Protein AF-0000000067839736 (afdb_homodimer)

Secondary structure (DSSP, 8-state):
----TTS----EEEEES-S--S---TTT-SS-PPP---TTPPPHHHHHHHHHHHHHHH---EEEEESS-GGG-TTHHHHHHHGGGG--SEEEEEE-STTHHHHHHHHHHTT--EEEEE---S-HHHHHHHHSS--HHHHHHHHHHHHHTT-EEEEEE---TTTTGGGHHHHHHHHHHHTPEEEEE----BTHHHH-HHHHHHH---HHHHHHHHHTT---EEE---TT-SSEEEE-TTS-EEEEE-TTTS--GGG--EEEE-TTSEEES-TT----EE-GGGGGS-HHHHHHHHHHHHHHHHHTS-SS----BS--HHHH--/----TTS----EEEEES-S--S---TTT-SS-PPP---TTPPPHHHHHHHHHHHHHHH---EEEEESS-GGG-TTHHHHHHHGGGG--SEEEEEE-STTHHHHHHHHHHTT--EEEEE---S-HHHHHHHHSS--HHHHHHHHHHHHHTT-EEEEEE---TTTTGGGHHHHHHHHHHHTPEEEEE----BTHHHH-HHHHHHH---HHHHHHHHHTT---EEE---TT-SSEEEE-TTS-EEEEE-TTTS--GGG--EEEE-TTSEEES-TT----EE-GGGGGS-HHHHHHHHHHHHHHHHHTS-SS----BS--HHHH--

Radius of gyration: 27.25 Å; Cα contacts (8 Å, |Δi|>4): 1430; chains: 2; bounding box: 62×75×59 Å

pLDDT: mean 93.59, std 5.46, range [65.62, 98.75]

Sequence (644 aa):
MIVDRHGRRFRKLRLSLTAACNYACTYCVADGRRLVAARDELTAASMLRAVELLRDVAGVEELRITGGEPLLSDRLEPFLQGIGKLALQDISLTTNGQLLAGKLPLLLSAGIQRLNVSLDTLDPSAFRTIAKGGDLQTVLNGIEQARRAGMSIKINMVPMRGSNLDQVLPMLAFCLQQGYELRFIELMRMGHLAQHAQAFRTQFVGQRELLELIGERYAFTQAEAPVDSTALRYSVGERGAFGIIANESAPFCRSCSRLRLSSTGRLYGCLSSNRGHFMGTLLDLPTEQAQPQLTALLGRALADKQDATFTGSALIMKSVGGMIVDRHGRRFRKLRLSLTAACNYACTYCVADGRRLVAARDELTAASMLRAVELLRDVAGVEELRITGGEPLLSDRLEPFLQGIGKLALQDISLTTNGQLLAGKLPLLLSAGIQRLNVSLDTLDPSAFRTIAKGGDLQTVLNGIEQARRAGMSIKINMVPMRGSNLDQVLPMLAFCLQQGYELRFIELMRMGHLAQHAQAFRTQFVGQRELLELIGERYAFTQAEAPVDSTALRYSVGERGAFGIIANESAPFCRSCSRLRLSSTGRLYGCLSSNRGHFMGTLLDLPTEQAQPQLTALLGRALADKQDATFTGSALIMKSVGG

Solvent-accessible surface area (backbone atoms only — not comparable to full-atom values): 32588 Å² total; per-residue (Å²): 128,65,57,49,81,75,19,36,43,48,34,34,38,30,36,8,65,22,34,21,26,85,42,15,30,58,84,56,27,81,79,53,58,57,45,62,64,61,90,66,46,56,50,35,68,53,49,54,50,49,52,46,50,39,32,72,63,48,50,39,36,31,40,33,42,14,10,34,24,26,88,75,35,87,42,43,65,64,32,43,73,53,49,74,76,61,73,56,81,39,58,33,39,35,34,63,29,69,60,37,58,82,43,41,66,60,40,51,73,52,64,50,46,38,38,37,31,50,53,61,53,93,44,65,70,56,33,38,65,42,28,54,37,80,51,61,67,52,23,54,50,16,51,51,51,42,45,75,72,68,35,48,49,31,38,36,25,58,48,24,47,96,72,34,51,86,34,52,63,58,51,50,52,52,25,41,74,73,68,31,39,38,32,40,34,43,65,64,41,30,22,58,35,46,75,32,56,66,66,37,62,64,24,54,48,49,55,68,61,51,38,53,60,47,53,74,80,41,72,52,33,62,40,73,55,62,60,52,45,68,46,51,35,32,31,37,73,93,56,42,47,39,30,38,29,26,53,80,73,56,43,48,40,65,42,48,22,55,32,25,31,24,21,61,33,29,34,29,32,27,76,50,39,77,63,63,46,77,48,57,78,42,70,80,44,56,66,83,68,25,48,66,57,48,53,53,51,50,53,54,25,58,65,50,42,49,71,59,54,71,75,34,23,70,48,42,45,37,45,36,30,110,127,64,59,49,82,76,20,36,41,47,35,35,36,30,38,8,67,23,34,20,26,84,43,15,31,58,84,57,27,81,77,54,59,57,45,62,65,59,91,64,46,56,50,36,67,53,49,53,50,48,53,47,50,38,30,72,62,49,50,39,37,32,41,34,44,15,10,34,23,26,87,73,36,85,40,42,64,64,32,43,74,54,49,75,75,60,74,56,82,40,57,34,40,36,35,63,29,68,60,37,57,82,43,40,67,60,40,52,74,51,63,51,44,38,38,38,30,50,53,60,53,92,43,61,69,54,33,38,64,42,29,54,35,83,53,61,67,51,22,55,50,16,51,52,53,41,45,76,72,67,33,48,49,31,37,36,25,58,48,24,46,95,70,34,51,86,35,53,63,58,50,50,52,50,25,39,73,71,68,32,39,37,31,40,33,41,65,63,41,29,23,59,34,46,74,32,56,67,66,36,61,66,24,53,47,49,56,68,61,51,37,52,59,46,53,76,79,43,71,52,32,62,40,76,55,64,59,52,47,68,46,50,35,31,32,37,73,92,56,43,47,38,30,38,30,24,52,80,74,56,44,50,39,65,42,48,23,56,33,26,30,25,21,63,33,29,34,30,32,28,76,51,38,77,66,62,45,75,49,57,78,42,70,78,45,57,66,82,67,26,47,64,56,49,51,53,50,50,52,54,25,58,65,49,43,48,71,57,56,72,75,35,22,70,48,42,45,37,46,36,31,110

Nearest PDB structures (foldseek):
  2fb2-assembly1_B  TM=8.598E-01  e=1.098E-26  Staphylococcus aureus
  7n7i-assembly3_C  TM=7.644E-01  e=2.038E-08  Trichoderma virens Gv29-8
  5ff0-assembly1_A  TM=7.636E-01  e=5.369E-08  Thermotoga maritima
  8qmn-assembly1_A  TM=7.630E-01  e=5.703E-08  Thermotoga maritima MSB8
  3iix-assembly1_A  TM=7.630E-01  e=1.110E-07  Thermotoga maritima MSB8

Organism: Pseudomonas putida (strain ATCC 47054 / DSM 6125 / CFBP 8728 / NCIMB 11950 / KT2440) (NCBI:txid160488)

Foldseek 3Di:
DDADPLRFAAAEEEEAQFQFAQWQFCLQHPPRDTDDGDPQFDALLLVLLVLLLCCVQRVHAEYEYFFNALVPHPRNQVNLVCVVVSNHNYYEYEHCQQCLQVCVVSCVVSPHAEYEHEDAAPDQVLRCVRGVDGGNVSSVVSVVVSVVVRHAYEYEHEAWPPRRVVRLQVVVVVCLVSVYEYEYEWRACEAVNVVPVVVNVRTTDAPVNSCVVNVVPFDWDWDDDDLQDQWTKIARPPSGIYTYRGQAHANSLSHHNYWWAFSNQWIALDQLDPDTDHLSVLSPDPSVVSNVVVSVSSNVRVVRGDNGHRDYYNDRCNGTHD/DDADPLRFAAAEEEEAQFQFAQWQFCLQHPPRDTDDGDPQFDALLLVLLVLLLCCVQRVHAEYEYFFNALLPHPRNQVNLVCVVVSNHNYYEYEHCQQCLQVCVVSCVVSPHAEYEHEDAAPDQVLRCVRGVDGGNVSSVVSVVVSVVVRHAYEYEHEQWPPRCVVRLQVVVVVCLVSVYEYEYEWRACEAVNVVPVVVNVRTTDAPVNSCVVNVVPFDWDWDDDDLQDQWTKIARPPSGIYTYRGQAHANSLSHHNYWWAFSNQWIALDQLDPDTQHLSVLSPDPSVVSNVVVSVSSNVRVVRGDNGHRDYYNDRCNGTHD

Structure (mmCIF, N/CA/C/O backbone):
data_AF-0000000067839736-model_v1
#
loop_
_entity.id
_entity.type
_entity.pdbx_description
1 polymer 'Molybdenum cofactor biosynthesis protein A'
#
loop_
_atom_site.group_PDB
_atom_site.id
_atom_site.type_symbol
_atom_site.label_atom_id
_atom_site.label_alt_id
_atom_site.label_comp_id
_atom_site.label_asym_id
_atom_site.label_entity_id
_atom_site.label_seq_id
_atom_site.pdbx_PDB_ins_code
_atom_site.Cartn_x
_atom_site.Cartn_y
_atom_site.Cartn_z
_atom_site.occupancy
_atom_site.B_iso_or_equiv
_atom_site.auth_seq_id
_atom_site.auth_comp_id
_atom_site.auth_asym_id
_atom_site.auth_atom_id
_atom_site.pdbx_PDB_model_num
ATOM 1 N N . MET A 1 1 ? 22.297 -8.258 1.379 1 69.25 1 MET A N 1
ATOM 2 C CA . MET A 1 1 ? 20.922 -8.234 0.849 1 69.25 1 MET A CA 1
ATOM 3 C C . MET A 1 1 ? 20.859 -7.449 -0.456 1 69.25 1 MET A C 1
ATOM 5 O O . MET A 1 1 ? 21.531 -6.426 -0.601 1 69.25 1 MET A O 1
ATOM 9 N N . ILE A 1 2 ? 20.281 -8.109 -1.511 1 86.62 2 ILE A N 1
ATOM 10 C CA . ILE A 1 2 ? 20.172 -7.516 -2.838 1 86.62 2 ILE A CA 1
ATOM 11 C C . ILE A 1 2 ? 18.906 -6.664 -2.924 1 86.62 2 ILE A C 1
ATOM 13 O O . ILE A 1 2 ? 17.797 -7.164 -2.725 1 86.62 2 ILE A O 1
ATOM 17 N N . VAL A 1 3 ? 19.141 -5.332 -3.082 1 88.88 3 VAL A N 1
ATOM 18 C CA . VAL A 1 3 ? 18.047 -4.383 -3.107 1 88.88 3 VAL A CA 1
ATOM 19 C C . VAL A 1 3 ? 18.141 -3.506 -4.355 1 88.88 3 VAL A C 1
ATOM 21 O O . VAL A 1 3 ? 19.234 -3.201 -4.82 1 88.88 3 VAL A O 1
ATOM 24 N N . ASP A 1 4 ? 16.938 -3.152 -4.922 1 90.19 4 ASP A N 1
ATOM 25 C CA . ASP A 1 4 ? 17.016 -2.287 -6.094 1 90.19 4 ASP A CA 1
ATOM 26 C C . ASP A 1 4 ? 16.875 -0.818 -5.703 1 90.19 4 ASP A C 1
ATOM 28 O O . ASP A 1 4 ? 16.906 -0.481 -4.516 1 90.19 4 ASP A O 1
ATOM 32 N N . ARG A 1 5 ? 16.75 -0.024 -6.699 1 85.31 5 ARG A N 1
ATOM 33 C CA . ARG A 1 5 ? 16.781 1.421 -6.5 1 85.31 5 ARG A CA 1
ATOM 34 C C . ARG A 1 5 ? 15.523 1.894 -5.773 1 85.31 5 ARG A C 1
ATOM 36 O O . ARG A 1 5 ? 15.484 3.008 -5.246 1 85.31 5 ARG A O 1
ATOM 43 N N . HIS A 1 6 ? 14.492 1.077 -5.734 1 87 6 HIS A N 1
ATOM 44 C CA . HIS A 1 6 ? 13.25 1.424 -5.047 1 87 6 HIS A CA 1
ATOM 45 C C . HIS A 1 6 ? 13.211 0.813 -3.65 1 87 6 HIS A C 1
ATOM 47 O O . HIS A 1 6 ? 12.219 0.969 -2.93 1 87 6 HIS A O 1
ATOM 53 N N . GLY A 1 7 ? 14.32 0.13 -3.281 1 89.12 7 GLY A N 1
ATOM 54 C CA . GLY A 1 7 ? 14.367 -0.525 -1.984 1 89.12 7 GLY A CA 1
ATOM 55 C C . GLY A 1 7 ? 13.68 -1.879 -1.975 1 89.12 7 GLY A C 1
ATOM 56 O O . GLY A 1 7 ? 13.398 -2.432 -0.909 1 89.12 7 GLY A O 1
ATOM 57 N N . ARG A 1 8 ? 13.352 -2.408 -3.129 1 92.25 8 ARG A N 1
ATOM 58 C CA . ARG A 1 8 ? 12.711 -3.713 -3.229 1 92.25 8 ARG A CA 1
ATOM 59 C C . ARG A 1 8 ? 13.734 -4.84 -3.145 1 92.25 8 ARG A C 1
ATOM 61 O O . ARG A 1 8 ? 14.875 -4.676 -3.57 1 92.25 8 ARG A O 1
ATOM 68 N N . ARG A 1 9 ? 13.211 -5.938 -2.607 1 93.56 9 ARG A N 1
ATOM 69 C CA . ARG A 1 9 ? 13.977 -7.176 -2.557 1 93.56 9 ARG A CA 1
ATOM 70 C C . ARG A 1 9 ? 13.102 -8.375 -2.887 1 93.56 9 ARG A C 1
ATOM 72 O O . ARG A 1 9 ? 11.867 -8.273 -2.873 1 93.56 9 ARG A O 1
ATOM 79 N N . PHE A 1 10 ? 13.727 -9.453 -3.209 1 95.75 10 PHE A N 1
ATOM 80 C CA . PHE A 1 10 ? 12.969 -10.688 -3.357 1 95.75 10 PHE A CA 1
ATOM 81 C C . PHE A 1 10 ? 12.672 -11.305 -1.996 1 95.75 10 PHE A C 1
ATOM 83 O O . PHE A 1 10 ? 13.586 -11.508 -1.19 1 95.75 10 PHE A O 1
ATOM 90 N N . ARG A 1 11 ? 11.461 -11.539 -1.794 1 95.25 11 ARG A N 1
ATOM 91 C CA . ARG A 1 11 ? 11.031 -12.141 -0.533 1 95.25 11 ARG A CA 1
ATOM 92 C C . ARG A 1 11 ? 10.172 -13.375 -0.776 1 95.25 11 ARG A C 1
ATOM 94 O O . ARG A 1 11 ? 10.18 -14.312 0.022 1 95.25 11 ARG A O 1
ATOM 101 N N . LYS A 1 12 ? 9.445 -13.375 -1.853 1 96.5 12 LYS A N 1
ATOM 102 C CA . LYS A 1 12 ? 8.5 -14.43 -2.176 1 96.5 12 LYS A CA 1
ATOM 103 C C . LYS A 1 12 ? 8.867 -15.125 -3.484 1 96.5 12 LYS A C 1
ATOM 105 O O . LYS A 1 12 ? 9.023 -14.469 -4.516 1 96.5 12 LYS A O 1
ATOM 110 N N . LEU A 1 13 ? 8.961 -16.422 -3.385 1 97.31 13 LEU A N 1
ATOM 111 C CA . LEU A 1 13 ? 9.328 -17.219 -4.543 1 97.31 13 LEU A CA 1
ATOM 112 C C . LEU A 1 13 ? 8.141 -18.047 -5.031 1 97.31 13 LEU A C 1
ATOM 114 O O . LEU A 1 13 ? 7.441 -18.672 -4.227 1 97.31 13 LEU A O 1
ATOM 118 N N . ARG A 1 14 ? 7.898 -17.969 -6.301 1 97.56 14 ARG A N 1
ATOM 119 C CA . ARG A 1 14 ? 7.004 -18.906 -6.977 1 97.56 14 ARG A CA 1
ATOM 120 C C . ARG A 1 14 ? 7.797 -19.953 -7.766 1 97.56 14 ARG A C 1
ATOM 122 O O . ARG A 1 14 ? 8.562 -19.609 -8.664 1 97.56 14 ARG A O 1
ATOM 129 N N . LEU A 1 15 ? 7.59 -21.125 -7.418 1 97.44 15 LEU A N 1
ATOM 130 C CA . LEU A 1 15 ? 8.305 -22.219 -8.07 1 97.44 15 LEU A CA 1
ATOM 131 C C . LEU A 1 15 ? 7.363 -23.062 -8.93 1 97.44 15 LEU A C 1
ATOM 133 O O . LEU A 1 15 ? 6.426 -23.672 -8.414 1 97.44 15 LEU A O 1
ATOM 137 N N . SER A 1 16 ? 7.652 -23.078 -10.219 1 96.88 16 SER A N 1
ATOM 138 C CA . SER A 1 16 ? 6.922 -23.969 -11.117 1 96.88 16 SER A CA 1
ATOM 139 C C . SER A 1 16 ? 7.52 -25.359 -11.117 1 96.88 16 SER A C 1
ATOM 141 O O . SER A 1 16 ? 8.641 -25.562 -11.578 1 96.88 16 SER A O 1
ATOM 143 N N . LEU A 1 17 ? 6.766 -26.328 -10.68 1 96.44 17 LEU A N 1
ATOM 144 C CA . LEU A 1 17 ? 7.262 -27.703 -10.664 1 96.44 17 LEU A CA 1
ATOM 145 C C . LEU A 1 1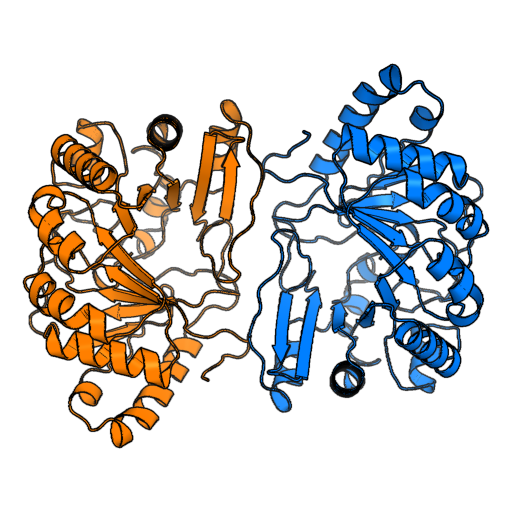7 ? 7.262 -28.297 -12.07 1 96.44 17 LEU A C 1
ATOM 147 O O . LEU A 1 17 ? 8.07 -29.172 -12.375 1 96.44 17 LEU A O 1
ATOM 151 N N . THR A 1 18 ? 6.281 -27.828 -12.828 1 95.81 18 THR A N 1
ATOM 152 C CA . THR A 1 18 ? 6.133 -28.297 -14.203 1 95.81 18 THR A CA 1
ATOM 153 C C . THR A 1 18 ? 5.348 -27.281 -15.031 1 95.81 18 THR A C 1
ATOM 155 O O . THR A 1 18 ? 4.539 -26.531 -14.492 1 95.81 18 THR A O 1
ATOM 158 N N . ALA A 1 19 ? 5.625 -27.312 -16.297 1 92.31 19 ALA A N 1
ATOM 159 C CA . ALA A 1 19 ? 4.809 -26.5 -17.203 1 92.31 19 ALA A CA 1
ATOM 160 C C . ALA A 1 19 ? 3.545 -27.25 -17.625 1 92.31 19 ALA A C 1
ATOM 162 O O . ALA A 1 19 ? 2.619 -26.656 -18.172 1 92.31 19 ALA A O 1
ATOM 163 N N . ALA A 1 20 ? 3.494 -28.5 -17.344 1 94 20 ALA A N 1
ATOM 164 C CA . ALA A 1 20 ? 2.355 -29.312 -17.75 1 94 20 ALA A CA 1
ATOM 165 C C . ALA A 1 20 ? 1.112 -28.969 -16.938 1 94 20 ALA A C 1
ATOM 167 O O . ALA A 1 20 ? 1.206 -28.703 -15.734 1 94 20 ALA A O 1
ATOM 168 N N . CYS A 1 21 ? 0.022 -29 -17.625 1 93.62 21 CYS A N 1
ATOM 169 C CA . CYS A 1 21 ? -1.263 -28.766 -16.969 1 93.62 21 CYS A CA 1
ATOM 170 C C . CYS A 1 21 ? -2.359 -29.609 -17.609 1 93.62 21 CYS A C 1
ATOM 172 O O . CYS A 1 21 ? -2.375 -29.797 -18.828 1 93.62 21 CYS A O 1
ATOM 174 N N . ASN A 1 22 ? -3.211 -30.094 -16.797 1 93.69 22 ASN A N 1
ATOM 175 C CA . ASN A 1 22 ? -4.32 -30.891 -17.328 1 93.69 22 ASN A CA 1
ATOM 176 C C . ASN A 1 22 ? -5.477 -30 -17.781 1 93.69 22 ASN A C 1
ATOM 178 O O . ASN A 1 22 ? -6.508 -30.484 -18.234 1 93.69 22 ASN A O 1
ATOM 182 N N . TYR A 1 23 ? -5.371 -28.688 -17.594 1 93.62 23 TYR A N 1
ATOM 183 C CA . TYR A 1 23 ? -6.324 -27.703 -18.094 1 93.62 23 TYR A CA 1
ATOM 184 C C . TYR A 1 23 ? -5.742 -26.938 -19.266 1 93.62 23 TYR A C 1
ATOM 186 O O . TYR A 1 23 ? -4.543 -27.016 -19.547 1 93.62 23 TYR A O 1
ATOM 194 N N . ALA A 1 24 ? -6.559 -26.344 -20.047 1 92.12 24 ALA A N 1
ATOM 195 C CA . ALA A 1 24 ? -6.203 -25.375 -21.078 1 92.12 24 ALA A CA 1
ATOM 196 C C . ALA A 1 24 ? -7.059 -24.109 -20.984 1 92.12 24 ALA A C 1
ATOM 198 O O . ALA A 1 24 ? -7.68 -23.703 -21.969 1 92.12 24 ALA A O 1
ATOM 199 N N . CYS A 1 25 ? -6.984 -23.547 -19.812 1 93 25 CYS A N 1
ATOM 200 C CA . CYS A 1 25 ? -7.855 -22.406 -19.547 1 93 25 CYS A CA 1
ATOM 201 C C . CYS A 1 25 ? -7.75 -21.359 -20.656 1 93 25 CYS A C 1
ATOM 203 O O . CYS A 1 25 ? -6.652 -21.078 -21.141 1 93 25 CYS A O 1
ATOM 205 N N . THR A 1 26 ? -8.82 -20.703 -21 1 91.12 26 THR A N 1
ATOM 206 C CA . THR A 1 26 ? -8.938 -19.828 -22.156 1 91.12 26 THR A CA 1
ATOM 207 C C . THR A 1 26 ? -8.07 -18.594 -21.984 1 91.12 26 THR A C 1
ATOM 209 O O . THR A 1 26 ? -7.609 -18 -22.969 1 91.12 26 THR A O 1
ATOM 212 N N . TYR A 1 27 ? -7.852 -18.141 -20.781 1 91 27 TYR A N 1
ATOM 213 C CA . TYR A 1 27 ? -7.07 -16.938 -20.547 1 91 27 TYR A CA 1
ATOM 214 C C . TYR A 1 27 ? -5.59 -17.266 -20.406 1 91 27 TYR A C 1
ATOM 216 O O . TYR A 1 27 ? -4.746 -16.375 -20.375 1 91 27 TYR A O 1
ATOM 224 N N . CYS A 1 28 ? -5.262 -18.484 -20.359 1 89.81 28 CYS A N 1
ATOM 225 C CA . CYS A 1 28 ? -3.871 -18.906 -20.219 1 89.81 28 CYS A CA 1
ATOM 226 C C . CYS A 1 28 ? -3.289 -19.344 -21.562 1 89.81 28 CYS A C 1
ATOM 228 O O . CYS A 1 28 ? -2.166 -18.969 -21.906 1 89.81 28 CYS A O 1
ATOM 230 N N . VAL A 1 29 ? -4.113 -20.109 -22.297 1 85.94 29 VAL A N 1
ATOM 231 C CA . VAL A 1 29 ? -3.621 -20.609 -23.578 1 85.94 29 VAL A CA 1
ATOM 232 C C . VAL A 1 29 ? -4.66 -20.359 -24.672 1 85.94 29 VAL A C 1
ATOM 234 O O . VAL A 1 29 ? -5.863 -20.484 -24.422 1 85.94 29 VAL A O 1
ATOM 237 N N . ALA A 1 30 ? -4.289 -19.922 -25.859 1 77.69 30 ALA A N 1
ATOM 238 C CA . ALA A 1 30 ? -5.172 -19.531 -26.953 1 77.69 30 ALA A CA 1
ATOM 239 C C . ALA A 1 30 ? -5.887 -20.75 -27.547 1 77.69 30 ALA A C 1
ATOM 241 O O . ALA A 1 30 ? -7.082 -20.688 -27.844 1 77.69 30 ALA A O 1
ATOM 242 N N . ASP A 1 31 ? -5.277 -21.703 -27.828 1 72.94 31 ASP A N 1
ATOM 243 C CA . ASP A 1 31 ? -5.809 -22.734 -28.703 1 72.94 31 ASP A CA 1
ATOM 244 C C . ASP A 1 31 ? -6.219 -23.969 -27.922 1 72.94 31 ASP A 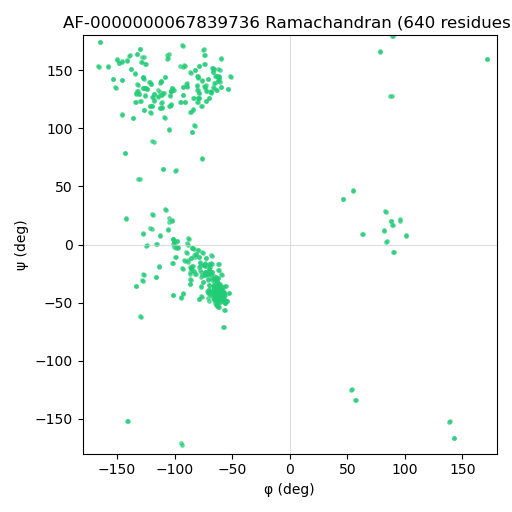C 1
ATOM 246 O O . ASP A 1 31 ? -6.461 -25.031 -28.516 1 72.94 31 ASP A O 1
ATOM 250 N N . GLY A 1 32 ? -6.461 -23.781 -26.734 1 70.56 32 GLY A N 1
ATOM 251 C CA . GLY A 1 32 ? -6.922 -24.906 -25.953 1 70.56 32 GLY A CA 1
ATOM 252 C C . GLY A 1 32 ? -5.902 -26.031 -25.859 1 70.56 32 GLY A C 1
ATOM 253 O O . GLY A 1 32 ? -6.246 -27.156 -25.5 1 70.56 32 GLY A O 1
ATOM 254 N N . ARG A 1 33 ? -4.777 -25.781 -26.297 1 73.69 33 ARG A N 1
ATOM 255 C CA . ARG A 1 33 ? -3.771 -26.828 -26.25 1 73.69 33 ARG A CA 1
ATOM 256 C C . ARG A 1 33 ? -3.102 -26.875 -24.875 1 73.69 33 ARG A C 1
ATOM 258 O O . ARG A 1 33 ? -2.553 -25.875 -24.406 1 73.69 33 ARG A O 1
ATOM 265 N N . ARG A 1 34 ? -3.182 -28.125 -24.375 1 77.94 34 ARG A N 1
ATOM 266 C CA . ARG A 1 34 ? -2.529 -28.344 -23.094 1 77.94 34 ARG A CA 1
ATOM 267 C C . ARG A 1 34 ? -1.013 -28.391 -23.25 1 77.94 34 ARG A C 1
ATOM 269 O O . ARG A 1 34 ? -0.5 -28.906 -24.234 1 77.94 34 ARG A O 1
ATOM 276 N N . LEU A 1 35 ? -0.366 -27.703 -22.312 1 74.25 35 LEU A N 1
ATOM 277 C CA . LEU A 1 35 ? 1.092 -27.781 -22.312 1 74.25 35 LEU A CA 1
ATOM 278 C C . LEU A 1 35 ? 1.575 -29.062 -21.656 1 74.25 35 LEU A C 1
ATOM 280 O O . LEU A 1 35 ? 0.926 -29.594 -20.75 1 74.25 35 LEU A O 1
ATOM 284 N N . VAL A 1 36 ? 2.615 -29.531 -22.25 1 80.75 36 VAL A N 1
ATOM 285 C CA . VAL A 1 36 ? 3.246 -30.719 -21.703 1 80.75 36 VAL A CA 1
ATOM 286 C C . VAL A 1 36 ? 4.543 -30.359 -20.984 1 80.75 36 VAL A C 1
ATOM 288 O O . VAL A 1 36 ? 5.066 -29.25 -21.172 1 80.75 36 VAL A O 1
ATOM 291 N N . ALA A 1 37 ? 4.953 -31.297 -20.219 1 82.88 37 ALA A N 1
ATOM 292 C CA . ALA A 1 37 ? 6.207 -31.094 -19.5 1 82.88 37 ALA A CA 1
ATOM 293 C C . ALA A 1 37 ? 7.367 -30.891 -20.469 1 82.88 37 ALA A C 1
ATOM 295 O O . ALA A 1 37 ? 7.457 -31.562 -21.484 1 82.88 37 ALA A O 1
ATOM 296 N N . ALA A 1 38 ? 8.211 -29.953 -20.078 1 84.06 38 ALA A N 1
ATOM 297 C CA . ALA A 1 38 ? 9.422 -29.766 -20.875 1 84.06 38 ALA A CA 1
ATOM 298 C C . ALA A 1 38 ? 10.414 -30.906 -20.625 1 84.06 38 ALA A C 1
ATOM 300 O O . ALA A 1 38 ? 10.438 -31.5 -19.547 1 84.06 38 ALA A O 1
ATOM 301 N N . ARG A 1 39 ? 11.258 -31.125 -21.578 1 86.06 39 ARG A N 1
ATOM 302 C CA . ARG A 1 39 ? 12.211 -32.219 -21.5 1 86.06 39 ARG A CA 1
ATOM 303 C C . ARG A 1 39 ? 13.336 -31.906 -20.531 1 86.06 39 ARG A C 1
ATOM 305 O O . ARG A 1 39 ? 13.914 -32.812 -19.922 1 86.06 39 ARG A O 1
ATOM 312 N N . ASP A 1 40 ? 13.539 -30.688 -20.391 1 91.88 40 ASP A N 1
ATOM 313 C CA . ASP A 1 40 ? 14.688 -30.297 -19.594 1 91.88 40 ASP A CA 1
ATOM 314 C C . ASP A 1 40 ? 14.25 -29.719 -18.234 1 91.88 40 ASP A C 1
ATOM 316 O O . ASP A 1 40 ? 14.914 -28.844 -17.688 1 91.88 40 ASP A O 1
ATOM 320 N N . GLU A 1 41 ? 13.156 -30.172 -17.734 1 94.38 41 GLU A N 1
ATOM 321 C CA . GLU A 1 41 ? 12.742 -29.734 -16.406 1 94.38 41 GLU A CA 1
ATOM 322 C C . GLU A 1 41 ? 13.734 -30.219 -15.344 1 94.38 41 GLU A C 1
ATOM 324 O O . GLU A 1 41 ? 14.266 -31.328 -15.43 1 94.38 41 GLU A O 1
ATOM 329 N N . LEU A 1 42 ? 13.945 -29.453 -14.344 1 95.81 42 LEU A N 1
ATOM 330 C CA . LEU A 1 42 ? 14.844 -29.766 -13.242 1 95.81 42 LEU A CA 1
ATOM 331 C C . LEU A 1 42 ? 14.312 -30.953 -12.438 1 95.81 42 LEU A C 1
ATOM 333 O O . LEU A 1 42 ? 13.102 -31.188 -12.391 1 95.81 42 LEU A O 1
ATOM 337 N N . THR A 1 43 ? 15.242 -31.641 -11.852 1 96.38 43 THR A N 1
ATOM 338 C CA . THR A 1 43 ? 14.836 -32.688 -10.898 1 96.38 43 THR A CA 1
ATOM 339 C C . THR A 1 43 ? 14.359 -32.062 -9.594 1 96.38 43 THR A C 1
ATOM 341 O O . THR A 1 43 ? 14.641 -30.875 -9.32 1 96.38 43 THR A O 1
ATOM 344 N N . ALA A 1 44 ? 13.617 -32.938 -8.812 1 97.06 44 ALA A N 1
ATOM 345 C CA . ALA A 1 44 ? 13.18 -32.469 -7.504 1 97.06 44 ALA A CA 1
ATOM 346 C C . ALA A 1 44 ? 14.367 -32.031 -6.652 1 97.06 44 ALA A C 1
ATOM 348 O O . ALA A 1 44 ? 14.305 -31 -5.961 1 97.06 44 ALA A O 1
ATOM 349 N N . ALA A 1 45 ? 15.422 -32.781 -6.723 1 96.56 45 ALA A N 1
ATOM 350 C CA . ALA A 1 45 ? 16.625 -32.469 -5.945 1 96.56 45 ALA A CA 1
ATOM 351 C C . ALA A 1 45 ? 17.203 -31.125 -6.371 1 96.56 45 ALA A C 1
ATOM 353 O O . ALA A 1 45 ? 17.625 -30.312 -5.523 1 96.56 45 ALA A O 1
ATOM 354 N N . SER A 1 46 ? 17.234 -30.938 -7.645 1 97.31 46 SER A N 1
ATOM 355 C CA . SER A 1 46 ? 17.75 -29.672 -8.172 1 97.31 46 SER A CA 1
ATOM 356 C C . SER A 1 46 ? 16.859 -28.5 -7.754 1 97.31 46 SER A C 1
ATOM 358 O O . SER A 1 46 ? 17.359 -27.406 -7.461 1 97.31 46 SER A O 1
ATOM 360 N N . MET A 1 47 ? 15.602 -28.703 -7.754 1 97.44 47 MET A N 1
ATOM 361 C CA . MET A 1 47 ? 14.672 -27.672 -7.336 1 97.44 47 MET A CA 1
ATOM 362 C C . MET A 1 47 ? 14.867 -27.312 -5.867 1 97.44 47 MET A C 1
ATOM 364 O O . MET A 1 47 ? 14.875 -26.141 -5.5 1 97.44 47 MET A O 1
ATOM 368 N N . LEU A 1 48 ? 15.047 -28.344 -5.055 1 97.62 48 LEU A N 1
ATOM 369 C CA . LEU A 1 48 ? 15.305 -28.109 -3.639 1 97.62 48 LEU A CA 1
ATOM 370 C C . LEU A 1 48 ? 16.594 -27.312 -3.447 1 97.62 48 LEU A C 1
ATOM 372 O O . LEU A 1 48 ? 16.625 -26.359 -2.668 1 97.62 48 LEU A O 1
ATOM 376 N N . ARG A 1 49 ? 17.578 -27.656 -4.184 1 97.56 49 ARG A N 1
ATOM 377 C CA . ARG A 1 49 ? 18.859 -26.953 -4.137 1 97.56 49 ARG A CA 1
ATOM 378 C C . ARG A 1 49 ? 18.688 -25.5 -4.547 1 97.56 49 ARG A C 1
ATOM 380 O O . ARG A 1 49 ? 19.281 -24.594 -3.93 1 97.56 49 ARG A O 1
ATOM 387 N N . ALA A 1 50 ? 17.922 -25.297 -5.551 1 97.81 50 ALA A N 1
ATOM 388 C CA . ALA A 1 50 ? 17.672 -23.938 -6.023 1 97.81 50 ALA A CA 1
ATOM 389 C C . ALA A 1 50 ? 17.016 -23.094 -4.941 1 97.81 50 ALA A C 1
ATOM 391 O O . ALA A 1 50 ? 17.438 -21.969 -4.68 1 97.81 50 ALA A O 1
ATOM 392 N N . VAL A 1 51 ? 16 -23.625 -4.281 1 97.75 51 VAL A N 1
ATOM 393 C CA . VAL A 1 51 ? 15.281 -22.906 -3.244 1 97.75 51 VAL A CA 1
ATOM 394 C C . VAL A 1 51 ? 16.219 -22.594 -2.078 1 97.75 51 VAL A C 1
ATOM 396 O O . VAL A 1 51 ? 16.188 -21.484 -1.528 1 97.75 51 VAL A O 1
ATOM 399 N N . GLU A 1 52 ? 17.031 -23.484 -1.744 1 96.56 52 GLU A N 1
ATOM 400 C CA . GLU A 1 52 ? 18 -23.281 -0.677 1 96.56 52 GLU A CA 1
ATOM 401 C C . GLU A 1 52 ? 18.938 -22.125 -1.001 1 96.56 52 GLU A C 1
ATOM 403 O O . GLU A 1 52 ? 19.188 -21.266 -0.152 1 96.56 52 GLU A O 1
ATOM 408 N N . LEU A 1 53 ? 19.453 -22.188 -2.182 1 96.38 53 LEU A N 1
ATOM 409 C CA . LEU A 1 53 ? 20.375 -21.125 -2.602 1 96.38 53 LEU A CA 1
ATOM 410 C C . LEU A 1 53 ? 19.672 -19.766 -2.584 1 96.38 53 LEU A C 1
ATOM 412 O O . LEU A 1 53 ? 20.266 -18.781 -2.152 1 96.38 53 LEU A O 1
ATOM 416 N N . LEU A 1 54 ? 18.453 -19.75 -3.016 1 97 54 LEU A N 1
ATOM 417 C CA . LEU A 1 54 ? 17.703 -18.484 -3.076 1 97 54 LEU A CA 1
ATOM 418 C C . LEU A 1 54 ? 17.375 -17.984 -1.676 1 97 54 LEU A C 1
ATOM 420 O O . LEU A 1 54 ? 17.359 -16.781 -1.432 1 97 54 LEU A O 1
ATOM 424 N N . ARG A 1 55 ? 17.047 -18.891 -0.783 1 95.69 55 ARG A N 1
ATOM 425 C CA . ARG A 1 55 ? 16.859 -18.516 0.619 1 95.69 55 ARG A CA 1
ATOM 426 C C . ARG A 1 55 ? 18.141 -17.891 1.186 1 95.69 55 ARG A C 1
ATOM 428 O O . ARG A 1 55 ? 18.094 -16.812 1.767 1 95.69 55 ARG A O 1
ATOM 435 N N . ASP A 1 56 ? 19.234 -18.5 0.91 1 93.88 56 ASP A N 1
ATOM 436 C CA . ASP A 1 56 ? 20.484 -18.094 1.551 1 93.88 56 ASP A CA 1
ATOM 437 C C . ASP A 1 56 ? 21.047 -16.828 0.921 1 93.88 56 ASP A C 1
ATOM 439 O O . ASP A 1 56 ? 21.625 -15.992 1.615 1 93.88 56 ASP A O 1
ATOM 443 N N . VAL A 1 57 ? 20.875 -16.719 -0.364 1 93.31 57 VAL A N 1
ATOM 444 C CA . VAL A 1 57 ? 21.531 -15.625 -1.069 1 93.31 57 VAL A CA 1
ATOM 445 C C . VAL A 1 57 ? 20.594 -14.438 -1.2 1 93.31 57 VAL A C 1
ATOM 447 O O . VAL A 1 57 ? 20.984 -13.297 -0.959 1 93.31 57 VAL A O 1
ATOM 450 N N . ALA A 1 58 ? 19.344 -14.633 -1.568 1 91.56 58 ALA A N 1
ATOM 451 C CA . ALA A 1 58 ? 18.391 -13.562 -1.826 1 91.56 58 ALA A CA 1
ATOM 452 C C . ALA A 1 58 ? 17.578 -13.234 -0.575 1 91.56 58 ALA A C 1
ATOM 454 O O . ALA A 1 58 ? 16.953 -12.172 -0.487 1 91.56 58 ALA A O 1
ATOM 455 N N . GLY A 1 59 ? 17.531 -14.164 0.325 1 92.69 59 GLY A N 1
ATOM 456 C CA . GLY A 1 59 ? 16.719 -13.961 1.522 1 92.69 59 GLY A CA 1
ATOM 457 C C . GLY A 1 59 ? 15.258 -14.281 1.322 1 92.69 59 GLY A C 1
ATOM 458 O O . GLY A 1 59 ? 14.391 -13.688 1.965 1 92.69 59 GLY A O 1
ATOM 459 N N . VAL A 1 60 ? 14.969 -15.156 0.448 1 95.62 60 VAL A N 1
ATOM 460 C CA . VAL A 1 60 ? 13.602 -15.586 0.222 1 95.62 60 VAL A CA 1
ATOM 461 C C . VAL A 1 60 ? 13.023 -16.172 1.51 1 95.62 60 VAL A C 1
ATOM 463 O O . VAL A 1 60 ? 13.688 -16.953 2.195 1 95.62 60 VAL A O 1
ATOM 466 N N . GLU A 1 61 ? 11.789 -15.766 1.781 1 95.5 61 GLU A N 1
ATOM 467 C CA . GLU A 1 61 ? 11.172 -16.172 3.041 1 95.5 61 GLU A CA 1
ATOM 468 C C . GLU A 1 61 ? 9.953 -17.062 2.799 1 95.5 61 GLU A C 1
ATOM 470 O O . GLU A 1 61 ? 9.594 -17.875 3.646 1 95.5 61 GLU A O 1
ATOM 475 N N . GLU A 1 62 ? 9.328 -16.875 1.69 1 96.25 62 GLU A N 1
ATOM 476 C CA . GLU A 1 62 ? 8.094 -17.578 1.391 1 96.25 62 GLU A CA 1
ATOM 477 C C . GLU A 1 62 ? 8.172 -18.297 0.042 1 96.25 62 GLU A C 1
ATOM 479 O O . GLU A 1 62 ? 8.766 -17.766 -0.904 1 96.25 62 GLU A O 1
ATOM 484 N N . LEU A 1 63 ? 7.574 -19.453 0.005 1 97.12 63 LEU A N 1
ATOM 485 C CA . LEU A 1 63 ? 7.555 -20.266 -1.202 1 97.12 63 LEU A CA 1
ATOM 486 C C . LEU A 1 63 ? 6.125 -20.641 -1.579 1 97.12 63 LEU A C 1
ATOM 488 O O . LEU A 1 63 ? 5.359 -21.109 -0.735 1 97.12 63 LEU A O 1
ATOM 492 N N . ARG A 1 64 ? 5.816 -20.391 -2.775 1 97.12 64 ARG A N 1
ATOM 493 C CA . ARG A 1 64 ? 4.59 -20.922 -3.357 1 97.12 64 ARG A CA 1
ATOM 494 C C . ARG A 1 64 ? 4.902 -21.938 -4.449 1 97.12 64 ARG A C 1
ATOM 496 O O . ARG A 1 64 ? 5.535 -21.609 -5.453 1 97.12 64 ARG A O 1
ATOM 503 N N . ILE A 1 65 ? 4.465 -23.094 -4.168 1 97.5 65 ILE A N 1
ATOM 504 C CA . ILE A 1 65 ? 4.586 -24.156 -5.156 1 97.5 65 ILE A CA 1
ATOM 505 C C . ILE A 1 65 ? 3.473 -24.031 -6.191 1 97.5 65 ILE A C 1
ATOM 507 O O . ILE A 1 65 ? 2.293 -23.969 -5.84 1 97.5 65 ILE A O 1
ATOM 511 N N . THR A 1 66 ? 3.906 -23.922 -7.406 1 96.81 66 THR A N 1
ATOM 512 C CA . THR A 1 66 ? 2.943 -23.734 -8.484 1 96.81 66 THR A CA 1
ATOM 513 C C . THR A 1 66 ? 3.357 -24.531 -9.727 1 96.81 66 THR A C 1
ATOM 515 O O . THR A 1 66 ? 3.953 -25.594 -9.609 1 96.81 66 THR A O 1
ATOM 518 N N . GLY A 1 67 ? 3.008 -24.125 -10.953 1 93.62 67 GLY A N 1
ATOM 519 C CA . GLY A 1 67 ? 3.225 -24.75 -12.25 1 93.62 67 GLY A CA 1
ATOM 520 C C . GLY A 1 67 ? 2.057 -24.562 -13.203 1 93.62 67 GLY A C 1
ATOM 521 O O . GLY A 1 67 ? 1.262 -23.625 -13.047 1 93.62 67 GLY A O 1
ATOM 522 N N . GLY A 1 68 ? 2.234 -25.453 -14.289 1 93.62 68 GLY A N 1
ATOM 523 C CA . GLY A 1 68 ? 0.912 -25.641 -14.859 1 93.62 68 GLY A CA 1
ATOM 524 C C . GLY A 1 68 ? -0.102 -26.172 -13.859 1 93.62 68 GLY A C 1
ATOM 525 O O . GLY A 1 68 ? -0.863 -25.391 -13.281 1 93.62 68 GLY A O 1
ATOM 526 N N . GLU A 1 69 ? 0.168 -27.375 -13.594 1 96.12 69 GLU A N 1
ATOM 527 C CA . GLU A 1 69 ? -0.497 -28 -12.445 1 96.12 69 GLU A CA 1
ATOM 528 C C . GLU A 1 69 ? 0.484 -28.812 -11.617 1 96.12 69 GLU A C 1
ATOM 530 O O . GLU A 1 69 ? 0.91 -29.891 -12.031 1 96.12 69 GLU A O 1
ATOM 535 N N . PRO A 1 70 ? 0.791 -28.266 -10.414 1 97.25 70 PRO A N 1
ATOM 536 C CA . PRO A 1 70 ? 1.825 -28.938 -9.617 1 97.25 70 PRO A CA 1
ATOM 537 C C . PRO A 1 70 ? 1.416 -30.328 -9.164 1 97.25 70 PRO A C 1
ATOM 539 O O . PRO A 1 70 ? 2.271 -31.203 -8.984 1 97.25 70 PRO A O 1
ATOM 542 N N . LEU A 1 71 ? 0.17 -30.609 -8.969 1 97.5 71 LEU A N 1
ATOM 543 C CA . LEU A 1 71 ? -0.288 -31.891 -8.453 1 97.5 71 LEU A CA 1
ATOM 544 C C . LEU A 1 71 ? -0.155 -33 -9.508 1 97.5 71 LEU A C 1
ATOM 546 O O . LEU A 1 71 ? -0.263 -34.188 -9.195 1 97.5 71 LEU A O 1
ATOM 550 N N . LEU A 1 72 ? 0.1 -32.562 -10.719 1 95.19 72 LEU A N 1
ATOM 551 C CA . LEU A 1 72 ? 0.294 -33.5 -11.828 1 95.19 72 LEU A CA 1
ATOM 552 C C . LEU A 1 72 ? 1.747 -33.969 -11.906 1 95.19 72 LEU A C 1
ATOM 554 O O . LEU A 1 72 ? 2.051 -34.969 -12.555 1 95.19 72 LEU A O 1
ATOM 558 N N . SER A 1 73 ? 2.6 -33.25 -11.336 1 95.62 73 SER A N 1
ATOM 559 C CA . SER A 1 73 ? 4.031 -33.438 -11.555 1 95.62 73 SER A CA 1
ATOM 560 C C . SER A 1 73 ? 4.559 -34.656 -10.805 1 95.62 73 SER A C 1
ATOM 562 O O . SER A 1 73 ? 4.227 -34.875 -9.633 1 95.62 73 SER A O 1
ATOM 564 N N . ASP A 1 74 ? 5.457 -35.344 -11.477 1 94.69 74 ASP A N 1
ATOM 565 C CA . ASP A 1 74 ? 6.137 -36.469 -10.828 1 94.69 74 ASP A CA 1
ATOM 566 C C . ASP A 1 74 ? 7.191 -35.969 -9.844 1 94.69 74 ASP A C 1
ATOM 568 O O . ASP A 1 74 ? 7.711 -36.75 -9.031 1 94.69 74 ASP A O 1
ATOM 572 N N . ARG A 1 75 ? 7.449 -34.75 -9.812 1 95.88 75 ARG A N 1
ATOM 573 C CA . ARG A 1 75 ? 8.43 -34.156 -8.906 1 95.88 75 ARG A CA 1
ATOM 574 C C . ARG A 1 75 ? 7.789 -33.781 -7.57 1 95.88 75 ARG A C 1
ATOM 576 O O . ARG A 1 75 ? 8.492 -33.531 -6.598 1 95.88 75 ARG A O 1
ATOM 583 N N . LEU A 1 76 ? 6.488 -33.781 -7.531 1 97.62 76 LEU A N 1
ATOM 584 C CA . LEU A 1 76 ? 5.785 -33.281 -6.355 1 97.62 76 LEU A CA 1
ATOM 585 C C . LEU A 1 76 ? 6.207 -34.031 -5.102 1 97.62 76 LEU A C 1
ATOM 587 O O . LEU A 1 76 ? 6.688 -33.438 -4.137 1 97.62 76 LEU A O 1
ATOM 591 N N . GLU A 1 77 ? 6.055 -35.312 -5.141 1 97.38 77 GLU A N 1
ATOM 592 C CA . GLU A 1 77 ? 6.293 -36.125 -3.943 1 97.38 77 GLU A CA 1
ATOM 593 C C . GLU A 1 77 ? 7.746 -36 -3.49 1 97.38 77 GLU A C 1
ATOM 595 O O . GLU A 1 77 ? 8.023 -35.688 -2.336 1 97.38 77 GLU A O 1
ATOM 600 N N . PRO A 1 78 ? 8.719 -36.25 -4.426 1 97.69 78 PRO A N 1
ATOM 601 C CA . PRO A 1 78 ? 10.102 -36.094 -3.963 1 97.69 78 PRO A CA 1
ATOM 602 C C . PRO A 1 78 ? 10.422 -34.688 -3.486 1 97.69 78 PRO A C 1
ATOM 604 O O . PRO A 1 78 ? 11.227 -34.5 -2.568 1 97.69 78 PRO A O 1
ATOM 607 N N . PHE A 1 79 ? 9.891 -33.719 -4.023 1 97.75 79 PHE A N 1
ATOM 608 C CA . PHE A 1 79 ? 10.125 -32.344 -3.592 1 97.75 79 PHE A CA 1
ATOM 609 C C . PHE A 1 79 ? 9.562 -32.125 -2.191 1 97.75 79 PHE A C 1
ATOM 611 O O . PHE A 1 79 ? 10.25 -31.578 -1.323 1 97.75 79 PHE A O 1
ATOM 618 N N . LEU A 1 80 ? 8.352 -32.562 -1.977 1 97.44 80 LEU A N 1
ATOM 619 C CA . LEU A 1 80 ? 7.688 -32.375 -0.691 1 97.44 80 LEU A CA 1
ATOM 620 C C . LEU A 1 80 ? 8.414 -33.125 0.415 1 97.44 80 LEU A C 1
ATOM 622 O O . LEU A 1 80 ? 8.398 -32.719 1.574 1 9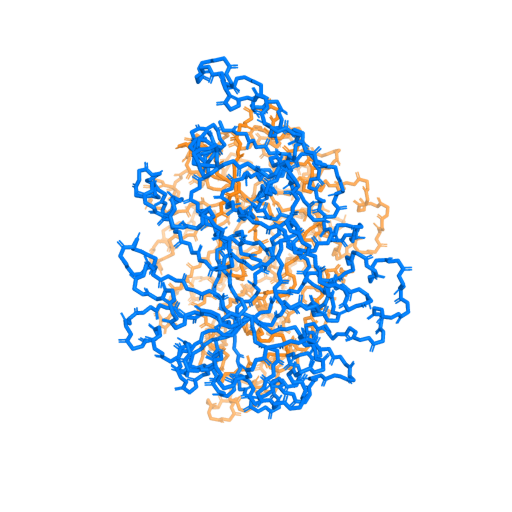7.44 80 LEU A O 1
ATOM 626 N N . GLN A 1 81 ? 9.055 -34.156 0.081 1 95.44 81 GLN A N 1
ATOM 627 C CA . GLN A 1 81 ? 9.82 -34.906 1.062 1 95.44 81 GLN A CA 1
ATOM 628 C C . GLN A 1 81 ? 11 -34.094 1.594 1 95.44 81 GLN A C 1
ATOM 630 O O . GLN A 1 81 ? 11.414 -34.281 2.74 1 95.44 81 GLN A O 1
ATOM 635 N N . GLY A 1 82 ? 11.492 -33.219 0.766 1 94.62 82 GLY A N 1
ATOM 636 C CA . GLY A 1 82 ? 12.641 -32.438 1.155 1 94.62 82 GLY A CA 1
ATOM 637 C C . GLY A 1 82 ? 12.273 -31.031 1.617 1 94.62 82 GLY A C 1
ATOM 638 O O . GLY A 1 82 ? 13.141 -30.234 1.996 1 94.62 82 GLY A O 1
ATOM 639 N N . ILE A 1 83 ? 11.008 -30.734 1.652 1 90.38 83 ILE A N 1
ATOM 640 C CA . ILE A 1 83 ? 10.531 -29.375 1.809 1 90.38 83 ILE A CA 1
ATOM 641 C C . ILE A 1 83 ? 10.82 -28.875 3.227 1 90.38 83 ILE A C 1
ATOM 643 O O . ILE A 1 83 ? 11.07 -27.688 3.441 1 90.38 83 ILE A O 1
ATOM 647 N N . GLY A 1 84 ? 10.758 -29.688 4.262 1 85.75 84 GLY A N 1
ATOM 648 C CA . GLY A 1 84 ? 10.977 -29.344 5.656 1 85.75 84 GLY A CA 1
ATOM 649 C C . GLY A 1 84 ? 12.359 -28.781 5.926 1 85.75 84 GLY A C 1
ATOM 650 O O . GLY A 1 84 ? 12.547 -28 6.859 1 85.75 84 GLY A O 1
ATOM 651 N N . LYS A 1 85 ? 13.273 -29.125 5.125 1 87.81 85 LYS A N 1
ATOM 652 C CA . LYS A 1 85 ? 14.656 -28.688 5.32 1 87.81 85 LYS A CA 1
ATOM 653 C C . LYS A 1 85 ? 14.852 -27.25 4.859 1 87.81 85 LYS A C 1
ATOM 655 O O . LYS A 1 85 ? 15.859 -26.625 5.188 1 87.81 85 LYS A O 1
ATOM 660 N N . LEU A 1 86 ? 13.969 -26.781 4.16 1 90.94 86 LEU A N 1
ATOM 661 C CA . LEU A 1 86 ? 14.141 -25.469 3.559 1 90.94 86 LEU A CA 1
ATOM 662 C C . LEU A 1 86 ? 14.008 -24.359 4.609 1 90.94 86 LEU A C 1
ATOM 664 O O . LEU A 1 86 ? 14.531 -23.266 4.43 1 90.94 86 LEU A O 1
ATOM 668 N N . ALA A 1 87 ? 13.312 -24.594 5.746 1 91.19 87 ALA A N 1
ATOM 669 C CA . ALA A 1 87 ? 13.203 -23.641 6.855 1 91.19 87 ALA A CA 1
ATOM 670 C C . ALA A 1 87 ? 12.68 -22.297 6.379 1 91.19 87 ALA A C 1
ATOM 672 O O . ALA A 1 87 ? 13.258 -21.25 6.699 1 91.19 87 ALA A O 1
ATOM 673 N N . LEU A 1 88 ? 11.648 -22.297 5.578 1 93.12 88 LEU A N 1
ATOM 674 C CA . LEU A 1 88 ? 10.992 -21.078 5.113 1 93.12 88 LEU A CA 1
ATOM 675 C C . LEU A 1 88 ? 9.859 -20.672 6.051 1 93.12 88 LEU A C 1
ATOM 677 O O . LEU A 1 88 ? 9.359 -21.5 6.812 1 93.12 88 LEU A O 1
ATOM 681 N N . GLN A 1 89 ? 9.562 -19.391 6.062 1 91.12 89 GLN A N 1
ATOM 682 C CA . GLN A 1 89 ? 8.523 -18.875 6.938 1 91.12 89 GLN A CA 1
ATOM 683 C C . GLN A 1 89 ? 7.148 -19.406 6.535 1 91.12 89 GLN A C 1
ATOM 685 O O . GLN A 1 89 ? 6.293 -19.641 7.391 1 91.12 89 GLN A O 1
ATOM 690 N N . ASP A 1 90 ? 7 -19.547 5.246 1 93.06 90 ASP A N 1
ATOM 691 C CA . ASP A 1 90 ? 5.707 -19.984 4.727 1 93.06 90 ASP A CA 1
ATOM 692 C C . ASP A 1 90 ? 5.867 -20.734 3.414 1 93.06 90 ASP A C 1
ATOM 694 O O . ASP A 1 90 ? 6.672 -20.359 2.562 1 93.06 90 ASP A O 1
ATOM 698 N N . ILE A 1 91 ? 5.141 -21.844 3.33 1 95 91 ILE A N 1
ATOM 699 C CA . ILE A 1 91 ? 5.07 -22.625 2.1 1 95 91 ILE A CA 1
ATOM 700 C C . ILE A 1 91 ? 3.611 -22.906 1.749 1 95 91 ILE A C 1
ATOM 702 O O . ILE A 1 91 ? 2.857 -23.438 2.574 1 95 91 ILE A O 1
ATOM 706 N N . SER A 1 92 ? 3.227 -22.5 0.561 1 96.62 92 SER A N 1
ATOM 707 C CA . SER A 1 92 ? 1.866 -22.719 0.08 1 96.62 92 SER A CA 1
ATOM 708 C C . SER A 1 92 ? 1.866 -23.344 -1.317 1 96.62 92 SER A C 1
ATOM 710 O O . SER A 1 92 ? 2.924 -23.5 -1.929 1 96.62 92 SER A O 1
ATOM 712 N N . LEU A 1 93 ? 0.696 -23.781 -1.7 1 97.56 93 LEU A N 1
ATOM 713 C CA . LEU A 1 93 ? 0.557 -24.438 -2.996 1 97.56 93 LEU A CA 1
ATOM 714 C C . LEU A 1 93 ? -0.635 -23.875 -3.764 1 97.56 93 LEU A C 1
ATOM 716 O O . LEU A 1 93 ? -1.705 -23.672 -3.189 1 97.56 93 LEU A O 1
ATOM 720 N N . THR A 1 94 ? -0.411 -23.547 -5.023 1 97.81 94 THR A N 1
ATOM 721 C CA . THR A 1 94 ? -1.485 -23.156 -5.93 1 97.81 94 THR A CA 1
ATOM 722 C C . THR A 1 94 ? -1.828 -24.297 -6.883 1 97.81 94 THR A C 1
ATOM 724 O O . THR A 1 94 ? -0.937 -24.891 -7.488 1 97.81 94 THR A O 1
ATOM 727 N N . THR A 1 95 ? -3.115 -24.594 -7.031 1 97.69 95 THR A N 1
ATOM 728 C CA . THR A 1 95 ? -3.572 -25.719 -7.82 1 97.69 95 THR A CA 1
ATOM 729 C C . THR A 1 95 ? -4.922 -25.422 -8.469 1 97.69 95 THR A C 1
ATOM 731 O O . THR A 1 95 ? -5.645 -24.531 -8.023 1 97.69 95 THR A O 1
ATOM 734 N N . ASN A 1 96 ? -5.18 -26.156 -9.578 1 96.75 96 ASN A N 1
ATOM 735 C CA . ASN A 1 96 ? -6.527 -26.078 -10.133 1 96.75 96 ASN A CA 1
ATOM 736 C C . ASN A 1 96 ? -7.496 -26.984 -9.383 1 96.75 96 ASN A C 1
ATOM 738 O O . ASN A 1 96 ? -8.703 -26.938 -9.617 1 96.75 96 ASN A O 1
ATOM 742 N N . GLY A 1 97 ? -7.008 -27.812 -8.484 1 97.88 97 GLY A N 1
ATOM 743 C CA . GLY A 1 97 ? -7.828 -28.5 -7.508 1 97.88 97 GLY A CA 1
ATOM 744 C C . GLY A 1 97 ? -8.328 -29.859 -7.992 1 97.88 97 GLY A C 1
ATOM 745 O O . GLY A 1 97 ? -8.867 -30.641 -7.211 1 97.88 97 GLY A O 1
ATOM 746 N N . GLN A 1 98 ? -8.07 -30.219 -9.297 1 97.75 98 GLN A N 1
ATOM 747 C CA . GLN A 1 98 ? -8.641 -31.422 -9.891 1 97.75 98 GLN A CA 1
ATOM 748 C C . GLN A 1 98 ? -8.125 -32.688 -9.195 1 97.75 98 GLN A C 1
ATOM 750 O O . GLN A 1 98 ? -8.852 -33.656 -9.039 1 97.75 98 GLN A O 1
ATOM 755 N N . LEU A 1 99 ? -6.895 -32.656 -8.844 1 98 99 LEU A N 1
ATOM 756 C CA . LEU A 1 99 ? -6.266 -33.844 -8.258 1 98 99 LEU A CA 1
ATOM 757 C C . LEU A 1 99 ? -6.082 -33.656 -6.754 1 98 99 LEU A C 1
ATOM 759 O O . LEU A 1 99 ? -5.363 -34.438 -6.121 1 98 99 LEU A O 1
ATOM 763 N N . LEU A 1 100 ? -6.703 -32.656 -6.18 1 98.5 100 LEU A N 1
ATOM 764 C CA . LEU A 1 100 ? -6.449 -32.25 -4.805 1 98.5 100 LEU A CA 1
ATOM 765 C C . LEU A 1 100 ? -6.82 -33.344 -3.824 1 98.5 100 LEU A C 1
ATOM 767 O O . LEU A 1 100 ? -6.02 -33.688 -2.953 1 98.5 100 LEU A O 1
ATOM 771 N N . ALA A 1 101 ? -7.992 -33.938 -3.957 1 97.75 101 ALA A N 1
ATOM 772 C CA . ALA A 1 101 ? -8.461 -34.969 -3.021 1 97.75 101 ALA A CA 1
ATOM 773 C C . ALA A 1 101 ? -7.477 -36.125 -2.932 1 97.75 101 ALA A C 1
ATOM 775 O O . ALA A 1 101 ? -7.137 -36.562 -1.835 1 97.75 101 ALA A O 1
ATOM 776 N N . GLY A 1 102 ? -6.965 -36.562 -4.059 1 97.88 102 GLY A N 1
ATOM 777 C CA . GLY A 1 102 ? -6.055 -37.688 -4.109 1 97.88 102 GLY A CA 1
ATOM 778 C C . GLY A 1 102 ? -4.68 -37.375 -3.545 1 97.88 102 GLY A C 1
ATOM 779 O O . GLY A 1 102 ? -3.99 -38.281 -3.047 1 97.88 102 GLY A O 1
ATOM 780 N N . LYS A 1 103 ? -4.316 -36.125 -3.59 1 98.25 103 LYS A N 1
ATOM 781 C CA . LYS A 1 103 ? -2.975 -35.75 -3.168 1 98.25 103 LYS A CA 1
ATOM 782 C C . LYS A 1 103 ? -2.986 -35.156 -1.755 1 98.25 103 LYS A C 1
ATOM 784 O O . LYS A 1 103 ? -1.933 -34.875 -1.196 1 98.25 103 LYS A O 1
ATOM 789 N N . LEU A 1 104 ? -4.113 -35.062 -1.128 1 97.75 104 LEU A N 1
ATOM 790 C CA . LEU A 1 104 ? -4.285 -34.375 0.149 1 97.75 104 LEU A CA 1
ATOM 791 C C . LEU A 1 104 ? -3.432 -35.031 1.232 1 97.75 104 LEU A C 1
ATOM 793 O O . LEU A 1 104 ? -2.736 -34.344 1.979 1 97.75 104 LEU A O 1
ATOM 797 N N . PRO A 1 105 ? -3.402 -36.406 1.343 1 97.25 105 PRO A N 1
ATOM 798 C CA . PRO A 1 105 ? -2.555 -37 2.375 1 97.25 105 PRO A CA 1
ATOM 799 C C . PRO A 1 105 ? -1.084 -36.625 2.227 1 97.25 105 PRO A C 1
ATOM 801 O O . PRO A 1 105 ? -0.406 -36.375 3.225 1 97.25 105 PRO A O 1
ATOM 804 N N . LEU A 1 106 ? -0.656 -36.562 1.001 1 97 106 LEU A N 1
ATOM 805 C CA . LEU A 1 106 ? 0.726 -36.188 0.723 1 97 106 LEU A CA 1
ATOM 806 C C . LEU A 1 106 ? 0.999 -34.75 1.154 1 97 106 LEU A C 1
ATOM 808 O O . LEU A 1 106 ? 2.02 -34.469 1.787 1 97 106 LEU A O 1
ATOM 812 N N . LEU A 1 107 ? 0.117 -33.844 0.854 1 97.81 107 LEU A N 1
ATOM 813 C CA . LEU A 1 107 ? 0.26 -32.438 1.206 1 97.81 107 LEU A CA 1
ATOM 814 C C . LEU A 1 107 ? 0.252 -32.25 2.719 1 97.81 107 LEU A C 1
ATOM 816 O O . LEU A 1 107 ? 1.071 -31.5 3.262 1 97.81 107 LEU A O 1
ATOM 820 N N . LEU A 1 108 ? -0.641 -32.906 3.373 1 96.19 108 LEU A N 1
ATOM 821 C CA . LEU A 1 108 ? -0.757 -32.812 4.824 1 96.19 108 LEU A CA 1
ATOM 822 C C . LEU A 1 108 ? 0.496 -33.375 5.504 1 96.19 108 LEU A C 1
ATOM 824 O O . LEU A 1 108 ? 1.021 -32.75 6.43 1 96.19 108 LEU A O 1
ATOM 828 N N . SER A 1 109 ? 0.983 -34.469 5.004 1 95.44 109 SER A N 1
ATOM 829 C CA . SER A 1 109 ? 2.176 -35.062 5.582 1 95.44 109 SER A CA 1
ATOM 830 C C . SER A 1 109 ? 3.393 -34.156 5.426 1 95.44 109 SER A C 1
ATOM 832 O O . SER A 1 109 ? 4.301 -34.188 6.258 1 95.44 109 SER A O 1
ATOM 834 N N . ALA A 1 110 ? 3.369 -33.375 4.367 1 95.5 110 ALA A N 1
ATOM 835 C CA . ALA A 1 110 ? 4.48 -32.469 4.094 1 95.5 110 ALA A CA 1
ATOM 836 C C . ALA A 1 110 ? 4.352 -31.188 4.895 1 95.5 110 ALA A C 1
ATOM 838 O O . ALA A 1 110 ? 5.25 -30.344 4.879 1 95.5 110 ALA A O 1
ATOM 839 N N . GLY A 1 111 ? 3.207 -30.984 5.52 1 93.69 111 GLY A N 1
ATOM 840 C CA . GLY A 1 111 ? 3.014 -29.828 6.383 1 93.69 111 GLY A CA 1
ATOM 841 C C . GLY A 1 111 ? 2.492 -28.625 5.645 1 93.69 111 GLY A C 1
ATOM 842 O O . GLY A 1 111 ? 2.611 -27.484 6.129 1 93.69 111 GLY A O 1
ATOM 843 N N . ILE A 1 112 ? 1.958 -28.797 4.453 1 94.88 112 ILE A N 1
ATOM 844 C CA . ILE A 1 112 ? 1.335 -27.688 3.734 1 94.88 112 ILE A CA 1
ATOM 845 C C . ILE A 1 112 ? 0.03 -27.297 4.422 1 94.88 112 ILE A C 1
ATOM 847 O O . ILE A 1 112 ? -0.855 -28.141 4.613 1 94.88 112 ILE A O 1
ATOM 851 N N . GLN A 1 113 ? -0.048 -25.969 4.75 1 94.06 113 GLN A N 1
ATOM 852 C CA . GLN A 1 113 ? -1.214 -25.547 5.516 1 94.06 113 GLN A CA 1
ATOM 853 C C . GLN A 1 113 ? -2.104 -24.625 4.695 1 94.06 113 GLN A C 1
ATOM 855 O O . GLN A 1 113 ? -3.27 -24.406 5.035 1 94.06 113 GLN A O 1
ATOM 860 N N . ARG A 1 114 ? -1.579 -24.062 3.672 1 96.81 114 ARG A N 1
ATOM 861 C CA . ARG A 1 114 ? -2.326 -23.094 2.891 1 96.81 114 ARG A CA 1
ATOM 862 C C . ARG A 1 114 ? -2.393 -23.5 1.422 1 96.81 114 ARG A C 1
ATOM 864 O O . ARG A 1 114 ? -1.375 -23.859 0.825 1 96.81 114 ARG A O 1
ATOM 871 N N . LEU A 1 115 ? -3.605 -23.391 0.9 1 97.81 115 LEU A N 1
ATOM 872 C CA . LEU A 1 115 ? -3.855 -23.719 -0.498 1 97.81 115 LEU A CA 1
ATOM 873 C C . LEU A 1 115 ? -4.52 -22.562 -1.224 1 97.81 115 LEU A C 1
ATOM 875 O O . LEU A 1 115 ? -5.402 -21.906 -0.671 1 97.81 115 LEU A O 1
ATOM 879 N N . ASN A 1 116 ? -4.051 -22.281 -2.365 1 97.81 116 ASN A N 1
ATOM 880 C CA . ASN A 1 116 ? -4.754 -21.453 -3.342 1 97.81 116 ASN A CA 1
ATOM 881 C C . ASN A 1 116 ? -5.344 -22.297 -4.465 1 97.81 116 ASN A C 1
ATOM 883 O O . ASN A 1 116 ? -4.617 -22.984 -5.18 1 97.81 116 ASN A O 1
ATOM 887 N N . VAL A 1 117 ? -6.621 -22.234 -4.59 1 98.5 117 VAL A N 1
ATOM 888 C CA . VAL A 1 117 ? -7.273 -23.031 -5.625 1 98.5 117 VAL A CA 1
ATOM 889 C C . VAL A 1 117 ? -7.898 -22.109 -6.668 1 98.5 117 VAL A C 1
ATOM 891 O O . VAL A 1 117 ? -8.641 -21.188 -6.328 1 98.5 117 VAL A O 1
ATOM 894 N N . SER A 1 118 ? -7.543 -22.391 -7.914 1 97.62 118 SER A N 1
ATOM 895 C CA . SER A 1 118 ? -8.164 -21.656 -9.016 1 97.62 118 SER A CA 1
ATOM 896 C C . SER A 1 118 ? -9.57 -22.172 -9.289 1 97.62 118 SER A C 1
ATOM 898 O O . SER A 1 118 ? -9.766 -23.359 -9.555 1 97.62 118 SER A O 1
ATOM 900 N N . LEU A 1 119 ? -10.508 -21.344 -9.164 1 98.19 119 LEU A N 1
ATOM 901 C CA . LEU A 1 119 ? -11.914 -21.656 -9.414 1 98.19 119 LEU A CA 1
ATOM 902 C C . LEU A 1 119 ? -12.641 -20.438 -9.992 1 98.19 119 LEU A C 1
ATOM 904 O O . LEU A 1 119 ? -13 -19.531 -9.25 1 98.19 119 LEU A O 1
ATOM 908 N N . ASP A 1 120 ? -13.039 -20.547 -11.258 1 98.19 120 ASP A N 1
ATOM 909 C CA . ASP A 1 120 ? -13.508 -19.359 -11.969 1 98.19 120 ASP A CA 1
ATOM 910 C C . ASP A 1 120 ? -15.031 -19.297 -12 1 98.19 120 ASP A C 1
ATOM 912 O O . ASP A 1 120 ? -15.609 -18.281 -12.398 1 98.19 120 ASP A O 1
ATOM 916 N N . THR A 1 121 ? -15.695 -20.344 -11.609 1 98.44 121 THR A N 1
ATOM 917 C CA . THR A 1 121 ? -17.156 -20.375 -11.688 1 98.44 121 THR A CA 1
ATOM 918 C C . THR A 1 121 ? -17.719 -21.547 -10.867 1 98.44 121 THR A C 1
ATOM 920 O O . THR A 1 121 ? -17.016 -22.531 -10.633 1 98.44 121 THR A O 1
ATOM 923 N N . LEU A 1 122 ? -18.922 -21.375 -10.438 1 98.56 122 LEU A N 1
ATOM 924 C CA . LEU A 1 122 ? -19.656 -22.438 -9.766 1 98.56 122 LEU A CA 1
ATOM 925 C C . LEU A 1 122 ? -20.656 -23.094 -10.711 1 98.56 122 LEU A C 1
ATOM 927 O O . LEU A 1 122 ? -21.391 -23.984 -10.305 1 98.56 122 LEU A O 1
ATOM 931 N N . ASP A 1 123 ? -20.609 -22.656 -11.961 1 97.81 123 ASP A N 1
ATOM 932 C CA . ASP A 1 123 ? -21.453 -23.234 -13.008 1 97.81 123 ASP A CA 1
ATOM 933 C C . ASP A 1 123 ? -20.688 -24.328 -13.773 1 97.81 123 ASP A C 1
ATOM 935 O O . ASP A 1 123 ? -19.688 -24.047 -14.414 1 97.81 123 ASP A O 1
ATOM 939 N N . PRO A 1 124 ? -21.281 -25.531 -13.773 1 97 124 PRO A N 1
ATOM 940 C CA . PRO A 1 124 ? -20.547 -26.641 -14.406 1 97 124 PRO A CA 1
ATOM 941 C C . PRO A 1 124 ? -20.328 -26.422 -15.898 1 97 124 PRO A C 1
ATOM 943 O O . PRO A 1 124 ? -19.266 -26.797 -16.422 1 97 124 PRO A O 1
ATOM 946 N N . SER A 1 125 ? -21.297 -25.891 -16.578 1 95.75 125 SER A N 1
ATOM 947 C CA . SER A 1 125 ? -21.141 -25.656 -18.016 1 95.75 125 SER A CA 1
ATOM 948 C C . SER A 1 125 ? -20.062 -24.609 -18.297 1 95.75 125 SER A C 1
ATOM 950 O O . SER A 1 125 ? -19.188 -24.828 -19.125 1 95.75 125 SER A O 1
ATOM 952 N N . ALA A 1 126 ? -20.094 -23.547 -17.578 1 96.38 126 ALA A N 1
ATOM 953 C CA . ALA A 1 126 ? -19.078 -22.516 -17.734 1 96.38 126 ALA A CA 1
ATOM 954 C C . ALA A 1 126 ? -17.703 -23.031 -17.344 1 96.38 126 ALA A C 1
ATOM 956 O O . ALA A 1 126 ? -16.688 -22.656 -17.938 1 96.38 126 ALA A O 1
ATOM 957 N N . PHE A 1 127 ? -17.703 -23.859 -16.344 1 97.44 127 PHE A N 1
ATOM 958 C CA . PHE A 1 127 ? -16.453 -24.438 -15.891 1 97.44 127 PHE A CA 1
ATOM 959 C C . PHE A 1 127 ? -15.742 -25.172 -17.031 1 97.44 127 PHE A C 1
ATOM 961 O O . PHE A 1 127 ? -14.562 -24.922 -17.281 1 97.44 127 PHE A O 1
ATOM 968 N N . ARG A 1 128 ? -16.375 -25.969 -17.766 1 94.69 128 ARG A N 1
ATOM 969 C CA . ARG A 1 128 ? -15.805 -26.734 -18.859 1 94.69 128 ARG A CA 1
ATOM 970 C C . ARG A 1 128 ? -15.328 -25.828 -19.984 1 94.69 128 ARG A C 1
ATOM 972 O O . ARG A 1 128 ? -14.297 -26.078 -20.609 1 94.69 128 ARG A O 1
ATOM 979 N N . THR A 1 129 ? -16.062 -24.812 -20.172 1 93.81 129 THR A N 1
ATOM 980 C CA . THR A 1 129 ? -15.75 -23.891 -21.25 1 93.81 129 THR A CA 1
ATOM 981 C C . THR A 1 129 ? -14.5 -23.078 -20.922 1 93.81 129 THR A C 1
ATOM 983 O O . THR A 1 129 ? -13.633 -22.891 -21.781 1 93.81 129 THR A O 1
ATOM 986 N N . ILE A 1 130 ? -14.375 -22.656 -19.672 1 95.25 130 ILE A N 1
ATOM 987 C CA . ILE A 1 130 ? -13.273 -21.781 -19.266 1 95.25 130 ILE A CA 1
ATOM 988 C C . ILE A 1 130 ? -12.008 -22.609 -19.078 1 95.25 130 ILE A C 1
ATOM 990 O O . ILE A 1 130 ? -10.938 -22.25 -19.578 1 95.25 130 ILE A O 1
ATOM 994 N N . ALA A 1 131 ? -12.102 -23.703 -18.391 1 94.19 131 ALA A N 1
ATOM 995 C CA . ALA A 1 131 ? -10.945 -24.516 -18.016 1 94.19 131 ALA A CA 1
ATOM 996 C C . ALA A 1 131 ? -10.562 -25.469 -19.141 1 94.19 131 ALA A C 1
ATOM 998 O O . ALA A 1 131 ? -9.461 -26.031 -19.141 1 94.19 131 ALA A O 1
ATOM 999 N N . LYS A 1 132 ? -11.492 -25.719 -20.078 1 91.69 132 LYS A N 1
ATOM 1000 C CA . LYS A 1 132 ? -11.328 -26.703 -21.141 1 91.69 132 LYS A CA 1
ATOM 1001 C C . LYS A 1 132 ? -10.781 -28.016 -20.594 1 91.69 132 LYS A C 1
ATOM 1003 O O . LYS A 1 132 ? -9.82 -28.562 -21.141 1 91.69 132 LYS A O 1
ATOM 1008 N N . GLY A 1 133 ? -11.328 -28.297 -19.406 1 85.19 133 GLY A N 1
ATOM 1009 C CA . GLY A 1 133 ? -10.945 -29.531 -18.719 1 85.19 133 GLY A CA 1
ATOM 1010 C C . GLY A 1 133 ? -11.484 -29.609 -17.312 1 85.19 133 GLY A C 1
ATOM 1011 O O . GLY A 1 133 ? -12.047 -28.641 -16.797 1 85.19 133 GLY A O 1
ATOM 1012 N N . GLY A 1 134 ? -11.508 -30.828 -16.875 1 89.44 134 GLY A N 1
ATOM 1013 C CA . GLY A 1 134 ? -11.773 -31.031 -15.469 1 89.44 134 GLY A CA 1
ATOM 1014 C C . GLY A 1 134 ? -13.258 -31.156 -15.156 1 89.44 134 GLY A C 1
ATOM 1015 O O . GLY A 1 134 ? -14.086 -31.203 -16.062 1 89.44 134 GLY A O 1
ATOM 1016 N N . ASP A 1 135 ? -13.508 -31.344 -13.906 1 96.62 135 ASP A N 1
ATOM 1017 C CA . ASP A 1 135 ? -14.844 -31.516 -13.344 1 96.62 135 ASP A CA 1
ATOM 1018 C C . ASP A 1 135 ? -15.023 -30.672 -12.086 1 96.62 135 ASP A C 1
ATOM 1020 O O . ASP A 1 135 ? -14.281 -30.812 -11.117 1 96.62 135 ASP A O 1
ATOM 1024 N N . LEU A 1 136 ? -16.062 -29.828 -12.18 1 98.38 136 LEU A N 1
ATOM 1025 C CA . LEU A 1 136 ? -16.297 -28.875 -11.102 1 98.38 136 LEU A CA 1
ATOM 1026 C C . LEU A 1 136 ? -16.547 -29.609 -9.781 1 98.38 136 LEU A C 1
ATOM 1028 O O . LEU A 1 136 ? -15.977 -29.234 -8.75 1 98.38 136 LEU A O 1
ATOM 1032 N N . GLN A 1 137 ? -17.328 -30.578 -9.773 1 98.25 137 GLN A N 1
ATOM 1033 C CA . GLN A 1 137 ? -17.672 -31.281 -8.547 1 98.25 137 GLN A CA 1
ATOM 1034 C C . GLN A 1 137 ? -16.438 -31.906 -7.898 1 98.25 137 GLN A C 1
ATOM 1036 O O . GLN A 1 137 ? -16.312 -31.922 -6.676 1 98.25 137 GLN A O 1
ATOM 1041 N N . THR A 1 138 ? -15.562 -32.406 -8.719 1 98.31 138 THR A N 1
ATOM 1042 C CA . THR A 1 138 ? -14.312 -33 -8.219 1 98.31 138 THR A CA 1
ATOM 1043 C C . THR A 1 138 ? -13.492 -31.922 -7.492 1 98.31 138 THR A C 1
ATOM 1045 O O . THR A 1 138 ? -12.961 -32.188 -6.406 1 98.31 138 THR A O 1
ATOM 1048 N N . VAL A 1 139 ? -13.43 -30.781 -8.062 1 98.69 139 VAL A N 1
ATOM 1049 C CA . VAL A 1 139 ? -12.68 -29.672 -7.469 1 98.69 139 VAL A CA 1
ATOM 1050 C C . VAL A 1 139 ? -13.32 -29.266 -6.145 1 98.69 139 VAL A C 1
ATOM 1052 O O . VAL A 1 139 ? -12.633 -29.141 -5.129 1 98.69 139 VAL A O 1
ATOM 1055 N N . LEU A 1 140 ? -14.633 -29.094 -6.113 1 98.69 140 LEU A N 1
ATOM 1056 C CA . LEU A 1 140 ? -15.344 -28.672 -4.906 1 98.69 140 LEU A CA 1
ATOM 1057 C C . LEU A 1 140 ? -15.172 -29.703 -3.795 1 98.69 140 LEU A C 1
ATOM 1059 O O . LEU A 1 140 ? -15 -29.344 -2.631 1 98.69 140 LEU A O 1
ATOM 1063 N N . ASN A 1 141 ? -15.203 -30.938 -4.191 1 98.38 141 ASN A N 1
ATOM 1064 C CA . ASN A 1 141 ? -14.992 -32 -3.215 1 98.38 141 ASN A CA 1
ATOM 1065 C C . ASN A 1 141 ? -13.586 -31.938 -2.615 1 98.38 141 ASN A C 1
ATOM 1067 O O . ASN A 1 141 ? -13.414 -32.094 -1.406 1 98.38 141 ASN A O 1
ATOM 1071 N N . GLY A 1 142 ? -12.617 -31.75 -3.479 1 98.56 142 GLY A N 1
ATOM 1072 C CA . GLY A 1 142 ? -11.25 -31.609 -2.996 1 98.56 142 GLY A CA 1
ATOM 1073 C C . GLY A 1 142 ? -11.078 -30.438 -2.033 1 98.56 142 GLY A C 1
ATOM 1074 O O . GLY A 1 142 ? -10.422 -30.578 -0.999 1 98.56 142 GLY A O 1
ATOM 1075 N N . ILE A 1 143 ? -11.688 -29.328 -2.316 1 98.69 143 ILE A N 1
ATOM 1076 C CA . ILE A 1 143 ? -11.617 -28.141 -1.48 1 98.69 143 ILE A CA 1
ATOM 1077 C C . ILE A 1 143 ? -12.25 -28.422 -0.12 1 98.69 143 ILE A C 1
ATOM 1079 O O . ILE A 1 143 ? -11.688 -28.078 0.92 1 98.69 143 ILE A O 1
ATOM 1083 N N . GLU A 1 144 ? -13.367 -29.031 -0.146 1 98.31 144 GLU A N 1
ATOM 1084 C CA . GLU A 1 144 ? -14.07 -29.359 1.09 1 98.31 144 GLU A CA 1
ATOM 1085 C C . GLU A 1 144 ? -13.242 -30.281 1.977 1 98.31 144 GLU A C 1
ATOM 1087 O O . GLU A 1 144 ? -13.148 -30.062 3.188 1 98.31 144 GLU A O 1
ATOM 1092 N N . GLN A 1 145 ? -12.656 -31.266 1.385 1 98.44 145 GLN A N 1
ATOM 1093 C CA . GLN A 1 145 ? -11.82 -32.188 2.137 1 98.44 145 GLN A CA 1
ATOM 1094 C C . GLN A 1 145 ? -10.617 -31.484 2.744 1 98.44 145 GLN A C 1
ATOM 1096 O O . GLN A 1 145 ? -10.242 -31.75 3.891 1 98.44 145 GLN A O 1
ATOM 1101 N N . ALA A 1 146 ? -10.023 -30.641 1.984 1 98.5 146 ALA A N 1
ATOM 1102 C CA . ALA A 1 146 ? -8.883 -29.891 2.49 1 98.5 146 ALA A CA 1
ATOM 1103 C C . ALA A 1 146 ? -9.289 -29.016 3.676 1 98.5 146 ALA A C 1
ATOM 1105 O O . ALA A 1 146 ? -8.578 -28.953 4.684 1 98.5 146 ALA A O 1
ATOM 1106 N N . ARG A 1 147 ? -10.406 -28.328 3.533 1 97.94 147 ARG A N 1
ATOM 1107 C CA . ARG A 1 147 ? -10.922 -27.5 4.617 1 97.94 147 ARG A CA 1
ATOM 1108 C C . ARG A 1 147 ? -11.164 -28.328 5.875 1 97.94 147 ARG A C 1
ATOM 1110 O O . ARG A 1 147 ? -10.773 -27.938 6.973 1 97.94 147 ARG A O 1
ATOM 1117 N N . ARG A 1 148 ? -11.766 -29.484 5.75 1 97.38 148 ARG A N 1
ATOM 1118 C CA . ARG A 1 148 ? -12.07 -30.359 6.879 1 97.38 148 ARG A CA 1
ATOM 1119 C C . ARG A 1 148 ? -10.797 -30.859 7.547 1 97.38 148 ARG A C 1
ATOM 1121 O O . ARG A 1 148 ? -10.789 -31.141 8.75 1 97.38 148 ARG A O 1
ATOM 1128 N N . ALA A 1 149 ? -9.805 -30.953 6.754 1 97.5 149 ALA A N 1
ATOM 1129 C CA . ALA A 1 149 ? -8.523 -31.422 7.281 1 97.5 149 ALA A CA 1
ATOM 1130 C C . ALA A 1 149 ? -7.789 -30.297 8 1 97.5 149 ALA A C 1
ATOM 1132 O O . ALA A 1 149 ? -6.684 -30.484 8.508 1 97.5 149 ALA A O 1
ATOM 1133 N N . GLY A 1 150 ? -8.352 -29.062 7.961 1 96.62 150 GLY A N 1
ATOM 1134 C CA . GLY A 1 150 ? -7.801 -27.969 8.742 1 96.62 150 GLY A CA 1
ATOM 1135 C C . GLY A 1 150 ? -6.953 -27.016 7.914 1 96.62 150 GLY A C 1
ATOM 1136 O O . GLY A 1 150 ? -6.305 -26.125 8.461 1 96.62 150 GLY A O 1
ATOM 1137 N N . MET A 1 151 ? -6.918 -27.156 6.613 1 97.06 151 MET A N 1
ATOM 1138 C CA . MET A 1 151 ? -6.117 -26.281 5.766 1 97.06 151 MET A CA 1
ATOM 1139 C C . MET A 1 151 ? -6.828 -24.938 5.539 1 97.06 151 MET A C 1
ATOM 1141 O O . MET A 1 151 ? -8.062 -24.891 5.477 1 97.06 151 MET A O 1
ATOM 1145 N N . SER A 1 152 ? -6.039 -23.875 5.469 1 97.38 152 SER A N 1
ATOM 1146 C CA . SER A 1 152 ? -6.562 -22.594 5.02 1 97.38 152 SER A CA 1
ATOM 1147 C C . SER A 1 152 ? -6.688 -22.547 3.498 1 97.38 152 SER A C 1
ATOM 1149 O O . SER A 1 152 ? -5.727 -22.844 2.783 1 97.38 152 SER A O 1
ATOM 1151 N N . ILE A 1 153 ? -7.848 -22.141 3.035 1 97.69 153 ILE A N 1
ATOM 1152 C CA . ILE A 1 153 ? -8.117 -22.188 1.603 1 97.69 153 ILE A CA 1
ATOM 1153 C C . ILE A 1 153 ? -8.359 -20.781 1.069 1 97.69 153 ILE A C 1
ATOM 1155 O O . ILE A 1 153 ? -9.164 -20.031 1.63 1 97.69 153 ILE A O 1
ATOM 1159 N N . LYS A 1 154 ? -7.691 -20.438 0.043 1 98.06 154 LYS A N 1
ATOM 1160 C CA . LYS A 1 154 ? -7.98 -19.266 -0.784 1 98.06 154 LYS A CA 1
ATOM 1161 C C . LYS A 1 154 ? -8.469 -19.672 -2.17 1 98.06 154 LYS A C 1
ATOM 1163 O O . LYS A 1 154 ? -7.977 -20.656 -2.742 1 98.06 154 LYS A O 1
ATOM 1168 N N . ILE A 1 155 ? -9.438 -18.938 -2.666 1 98.62 155 ILE A N 1
ATOM 1169 C CA . ILE A 1 155 ? -9.961 -19.188 -4.004 1 98.62 155 ILE A CA 1
ATOM 1170 C C . ILE A 1 155 ? -9.578 -18.031 -4.93 1 98.62 155 ILE A C 1
ATOM 1172 O O . ILE A 1 155 ? -9.773 -16.859 -4.59 1 98.62 155 ILE A O 1
ATOM 1176 N N . ASN A 1 156 ? -8.992 -18.375 -6.078 1 98.06 156 ASN A N 1
ATOM 1177 C CA . ASN A 1 156 ? -8.664 -17.391 -7.105 1 98.06 156 ASN A CA 1
ATOM 1178 C C . ASN A 1 156 ? -9.641 -17.453 -8.273 1 98.06 156 ASN A C 1
ATOM 1180 O O . ASN A 1 156 ? -9.875 -18.516 -8.836 1 98.06 156 ASN A O 1
ATOM 1184 N N . MET A 1 157 ? -10.164 -16.344 -8.594 1 98.56 157 MET A N 1
ATOM 1185 C CA . MET A 1 157 ? -11.086 -16.219 -9.719 1 98.56 157 MET A CA 1
ATOM 1186 C C . MET A 1 157 ? -10.633 -15.117 -10.672 1 98.56 157 MET A C 1
ATOM 1188 O O . MET A 1 157 ? -10.258 -14.031 -10.234 1 98.56 157 MET A O 1
ATOM 1192 N N . VAL A 1 158 ? -10.664 -15.406 -11.93 1 98.19 158 VAL A N 1
ATOM 1193 C CA . VAL A 1 158 ? -10.414 -14.406 -12.953 1 98.19 158 VAL A CA 1
ATOM 1194 C C . VAL A 1 158 ? -11.727 -14 -13.617 1 98.19 158 VAL A C 1
ATOM 1196 O O . VAL A 1 158 ? -12.211 -14.68 -14.523 1 98.19 158 VAL A O 1
ATOM 1199 N N . PRO A 1 159 ? -12.273 -12.852 -13.164 1 98.44 159 PRO A N 1
ATOM 1200 C CA . PRO A 1 159 ? -13.508 -12.391 -13.805 1 98.44 159 PRO A CA 1
ATOM 1201 C C . PRO A 1 159 ? -13.297 -11.938 -15.242 1 98.44 159 PRO A C 1
ATOM 1203 O O . PRO A 1 159 ? -12.383 -11.148 -15.516 1 98.44 159 PRO A O 1
ATOM 1206 N N . MET A 1 160 ? -14.125 -12.414 -16.109 1 97.75 160 MET A N 1
ATOM 1207 C CA . MET A 1 160 ? -14.055 -12.078 -17.531 1 97.75 160 MET A CA 1
ATOM 1208 C C . MET A 1 160 ? -15.438 -11.719 -18.078 1 97.75 160 MET A C 1
ATOM 1210 O O . MET A 1 160 ? -16.406 -12.461 -17.859 1 97.75 160 MET A O 1
ATOM 1214 N N . ARG A 1 161 ? -15.453 -10.57 -18.75 1 97.56 161 ARG A N 1
ATOM 1215 C CA . ARG A 1 161 ? -16.688 -10.164 -19.422 1 97.56 161 ARG A CA 1
ATOM 1216 C C . ARG A 1 161 ? -17.062 -11.156 -20.516 1 97.56 161 ARG A C 1
ATOM 1218 O O . ARG A 1 161 ? -16.219 -11.555 -21.312 1 97.56 161 ARG A O 1
ATOM 1225 N N . GLY A 1 162 ? -18.359 -11.562 -20.547 1 95.81 162 GLY A N 1
ATOM 1226 C CA . GLY A 1 162 ? -18.828 -12.492 -21.547 1 95.81 162 GLY A CA 1
ATOM 1227 C C . GLY A 1 162 ? -18.578 -13.945 -21.188 1 95.81 162 GLY A C 1
ATOM 1228 O O . GLY A 1 162 ? -18.938 -14.852 -21.938 1 95.81 162 GLY A O 1
ATOM 1229 N N . SER A 1 163 ? -18.031 -14.227 -20.062 1 96.25 163 SER A N 1
ATOM 1230 C CA . SER A 1 163 ? -17.703 -15.594 -19.672 1 96.25 163 SER A CA 1
ATOM 1231 C C . SER A 1 163 ? -18.25 -15.914 -18.281 1 96.25 163 SER A C 1
ATOM 1233 O O . SER A 1 163 ? -19.156 -16.734 -18.141 1 96.25 163 SER A O 1
ATOM 1235 N N . ASN A 1 164 ? -17.781 -15.188 -17.281 1 97.94 164 ASN A N 1
ATOM 1236 C CA . ASN A 1 164 ? -18.188 -15.586 -15.945 1 97.94 164 ASN A CA 1
ATOM 1237 C C . ASN A 1 164 ? -18.438 -14.375 -15.047 1 97.94 164 ASN A C 1
ATOM 1239 O O . ASN A 1 164 ? -18.359 -14.477 -13.828 1 97.94 164 ASN A O 1
ATOM 1243 N N . LEU A 1 165 ? -18.703 -13.25 -15.617 1 97.81 165 LEU A N 1
ATOM 1244 C CA . LEU A 1 165 ? -18.922 -12.047 -14.836 1 97.81 165 LEU A CA 1
ATOM 1245 C C . LEU A 1 165 ? -20.141 -12.203 -13.922 1 97.81 165 LEU A C 1
ATOM 1247 O O . LEU A 1 165 ? -20.156 -11.688 -12.805 1 97.81 165 LEU A O 1
ATOM 1251 N N . ASP A 1 166 ? -21.094 -12.891 -14.328 1 97.44 166 ASP A N 1
ATOM 1252 C CA . ASP A 1 166 ? -22.312 -13.125 -13.562 1 97.44 166 ASP A CA 1
ATOM 1253 C C . ASP A 1 166 ? -22.047 -14 -12.344 1 97.44 166 ASP A C 1
ATOM 1255 O O . ASP A 1 166 ? -22.891 -14.117 -11.453 1 97.44 166 ASP A O 1
ATOM 1259 N N . GLN A 1 167 ? -20.859 -14.57 -12.242 1 98.38 167 GLN A N 1
ATOM 1260 C CA . GLN A 1 167 ? -20.5 -15.508 -11.172 1 98.38 167 GLN A CA 1
ATOM 1261 C C . GLN A 1 167 ? -19.75 -14.797 -10.055 1 98.38 167 GLN A C 1
ATOM 1263 O O . GLN A 1 167 ? -19.484 -15.391 -9.008 1 98.38 167 GLN A O 1
ATOM 1268 N N . VAL A 1 168 ? -19.469 -13.555 -10.156 1 98.56 168 VAL A N 1
ATOM 1269 C CA . VAL A 1 168 ? -18.703 -12.805 -9.164 1 98.56 168 VAL A CA 1
ATOM 1270 C C . VAL A 1 168 ? -19.438 -12.82 -7.824 1 98.56 168 VAL A C 1
ATOM 1272 O O . VAL A 1 168 ? -18.875 -13.219 -6.801 1 98.56 168 VAL A O 1
ATOM 1275 N N . LEU A 1 169 ? -20.688 -12.43 -7.793 1 98.44 169 LEU A N 1
ATOM 1276 C CA . LEU A 1 169 ? -21.438 -12.359 -6.543 1 98.44 169 LEU A CA 1
ATOM 1277 C C . LEU A 1 169 ? -21.703 -13.75 -5.984 1 98.44 169 LEU A C 1
ATOM 1279 O O . LEU A 1 169 ? -21.5 -14 -4.797 1 98.44 169 LEU A O 1
ATOM 1283 N N . PRO A 1 170 ? -22.094 -14.727 -6.816 1 98.56 170 PRO A N 1
ATOM 1284 C CA . PRO A 1 170 ? -22.266 -16.078 -6.301 1 98.56 170 PRO A CA 1
ATOM 1285 C C . PRO A 1 170 ? -20.984 -16.656 -5.707 1 98.56 170 PRO A C 1
ATOM 1287 O O . PRO A 1 170 ? -21.016 -17.312 -4.66 1 98.56 170 PRO A O 1
ATOM 1290 N N . MET A 1 171 ? -19.891 -16.438 -6.352 1 98.75 171 MET A N 1
ATOM 1291 C CA . MET A 1 171 ? -18.609 -16.953 -5.855 1 98.75 171 MET A CA 1
ATOM 1292 C C . MET A 1 171 ? -18.25 -16.312 -4.52 1 98.75 171 MET A C 1
ATOM 1294 O O . MET A 1 171 ? -17.797 -16.984 -3.596 1 98.75 171 MET A O 1
ATOM 1298 N N . LEU A 1 172 ? -18.406 -14.992 -4.449 1 98.69 172 LEU A N 1
ATOM 1299 C CA . LEU A 1 172 ? -18.141 -14.305 -3.197 1 98.69 172 LEU A CA 1
ATOM 1300 C C . LEU A 1 172 ? -19.016 -14.844 -2.072 1 98.69 172 LEU A C 1
ATOM 1302 O O . LEU A 1 172 ? -18.516 -15.117 -0.973 1 98.69 172 LEU A O 1
ATOM 1306 N N . ALA A 1 173 ? -20.281 -15.016 -2.314 1 98.38 173 ALA A N 1
ATOM 1307 C CA . ALA A 1 173 ? -21.219 -15.562 -1.325 1 98.38 173 ALA A CA 1
ATOM 1308 C C . ALA A 1 173 ? -20.766 -16.953 -0.863 1 98.38 173 ALA A C 1
ATOM 1310 O O . ALA A 1 173 ? -20.75 -17.234 0.336 1 98.38 173 ALA A O 1
ATOM 1311 N N . PHE A 1 174 ? -20.453 -17.75 -1.839 1 98.5 174 PHE A N 1
ATOM 1312 C CA . PHE A 1 174 ? -19.984 -19.094 -1.564 1 98.5 174 PHE A CA 1
ATOM 1313 C C . PHE A 1 174 ? -18.766 -19.078 -0.65 1 98.5 174 PHE A C 1
ATOM 1315 O O . PHE A 1 174 ? -18.734 -19.781 0.36 1 98.5 174 PHE A O 1
ATOM 1322 N N . CYS A 1 175 ? -17.75 -18.281 -0.966 1 98.56 175 CYS A N 1
ATOM 1323 C CA . CYS A 1 175 ? -16.516 -18.203 -0.198 1 98.56 175 CYS A CA 1
ATOM 1324 C C . CYS A 1 175 ? -16.766 -17.672 1.206 1 98.56 175 CYS A C 1
ATOM 1326 O O . CYS A 1 175 ? -16.25 -18.219 2.186 1 98.56 175 CYS A O 1
ATOM 1328 N N . LEU A 1 176 ? -17.547 -16.609 1.304 1 97.75 176 LEU A N 1
ATOM 1329 C CA . LEU A 1 176 ? -17.859 -16.031 2.611 1 97.75 176 LEU A CA 1
ATOM 1330 C C . LEU A 1 176 ? -18.578 -17.062 3.49 1 97.75 176 LEU A C 1
ATOM 1332 O O . LEU A 1 176 ? -18.281 -17.172 4.684 1 97.75 176 LEU A O 1
ATOM 1336 N N . GLN A 1 177 ? -19.5 -17.797 2.941 1 97.06 177 GLN A N 1
ATOM 1337 C CA . GLN A 1 177 ? -20.266 -18.797 3.68 1 97.06 177 GLN A CA 1
ATOM 1338 C C . GLN A 1 177 ? -19.359 -19.922 4.172 1 97.06 177 GLN A C 1
ATOM 1340 O O . GLN A 1 177 ? -19.531 -20.406 5.293 1 97.06 177 GLN A O 1
ATOM 1345 N N . GLN A 1 178 ? -18.391 -20.297 3.369 1 96.88 178 GLN A N 1
ATOM 1346 C CA . GLN A 1 178 ? -17.562 -21.453 3.684 1 96.88 178 GLN A CA 1
ATOM 1347 C C . GLN A 1 178 ? -16.328 -21.047 4.477 1 96.88 178 GLN A C 1
ATOM 1349 O O . GLN A 1 178 ? -15.594 -21.906 4.969 1 96.88 178 GLN A O 1
ATOM 1354 N N . GLY A 1 179 ? -16.047 -19.781 4.504 1 96.19 179 GLY A N 1
ATOM 1355 C CA . GLY A 1 179 ? -14.883 -19.297 5.223 1 96.19 179 GLY A CA 1
ATOM 1356 C C . GLY A 1 179 ? -13.625 -19.297 4.375 1 96.19 179 GLY A C 1
ATOM 1357 O O . GLY A 1 179 ? -12.516 -19.375 4.906 1 96.19 179 GLY A O 1
ATOM 1358 N N . TYR A 1 180 ? -13.734 -19.312 3.033 1 97.69 180 TYR A N 1
ATOM 1359 C CA . TYR A 1 180 ? -12.609 -19.156 2.125 1 97.69 180 TYR A CA 1
ATOM 1360 C C . TYR A 1 180 ? -12.305 -17.688 1.859 1 97.69 180 TYR A C 1
ATOM 1362 O O . TYR A 1 180 ? -13.211 -16.859 1.873 1 97.69 180 TYR A O 1
ATOM 1370 N N . GLU A 1 181 ? -11.117 -17.344 1.656 1 95.44 181 GLU A N 1
ATOM 1371 C CA . GLU A 1 181 ? -10.805 -16 1.16 1 95.44 181 GLU A CA 1
ATOM 1372 C C . GLU A 1 181 ? -10.766 -15.977 -0.365 1 95.44 181 GLU A C 1
ATOM 1374 O O . GLU A 1 181 ? -10.016 -16.734 -0.986 1 95.44 181 GLU A O 1
ATOM 1379 N N . LEU A 1 182 ? -11.555 -15.164 -0.89 1 98.5 182 LEU A N 1
ATOM 1380 C CA . LEU A 1 182 ? -11.633 -15.031 -2.342 1 98.5 182 LEU A CA 1
ATOM 1381 C C . LEU A 1 182 ? -10.695 -13.938 -2.84 1 98.5 182 LEU A C 1
ATOM 1383 O O . LEU A 1 182 ? -10.609 -12.859 -2.244 1 98.5 182 LEU A O 1
ATOM 1387 N N . ARG A 1 183 ? -9.992 -14.242 -3.889 1 98.25 183 ARG A N 1
ATOM 1388 C CA . ARG A 1 183 ? -9.188 -13.266 -4.617 1 98.25 183 ARG A CA 1
ATOM 1389 C C . ARG A 1 183 ? -9.633 -13.164 -6.07 1 98.25 183 ARG A C 1
ATOM 1391 O O . ARG A 1 183 ? -9.523 -14.133 -6.828 1 98.25 183 ARG A O 1
ATOM 1398 N N . PHE A 1 184 ? -10.164 -12 -6.371 1 98.62 184 PHE A N 1
ATOM 1399 C CA . PHE A 1 184 ? -10.375 -11.703 -7.781 1 98.62 184 PHE A CA 1
ATOM 1400 C C . PHE A 1 184 ? -9.07 -11.266 -8.445 1 98.62 184 PHE A C 1
ATOM 1402 O O . PHE A 1 184 ? -8.391 -10.367 -7.945 1 98.62 184 PHE A O 1
ATOM 1409 N N . ILE A 1 185 ? -8.711 -11.922 -9.516 1 97.81 185 ILE A N 1
ATOM 1410 C CA . ILE A 1 185 ? -7.5 -11.562 -10.242 1 97.81 185 ILE A CA 1
ATOM 1411 C C . ILE A 1 185 ? -7.871 -10.977 -11.602 1 97.81 185 ILE A C 1
ATOM 1413 O O . ILE A 1 185 ? -8.539 -11.633 -12.406 1 97.81 185 ILE A O 1
ATOM 1417 N N . GLU A 1 186 ? -7.445 -9.742 -11.883 1 97 186 GLU A N 1
ATOM 1418 C CA . GLU A 1 186 ? -7.68 -9.148 -13.195 1 97 186 GLU A CA 1
ATOM 1419 C C . GLU A 1 186 ? -6.992 -9.953 -14.297 1 97 186 GLU A C 1
ATOM 1421 O O . GLU A 1 186 ? -5.871 -10.43 -14.117 1 97 186 GLU A O 1
ATOM 1426 N N . LEU A 1 187 ? -7.742 -10.016 -15.383 1 95.62 187 LEU A N 1
ATOM 1427 C CA . LEU A 1 187 ? -7.133 -10.555 -16.594 1 95.62 187 LEU A CA 1
ATOM 1428 C C . LEU A 1 187 ? -5.84 -9.82 -16.922 1 95.62 187 LEU A C 1
ATOM 1430 O O . LEU A 1 187 ? -5.773 -8.594 -16.844 1 95.62 187 LEU A O 1
ATOM 1434 N N . MET A 1 188 ? -4.805 -10.609 -17.234 1 92.81 188 MET A N 1
ATOM 1435 C CA . MET A 1 188 ? -3.506 -10.016 -17.531 1 92.81 188 MET A CA 1
ATOM 1436 C C . MET A 1 188 ? -3.186 -10.117 -19.031 1 92.81 188 MET A C 1
ATOM 1438 O O . MET A 1 188 ? -3.518 -11.109 -19.672 1 92.81 188 MET A O 1
ATOM 1442 N N . ARG A 1 189 ? -2.52 -9.078 -19.547 1 91.56 189 ARG A N 1
ATOM 1443 C CA . ARG A 1 189 ? -2.041 -9.086 -20.922 1 91.56 189 ARG A CA 1
ATOM 1444 C C . ARG A 1 189 ? -0.793 -9.953 -21.062 1 91.56 189 ARG A C 1
ATOM 1446 O O . ARG A 1 189 ? 0.305 -9.445 -21.281 1 91.56 189 ARG A O 1
ATOM 1453 N N . MET A 1 190 ? -0.984 -11.195 -21.016 1 91 190 MET A N 1
ATOM 1454 C CA . MET A 1 190 ? 0.101 -12.164 -21.141 1 91 190 MET A CA 1
ATOM 1455 C C . MET A 1 190 ? -0.178 -13.148 -22.266 1 91 190 MET A C 1
ATOM 1457 O O . MET A 1 190 ? -1.334 -13.383 -22.625 1 91 190 MET A O 1
ATOM 1461 N N . GLY A 1 191 ? 0.909 -13.719 -22.797 1 89.81 191 GLY A N 1
ATOM 1462 C CA . GLY A 1 191 ? 0.749 -14.695 -23.859 1 89.81 191 GLY A CA 1
ATOM 1463 C C . GLY A 1 191 ? -0.078 -14.188 -25.016 1 89.81 191 GLY A C 1
ATOM 1464 O O . GLY A 1 191 ? 0.211 -13.125 -25.578 1 89.81 191 GLY A O 1
ATOM 1465 N N . HIS A 1 192 ? -1.108 -14.922 -25.344 1 88.5 192 HIS A N 1
ATOM 1466 C CA . HIS A 1 192 ? -1.929 -14.57 -26.5 1 88.5 192 HIS A CA 1
ATOM 1467 C C . HIS A 1 192 ? -2.711 -13.289 -26.266 1 88.5 192 HIS A C 1
ATOM 1469 O O . HIS A 1 192 ? -3.047 -12.57 -27.203 1 88.5 192 HIS A O 1
ATOM 1475 N N . LEU A 1 193 ? -2.949 -13.016 -25.031 1 90.38 193 LEU A N 1
ATOM 1476 C CA . LEU A 1 193 ? -3.707 -11.812 -24.703 1 90.38 193 LEU A CA 1
ATOM 1477 C C . LEU A 1 193 ? -2.828 -10.57 -24.828 1 90.38 193 LEU A C 1
ATOM 1479 O O . LEU A 1 193 ? -3.336 -9.453 -24.906 1 90.38 193 LEU A O 1
ATOM 1483 N N . ALA A 1 194 ? -1.544 -10.75 -24.719 1 89.25 194 ALA A N 1
ATOM 1484 C CA . ALA A 1 194 ? -0.624 -9.656 -25 1 89.25 194 ALA A CA 1
ATOM 1485 C C . ALA A 1 194 ? -0.58 -9.359 -26.5 1 89.25 194 ALA A C 1
ATOM 1487 O O . ALA A 1 194 ? -0.363 -8.219 -26.906 1 89.25 194 ALA A O 1
ATOM 1488 N N . GLN A 1 195 ? -0.798 -10.359 -27.297 1 87.25 195 GLN A N 1
ATOM 1489 C CA . GLN A 1 195 ? -0.685 -10.266 -28.734 1 87.25 195 GLN A CA 1
ATOM 1490 C C . GLN A 1 195 ? -1.994 -9.789 -29.359 1 87.25 195 GLN A C 1
ATOM 1492 O O . GLN A 1 195 ? -1.999 -9.242 -30.469 1 87.25 195 GLN A O 1
ATOM 1497 N N . HIS A 1 196 ? -3.02 -10.031 -28.688 1 90.5 196 HIS A N 1
ATOM 1498 C CA . HIS A 1 196 ? -4.336 -9.688 -29.203 1 90.5 196 HIS A CA 1
ATOM 1499 C C . HIS A 1 196 ? -5.039 -8.68 -28.312 1 90.5 196 HIS A C 1
ATOM 1501 O O . HIS A 1 196 ? -5.906 -9.047 -27.516 1 90.5 196 HIS A O 1
ATOM 1507 N N . ALA A 1 197 ? -4.848 -7.504 -28.531 1 89.62 197 ALA A N 1
ATOM 1508 C CA . ALA A 1 197 ? -5.297 -6.406 -27.672 1 89.62 197 ALA A CA 1
ATOM 1509 C C . ALA A 1 197 ? -6.82 -6.352 -27.609 1 89.62 197 ALA A C 1
ATOM 1511 O O . ALA A 1 197 ? -7.395 -6.059 -26.562 1 89.62 197 ALA A O 1
ATOM 1512 N N . GLN A 1 198 ? -7.453 -6.555 -28.719 1 91.62 198 GLN A N 1
ATOM 1513 C CA . GLN A 1 198 ? -8.906 -6.488 -28.75 1 91.62 198 GLN A CA 1
ATOM 1514 C C . GLN A 1 198 ? -9.531 -7.59 -27.891 1 91.62 198 GLN A C 1
ATOM 1516 O O . GLN A 1 198 ? -10.508 -7.348 -27.172 1 91.62 198 GLN A O 1
ATOM 1521 N N . ALA A 1 199 ? -8.977 -8.805 -27.984 1 91.06 199 ALA A N 1
ATOM 1522 C CA . ALA A 1 199 ? -9.461 -9.922 -27.172 1 91.06 199 ALA A CA 1
ATOM 1523 C C . ALA A 1 199 ? -9.328 -9.609 -25.688 1 91.06 199 ALA A C 1
ATOM 1525 O O . ALA A 1 199 ? -10.242 -9.891 -24.906 1 91.06 199 ALA A O 1
ATOM 1526 N N . PHE A 1 200 ? -8.281 -9.031 -25.359 1 94.25 200 PHE A N 1
ATOM 1527 C CA . PHE A 1 200 ? -8.07 -8.625 -23.969 1 94.25 200 PHE A CA 1
ATOM 1528 C C . PHE A 1 200 ? -9.094 -7.578 -23.547 1 94.25 200 PHE A C 1
ATOM 1530 O O . PHE A 1 200 ? -9.789 -7.75 -22.547 1 94.25 200 PHE A O 1
ATOM 1537 N N . ARG A 1 201 ? -9.25 -6.516 -24.297 1 94.31 201 ARG A N 1
ATOM 1538 C CA . ARG A 1 201 ? -10.094 -5.379 -23.953 1 94.31 201 ARG A CA 1
ATOM 1539 C C . ARG A 1 201 ? -11.555 -5.805 -23.797 1 94.31 201 ARG A C 1
ATOM 1541 O O . ARG A 1 201 ? -12.258 -5.328 -22.906 1 94.31 201 ARG A O 1
ATOM 1548 N N . THR A 1 202 ? -11.969 -6.676 -24.594 1 95.31 202 THR A N 1
ATOM 1549 C CA . THR A 1 202 ? -13.375 -7.074 -24.609 1 95.31 202 THR A CA 1
ATOM 1550 C C . THR A 1 202 ? -13.711 -7.93 -23.391 1 95.31 202 THR A C 1
ATOM 1552 O O . THR A 1 202 ? -14.859 -7.977 -22.953 1 95.31 202 THR A O 1
ATOM 1555 N N . GLN A 1 203 ? -12.719 -8.555 -22.859 1 96.38 203 GLN A N 1
ATOM 1556 C CA . GLN A 1 203 ? -12.969 -9.484 -21.75 1 96.38 203 GLN A CA 1
ATOM 1557 C C . GLN A 1 203 ? -12.625 -8.852 -20.406 1 96.38 203 GLN A C 1
ATOM 1559 O O . GLN A 1 203 ? -13.023 -9.352 -19.359 1 96.38 203 GLN A O 1
ATOM 1564 N N . PHE A 1 204 ? -11.906 -7.809 -20.438 1 97.62 204 PHE A N 1
ATOM 1565 C CA . PHE A 1 204 ? -11.297 -7.238 -19.234 1 97.62 204 PHE A CA 1
ATOM 1566 C C . PHE A 1 204 ? -12.359 -6.66 -18.312 1 97.62 204 PHE A C 1
ATOM 1568 O O . PHE A 1 204 ? -13.281 -5.969 -18.766 1 97.62 204 PHE A O 1
ATOM 1575 N N . VAL A 1 205 ? -12.289 -7 -17.031 1 97.25 205 VAL A N 1
ATOM 1576 C CA . VAL A 1 205 ? -13.078 -6.418 -15.953 1 97.25 205 VAL A CA 1
ATOM 1577 C C . VAL A 1 205 ? -12.141 -5.82 -14.906 1 97.25 205 VAL A C 1
ATOM 1579 O O . VAL A 1 205 ? -11.398 -6.551 -14.242 1 97.25 205 VAL A O 1
ATOM 1582 N N . GLY A 1 206 ? -12.227 -4.547 -14.68 1 95.44 206 GLY A N 1
ATOM 1583 C CA . GLY A 1 206 ? -11.32 -3.857 -13.773 1 95.44 206 GLY A CA 1
ATOM 1584 C C . GLY A 1 206 ? -11.852 -3.756 -12.359 1 95.44 206 GLY A C 1
ATOM 1585 O O . GLY A 1 206 ? -13.016 -4.082 -12.102 1 95.44 206 GLY A O 1
ATOM 1586 N N . GLN A 1 207 ? -10.984 -3.309 -11.5 1 94.5 207 GLN A N 1
ATOM 1587 C CA . GLN A 1 207 ? -11.266 -3.203 -10.07 1 94.5 207 GLN A CA 1
ATOM 1588 C C . GLN A 1 207 ? -12.531 -2.379 -9.828 1 94.5 207 GLN A C 1
ATOM 1590 O O . GLN A 1 207 ? -13.391 -2.775 -9.039 1 94.5 207 GLN A O 1
ATOM 1595 N N . ARG A 1 208 ? -12.641 -1.237 -10.43 1 90.25 208 ARG A N 1
ATOM 1596 C CA . ARG A 1 208 ? -13.773 -0.351 -10.211 1 90.25 208 ARG A CA 1
ATOM 1597 C C . ARG A 1 208 ? -15.086 -1.061 -10.516 1 90.25 208 ARG A C 1
ATOM 1599 O O . ARG A 1 208 ? -16.031 -0.997 -9.727 1 90.25 208 ARG A O 1
ATOM 1606 N N . GLU A 1 209 ? -15.109 -1.636 -11.633 1 94.81 209 GLU A N 1
ATOM 1607 C CA . GLU A 1 209 ? -16.312 -2.348 -12.039 1 94.81 209 GLU A CA 1
ATOM 1608 C C . GLU A 1 209 ? -16.656 -3.477 -11.07 1 94.81 209 GLU A C 1
ATOM 1610 O O . GLU A 1 209 ? -17.812 -3.68 -10.719 1 94.81 209 GLU A O 1
ATOM 1615 N N . LEU A 1 210 ? -15.672 -4.219 -10.609 1 97.25 210 LEU A N 1
ATOM 1616 C CA . LEU A 1 210 ? -15.867 -5.301 -9.648 1 97.25 210 LEU A CA 1
ATOM 1617 C C . LEU A 1 210 ? -16.422 -4.766 -8.336 1 97.25 210 LEU A C 1
ATOM 1619 O O . LEU A 1 210 ? -17.375 -5.328 -7.785 1 97.25 210 LEU A O 1
ATOM 1623 N N . LEU A 1 211 ? -15.844 -3.703 -7.867 1 94.94 211 LEU A N 1
ATOM 1624 C CA . LEU A 1 211 ? -16.281 -3.123 -6.602 1 94.94 211 LEU A CA 1
ATOM 1625 C C . LEU A 1 211 ? -17.703 -2.6 -6.703 1 94.94 211 LEU A C 1
ATOM 1627 O O . LEU A 1 211 ? -18.484 -2.721 -5.758 1 94.94 211 LEU A O 1
ATOM 1631 N N . GLU A 1 212 ? -18.031 -1.996 -7.832 1 93.5 212 GLU A N 1
ATOM 1632 C CA . GLU A 1 212 ? -19.406 -1.541 -8.055 1 93.5 212 GLU A CA 1
ATOM 1633 C C . GLU A 1 212 ? -20.391 -2.705 -7.996 1 93.5 212 GLU A C 1
ATOM 1635 O O . GLU A 1 212 ? -21.438 -2.611 -7.348 1 93.5 212 GLU A O 1
ATOM 1640 N N . LEU A 1 213 ? -20.016 -3.73 -8.656 1 96.19 213 LEU A N 1
ATOM 1641 C CA . LEU A 1 213 ? -20.859 -4.922 -8.672 1 96.19 213 LEU A CA 1
ATOM 1642 C C . LEU A 1 213 ? -21.031 -5.488 -7.266 1 96.19 213 LEU A C 1
ATOM 1644 O O . LEU A 1 213 ? -22.156 -5.789 -6.844 1 96.19 213 LEU A O 1
ATOM 1648 N N . ILE A 1 214 ? -19.969 -5.637 -6.527 1 97.19 214 ILE A N 1
ATOM 1649 C CA . ILE A 1 214 ? -20 -6.188 -5.18 1 97.19 214 ILE A CA 1
ATOM 1650 C C . ILE A 1 214 ? -20.766 -5.254 -4.25 1 97.19 214 ILE A C 1
ATOM 1652 O O . ILE A 1 214 ? -21.531 -5.715 -3.393 1 97.19 214 ILE A O 1
ATOM 1656 N N . GLY A 1 215 ? -20.562 -3.971 -4.434 1 94 215 GLY A N 1
ATOM 1657 C CA . GLY A 1 215 ? -21.203 -2.957 -3.611 1 94 215 GLY A CA 1
ATOM 1658 C C . GLY A 1 215 ? -22.719 -2.975 -3.717 1 94 215 GLY A C 1
ATOM 1659 O O . GLY A 1 215 ? -23.422 -2.408 -2.867 1 94 215 GLY A O 1
ATOM 1660 N N . GLU A 1 216 ? -23.266 -3.604 -4.727 1 91.88 216 GLU A N 1
ATOM 1661 C CA . GLU A 1 216 ? -24.719 -3.73 -4.887 1 91.88 216 GLU A CA 1
ATOM 1662 C C . GLU A 1 216 ? -25.312 -4.621 -3.801 1 91.88 216 GLU A C 1
ATOM 1664 O O . GLU A 1 216 ? -26.484 -4.488 -3.455 1 91.88 216 GLU A O 1
ATOM 1669 N N . ARG A 1 217 ? -24.469 -5.48 -3.254 1 94.75 217 ARG A N 1
ATOM 1670 C CA . ARG A 1 217 ? -25.031 -6.477 -2.342 1 94.75 217 ARG A CA 1
ATOM 1671 C C . ARG A 1 217 ? -24.297 -6.461 -1.005 1 94.75 217 ARG A C 1
ATOM 1673 O O . ARG A 1 217 ? -24.859 -6.859 0.02 1 94.75 217 ARG A O 1
ATOM 1680 N N . TYR A 1 218 ? -23.062 -6.039 -1.023 1 94.88 218 TYR A N 1
ATOM 1681 C CA . TYR A 1 218 ? -22.25 -6.113 0.187 1 94.88 218 TYR A CA 1
ATOM 1682 C C . TYR A 1 218 ? -21.672 -4.746 0.537 1 94.88 218 TYR A C 1
ATOM 1684 O O . TYR A 1 218 ? -21.203 -4.023 -0.343 1 94.88 218 TYR A O 1
ATOM 1692 N N . ALA A 1 219 ? -21.781 -4.434 1.799 1 92.88 219 ALA A N 1
ATOM 1693 C CA . ALA A 1 219 ? -20.938 -3.352 2.322 1 92.88 219 ALA A CA 1
ATOM 1694 C C . ALA A 1 219 ? -19.531 -3.844 2.615 1 92.88 219 ALA A C 1
ATOM 1696 O O . ALA A 1 219 ? -19.344 -4.941 3.146 1 92.88 219 ALA A O 1
ATOM 1697 N N . PHE A 1 220 ? -18.531 -3.08 2.168 1 94.56 220 PHE A N 1
ATOM 1698 C CA . PHE A 1 220 ? -17.156 -3.465 2.424 1 94.56 220 PHE A CA 1
ATOM 1699 C C . PHE A 1 220 ? -16.297 -2.244 2.742 1 94.56 220 PHE A C 1
ATOM 1701 O O . PHE A 1 220 ? -16.688 -1.114 2.428 1 94.56 220 PHE A O 1
ATOM 1708 N N . THR A 1 221 ? -15.164 -2.518 3.428 1 92 221 THR A N 1
ATOM 1709 C CA . THR A 1 221 ? -14.164 -1.493 3.727 1 92 221 THR A CA 1
ATOM 1710 C C . THR A 1 221 ? -12.758 -2 3.426 1 92 221 THR A C 1
ATOM 1712 O O . THR A 1 221 ? -12.477 -3.189 3.59 1 92 221 THR A O 1
ATOM 1715 N N . GLN A 1 222 ? -11.922 -1.099 3.004 1 91.31 222 GLN A N 1
ATOM 1716 C CA . GLN A 1 222 ? -10.531 -1.494 2.773 1 91.31 222 GLN A CA 1
ATOM 1717 C C . GLN A 1 222 ? -9.883 -1.988 4.062 1 91.31 222 GLN A C 1
ATOM 1719 O O . GLN A 1 222 ? -10.125 -1.435 5.137 1 91.31 222 GLN A O 1
ATOM 1724 N N . ALA A 1 223 ? -9.016 -2.984 3.865 1 90.94 223 ALA A N 1
ATOM 1725 C CA . ALA A 1 223 ? -8.352 -3.598 5.012 1 90.94 223 ALA A CA 1
ATOM 1726 C C . ALA A 1 223 ? -6.836 -3.627 4.816 1 90.94 223 ALA A C 1
ATOM 1728 O O . ALA A 1 223 ? -6.348 -3.506 3.689 1 90.94 223 ALA A O 1
ATOM 1729 N N . GLU A 1 224 ? -6.125 -3.801 5.945 1 86.62 224 GLU A N 1
ATOM 1730 C CA . GLU A 1 224 ? -4.668 -3.826 5.918 1 86.62 224 GLU A CA 1
ATOM 1731 C C . GLU A 1 224 ? -4.152 -5.047 5.156 1 86.62 224 GLU A C 1
ATOM 1733 O O . GLU A 1 224 ? -4.801 -6.094 5.137 1 86.62 224 GLU A O 1
ATOM 1738 N N . ALA A 1 225 ? -2.984 -4.781 4.535 1 84.69 225 ALA A N 1
ATOM 1739 C CA . ALA A 1 225 ? -2.234 -5.836 3.852 1 84.69 225 ALA A CA 1
ATOM 1740 C C . ALA A 1 225 ? -0.731 -5.602 3.965 1 84.69 225 ALA A C 1
ATOM 1742 O O . ALA A 1 225 ? -0.288 -4.473 4.199 1 84.69 225 ALA A O 1
ATOM 1743 N N . PRO A 1 226 ? 0.034 -6.652 3.812 1 83.88 226 PRO A N 1
ATOM 1744 C CA . PRO A 1 226 ? 1.487 -6.469 3.816 1 83.88 226 PRO A CA 1
ATOM 1745 C C . PRO A 1 226 ? 1.967 -5.535 2.707 1 83.88 226 PRO A C 1
ATOM 1747 O O . PRO A 1 226 ? 1.29 -5.383 1.686 1 83.88 226 PRO A O 1
ATOM 1750 N N . VAL A 1 227 ? 3.141 -5.016 2.885 1 79.56 227 VAL A N 1
ATOM 1751 C CA . VAL A 1 227 ? 3.711 -4.016 1.991 1 79.56 227 VAL A CA 1
ATOM 1752 C C . VAL A 1 227 ? 3.852 -4.594 0.585 1 79.56 227 VAL A C 1
ATOM 1754 O O . VAL A 1 227 ? 3.637 -3.891 -0.406 1 79.56 227 VAL A O 1
ATOM 1757 N N . ASP A 1 228 ? 4.191 -5.797 0.509 1 86.5 228 ASP A N 1
ATOM 1758 C CA . ASP A 1 228 ? 4.441 -6.367 -0.812 1 86.5 228 ASP A CA 1
ATOM 1759 C C . ASP A 1 228 ? 3.26 -7.211 -1.281 1 86.5 228 ASP A C 1
ATOM 1761 O O . ASP A 1 228 ? 3.41 -8.062 -2.16 1 86.5 228 ASP A O 1
ATOM 1765 N N . SER A 1 229 ? 2.072 -6.941 -0.642 1 89.94 229 SER A N 1
ATOM 1766 C CA . SER A 1 229 ? 0.887 -7.656 -1.106 1 89.94 229 SER A CA 1
ATOM 1767 C C . SER A 1 229 ? 0.532 -7.262 -2.537 1 89.94 229 SER A C 1
ATOM 1769 O O . SER A 1 229 ? 0.593 -6.086 -2.896 1 89.94 229 SER A O 1
ATOM 1771 N N . THR A 1 230 ? 0.16 -8.258 -3.264 1 90.5 230 THR A N 1
ATOM 1772 C CA . THR A 1 230 ? -0.323 -7.965 -4.609 1 90.5 230 THR A CA 1
ATOM 1773 C C . THR A 1 230 ? -1.812 -7.633 -4.59 1 90.5 230 THR A C 1
ATOM 1775 O O . THR A 1 230 ? -2.336 -7.047 -5.539 1 90.5 230 THR A O 1
ATOM 1778 N N . ALA A 1 231 ? -2.471 -8.023 -3.582 1 93 231 ALA A N 1
ATOM 1779 C CA . ALA A 1 231 ? -3.922 -7.867 -3.525 1 93 231 ALA A CA 1
ATOM 1780 C C . ALA A 1 231 ? -4.312 -6.68 -2.646 1 93 231 ALA A C 1
ATOM 1782 O O . ALA A 1 231 ? -3.721 -6.469 -1.584 1 93 231 ALA A O 1
ATOM 1783 N N . LEU A 1 232 ? -5.238 -5.902 -3.16 1 92.06 232 LEU A N 1
ATOM 1784 C CA . LEU A 1 232 ? -6.016 -5.051 -2.27 1 92.06 232 LEU A CA 1
ATOM 1785 C C . LEU A 1 232 ? -7.027 -5.871 -1.478 1 92.06 232 LEU A C 1
ATOM 1787 O O . LEU A 1 232 ? -7.719 -6.727 -2.039 1 92.06 232 LEU A O 1
ATOM 1791 N N . ARG A 1 233 ? -7.094 -5.602 -0.228 1 94.62 233 ARG A N 1
ATOM 1792 C CA . ARG A 1 233 ? -7.938 -6.41 0.643 1 94.62 233 ARG A CA 1
ATOM 1793 C C . ARG A 1 233 ? -9.133 -5.609 1.152 1 94.62 233 ARG A C 1
ATOM 1795 O O . ARG A 1 233 ? -8.984 -4.441 1.526 1 94.62 233 ARG A O 1
ATOM 1802 N N . TYR A 1 234 ? -10.32 -6.262 1.2 1 95.56 234 TYR A N 1
ATOM 1803 C CA . TYR A 1 234 ? -11.562 -5.633 1.626 1 95.56 234 TYR A CA 1
ATOM 1804 C C . TYR A 1 234 ? -12.289 -6.496 2.656 1 95.56 234 TYR A C 1
ATOM 1806 O O . TYR A 1 234 ? -12.516 -7.688 2.43 1 95.56 234 TYR A O 1
ATOM 1814 N N . SER A 1 235 ? -12.656 -5.863 3.74 1 95.62 235 SER A N 1
ATOM 1815 C CA . SER A 1 235 ? -13.414 -6.547 4.781 1 95.62 235 SER A CA 1
ATOM 1816 C C . SER A 1 235 ? -14.914 -6.445 4.535 1 95.62 235 SER A C 1
ATOM 1818 O O . SER A 1 235 ? -15.414 -5.383 4.148 1 95.62 235 SER A O 1
ATOM 1820 N N . VAL A 1 236 ? -15.617 -7.539 4.703 1 95 236 VAL A N 1
ATOM 1821 C CA . VAL A 1 236 ? -17.078 -7.574 4.617 1 95 236 VAL A CA 1
ATOM 1822 C C . VAL A 1 236 ? -17.672 -7.812 6.004 1 95 236 VAL A C 1
ATOM 1824 O O . VAL A 1 236 ? -18.281 -8.859 6.258 1 95 236 VAL A O 1
ATOM 1827 N N . GLY A 1 237 ? -17.484 -6.887 6.914 1 89.75 237 GLY A N 1
ATOM 1828 C CA . GLY A 1 237 ? -17.938 -7.023 8.289 1 89.75 237 GLY A CA 1
ATOM 1829 C C . GLY A 1 237 ? -17.375 -8.258 8.977 1 89.75 237 GLY A C 1
ATOM 1830 O O . GLY A 1 237 ? -16.172 -8.484 8.961 1 89.75 237 GLY A O 1
ATOM 1831 N N . GLU A 1 238 ? -18.25 -8.953 9.641 1 89.75 238 GLU A N 1
ATOM 1832 C CA . GLU A 1 238 ? -17.844 -10.148 10.383 1 89.75 238 GLU A CA 1
ATOM 1833 C C . GLU A 1 238 ? -17.891 -11.391 9.492 1 89.75 238 GLU A C 1
ATOM 1835 O O . GLU A 1 238 ? -17.516 -12.477 9.922 1 89.75 238 GLU A O 1
ATOM 1840 N N . ARG A 1 239 ? -18.266 -11.227 8.258 1 91.12 239 ARG A N 1
ATOM 1841 C CA . ARG A 1 239 ? -18.484 -12.352 7.359 1 91.12 239 ARG A CA 1
ATOM 1842 C C . ARG A 1 239 ? -17.172 -12.844 6.77 1 91.12 239 ARG A C 1
ATOM 1844 O O . ARG A 1 239 ? -17.078 -13.969 6.273 1 91.12 239 ARG A O 1
ATOM 1851 N N . GLY A 1 240 ? -16.172 -11.906 6.711 1 95.31 240 GLY A N 1
ATOM 1852 C CA . GLY A 1 240 ? -14.883 -12.25 6.121 1 95.31 240 GLY A CA 1
ATOM 1853 C C . GLY A 1 240 ? -14.312 -11.148 5.25 1 95.31 240 GLY A C 1
ATOM 1854 O O . GLY A 1 240 ? -14.492 -9.961 5.543 1 95.31 240 GLY A O 1
ATOM 1855 N N . ALA A 1 241 ? -13.508 -11.562 4.266 1 96.44 241 ALA A N 1
ATOM 1856 C CA . ALA A 1 241 ? -12.852 -10.586 3.4 1 96.44 241 ALA A CA 1
ATOM 1857 C C . ALA A 1 241 ? -12.625 -11.156 2.004 1 96.44 241 ALA A C 1
ATOM 1859 O O . ALA A 1 241 ? -12.727 -12.367 1.795 1 96.44 241 ALA A O 1
ATOM 1860 N N . PHE A 1 242 ? -12.453 -10.266 1.109 1 97.88 242 PHE A N 1
ATOM 1861 C CA . PHE A 1 242 ? -12.008 -10.625 -0.231 1 97.88 242 PHE A CA 1
ATOM 1862 C C . PHE A 1 242 ? -10.875 -9.711 -0.688 1 97.88 242 PHE A C 1
ATOM 1864 O O . PHE A 1 242 ? -10.57 -8.711 -0.035 1 97.88 242 PHE A O 1
ATOM 1871 N N . GLY A 1 243 ? -10.211 -10.188 -1.737 1 97.38 243 GLY A N 1
ATOM 1872 C CA . GLY A 1 243 ? -9.141 -9.383 -2.32 1 97.38 243 GLY A CA 1
ATOM 1873 C C . GLY A 1 243 ? -9.281 -9.211 -3.82 1 97.38 243 GLY A C 1
ATOM 1874 O O . GLY A 1 243 ? -9.984 -9.977 -4.477 1 97.38 243 GLY A O 1
ATOM 1875 N N . ILE A 1 244 ? -8.664 -8.148 -4.309 1 96.81 244 ILE A N 1
ATOM 1876 C CA . ILE A 1 244 ? -8.57 -7.922 -5.746 1 96.81 244 ILE A CA 1
ATOM 1877 C C . ILE A 1 244 ? -7.113 -7.711 -6.145 1 96.81 244 ILE A C 1
ATOM 1879 O O . ILE A 1 244 ? -6.43 -6.844 -5.594 1 96.81 244 ILE A O 1
ATOM 1883 N N . ILE A 1 245 ? -6.605 -8.578 -6.91 1 96 245 ILE A N 1
ATOM 1884 C CA . ILE A 1 245 ? -5.32 -8.344 -7.559 1 96 245 ILE A CA 1
ATOM 1885 C C . ILE A 1 245 ? -5.523 -7.559 -8.852 1 96 245 ILE A C 1
ATOM 1887 O O . ILE A 1 245 ? -5.824 -8.141 -9.898 1 96 245 ILE A O 1
ATOM 1891 N N . ALA A 1 246 ? -5.34 -6.262 -8.766 1 93.25 246 ALA A N 1
ATOM 1892 C CA . ALA A 1 246 ? -5.676 -5.32 -9.828 1 93.25 246 ALA A CA 1
ATOM 1893 C C . ALA A 1 246 ? -4.438 -4.941 -10.633 1 93.25 246 ALA A C 1
ATOM 1895 O O . ALA A 1 246 ? -4.113 -3.762 -10.773 1 93.25 246 ALA A O 1
ATOM 1896 N N . ASN A 1 247 ? -3.885 -5.91 -11.281 1 90.94 247 ASN A N 1
ATOM 1897 C CA . ASN A 1 247 ? -2.623 -5.75 -11.992 1 90.94 247 ASN A CA 1
ATOM 1898 C C . ASN A 1 247 ? -2.693 -4.613 -13.008 1 90.94 247 ASN A C 1
ATOM 1900 O O . ASN A 1 247 ? -1.707 -3.906 -13.227 1 90.94 247 ASN A O 1
ATOM 1904 N N . GLU A 1 248 ? -3.848 -4.461 -13.609 1 88.5 248 GLU A N 1
ATOM 1905 C CA . GLU A 1 248 ? -4.023 -3.457 -14.656 1 88.5 248 GLU A CA 1
ATOM 1906 C C . GLU A 1 248 ? -4.547 -2.145 -14.086 1 88.5 248 GLU A C 1
ATOM 1908 O O . GLU A 1 248 ? -4.031 -1.072 -14.398 1 88.5 248 GLU A O 1
ATOM 1913 N N . SER A 1 249 ? -5.453 -2.205 -13.211 1 87.94 249 SER A N 1
ATOM 1914 C CA . SER A 1 249 ? -6.184 -1.03 -12.75 1 87.94 249 SER A CA 1
ATOM 1915 C C . SER A 1 249 ? -5.453 -0.333 -11.609 1 87.94 249 SER A C 1
ATOM 1917 O O . SER A 1 249 ? -5.555 0.886 -11.453 1 87.94 249 SER A O 1
ATOM 1919 N N . ALA A 1 250 ? -4.797 -1.102 -10.797 1 84.44 250 ALA A N 1
ATOM 1920 C CA . ALA A 1 250 ? -4.062 -0.592 -9.641 1 84.44 250 ALA A CA 1
ATOM 1921 C C . ALA A 1 250 ? -2.77 -1.373 -9.43 1 84.44 250 ALA A C 1
ATOM 1923 O O . ALA A 1 250 ? -2.66 -2.152 -8.477 1 84.44 250 ALA A O 1
ATOM 1924 N N . PRO A 1 251 ? -1.829 -1.027 -10.219 1 86 251 PRO A N 1
ATOM 1925 C CA . PRO A 1 251 ? -0.599 -1.823 -10.203 1 86 251 PRO A CA 1
ATOM 1926 C C . PRO A 1 251 ? 0.156 -1.723 -8.883 1 86 251 PRO A C 1
ATOM 1928 O O . PRO A 1 251 ? 0.075 -0.701 -8.195 1 86 251 PRO A O 1
ATOM 1931 N N . PHE A 1 252 ? 0.877 -2.773 -8.562 1 87 252 PHE A N 1
ATOM 1932 C CA . PHE A 1 252 ? 1.626 -2.889 -7.32 1 87 252 PHE A CA 1
ATOM 1933 C C . PHE A 1 252 ? 3.115 -3.055 -7.598 1 87 252 PHE A C 1
ATOM 1935 O O . PHE A 1 252 ? 3.844 -3.629 -6.785 1 87 252 PHE A O 1
ATOM 1942 N N . CYS A 1 253 ? 3.566 -2.59 -8.68 1 88.19 253 CYS A N 1
ATOM 1943 C CA . CYS A 1 253 ? 4.945 -2.775 -9.117 1 88.19 253 CYS A CA 1
ATOM 1944 C C . CYS A 1 253 ? 5.918 -2.125 -8.148 1 88.19 253 CYS A C 1
ATOM 1946 O O . CYS A 1 253 ? 7.02 -2.635 -7.93 1 88.19 253 CYS A O 1
ATOM 1948 N N . ARG A 1 254 ? 5.523 -1.157 -7.527 1 84.19 254 ARG A N 1
ATOM 1949 C CA . ARG A 1 254 ? 6.422 -0.338 -6.719 1 84.19 254 ARG A CA 1
ATOM 1950 C C . ARG A 1 254 ? 6.891 -1.097 -5.48 1 84.19 254 ARG A C 1
ATOM 1952 O O . ARG A 1 254 ? 7.93 -0.768 -4.902 1 84.19 254 ARG A O 1
ATOM 1959 N N . SER A 1 255 ? 6.113 -2.115 -5.109 1 88.81 255 SER A N 1
ATOM 1960 C CA . SER A 1 255 ? 6.461 -2.809 -3.875 1 88.81 255 SER A CA 1
ATOM 1961 C C . SER A 1 255 ? 6.566 -4.312 -4.098 1 88.81 255 SER A C 1
ATOM 1963 O O . SER A 1 255 ? 6.73 -5.078 -3.145 1 88.81 255 SER A O 1
ATOM 1965 N N . CYS A 1 256 ? 6.539 -4.777 -5.273 1 92.81 256 CYS A N 1
ATOM 1966 C CA . CYS A 1 256 ? 6.5 -6.203 -5.574 1 92.81 256 CYS A CA 1
ATOM 1967 C C . CYS A 1 256 ? 7.793 -6.887 -5.145 1 92.81 256 CYS A C 1
ATOM 1969 O O . CYS A 1 256 ? 8.883 -6.395 -5.434 1 92.81 256 CYS A O 1
ATOM 1971 N N . SER A 1 257 ? 7.676 -8.039 -4.512 1 95.06 257 SER A N 1
ATOM 1972 C CA . SER A 1 257 ? 8.844 -8.773 -4.035 1 95.06 257 SER A CA 1
ATOM 1973 C C . SER A 1 257 ? 8.906 -10.164 -4.656 1 95.06 257 SER A C 1
ATOM 1975 O O . SER A 1 257 ? 9.656 -11.023 -4.184 1 95.06 257 SER A O 1
ATOM 1977 N N . ARG A 1 258 ? 8.18 -10.438 -5.66 1 95.88 258 ARG A N 1
ATOM 1978 C CA . ARG A 1 258 ? 8.039 -11.781 -6.211 1 95.88 258 ARG A CA 1
ATOM 1979 C C . ARG A 1 258 ? 9.219 -12.133 -7.109 1 95.88 258 ARG A C 1
ATOM 1981 O O . ARG A 1 258 ? 9.711 -11.281 -7.855 1 95.88 258 ARG A O 1
ATOM 1988 N N . LEU A 1 259 ? 9.695 -13.289 -6.969 1 96.56 259 LEU A N 1
ATOM 1989 C CA . LEU A 1 259 ? 10.617 -13.977 -7.863 1 96.56 259 LEU A CA 1
ATOM 1990 C C . LEU A 1 259 ? 10.023 -15.289 -8.359 1 96.56 259 LEU A C 1
ATOM 1992 O O . LEU A 1 259 ? 9.359 -16 -7.598 1 96.56 259 LEU A O 1
ATOM 1996 N N . ARG A 1 260 ? 10.266 -15.539 -9.633 1 97.44 260 ARG A N 1
ATOM 1997 C CA . ARG A 1 260 ? 9.727 -16.781 -10.18 1 97.44 260 ARG A CA 1
ATOM 1998 C C . ARG A 1 260 ? 10.852 -17.672 -10.711 1 97.44 260 ARG A C 1
ATOM 2000 O O . ARG A 1 260 ? 11.797 -17.172 -11.32 1 97.44 260 ARG A O 1
ATOM 2007 N N . LEU A 1 261 ? 10.695 -18.906 -10.422 1 97.19 261 LEU A N 1
ATOM 2008 C CA . LEU A 1 261 ? 11.578 -19.938 -10.961 1 97.19 261 LEU A CA 1
ATOM 2009 C C . LEU A 1 261 ? 10.797 -20.953 -11.789 1 97.19 261 LEU A C 1
ATOM 2011 O O . LEU A 1 261 ? 9.914 -21.641 -11.266 1 97.19 261 LEU A O 1
ATOM 2015 N N . SER A 1 262 ? 11.156 -21.031 -13.062 1 96.12 262 SER A N 1
ATOM 2016 C CA . SER A 1 262 ? 10.484 -21.984 -13.953 1 96.12 262 SER A CA 1
ATOM 2017 C C . SER A 1 262 ? 10.953 -23.406 -13.688 1 96.12 262 SER A C 1
ATOM 2019 O O . SER A 1 262 ? 11.984 -23.625 -13.055 1 96.12 262 SER A O 1
ATOM 2021 N N . SER A 1 263 ? 10.227 -24.344 -14.25 1 95.62 263 SER A N 1
ATOM 2022 C CA . SER A 1 263 ? 10.555 -25.75 -14.086 1 95.62 263 SER A CA 1
ATOM 2023 C C . SER A 1 263 ? 11.867 -26.109 -14.789 1 95.62 263 SER A C 1
ATOM 2025 O O . SER A 1 263 ? 12.469 -27.141 -14.508 1 95.62 263 SER A O 1
ATOM 2027 N N . THR A 1 264 ? 12.273 -25.234 -15.672 1 95 264 THR A N 1
ATOM 2028 C CA . THR A 1 264 ? 13.492 -25.516 -16.422 1 95 264 THR A CA 1
ATOM 2029 C C . THR A 1 264 ? 14.664 -24.734 -15.852 1 95 264 THR A C 1
ATOM 2031 O O . THR A 1 264 ? 15.742 -24.672 -16.453 1 95 264 THR A O 1
ATOM 2034 N N . GLY A 1 265 ? 14.445 -24.031 -14.766 1 96.12 265 GLY A N 1
ATOM 2035 C CA . GLY A 1 265 ? 15.562 -23.438 -14.047 1 96.12 265 GLY A CA 1
ATOM 2036 C C . GLY A 1 265 ? 15.805 -21.984 -14.43 1 96.12 265 GLY A C 1
ATOM 2037 O O . GLY A 1 265 ? 16.906 -21.469 -14.258 1 96.12 265 GLY A O 1
ATOM 2038 N N . ARG A 1 266 ? 14.852 -21.359 -14.961 1 95.38 266 ARG A N 1
ATOM 2039 C CA . ARG A 1 266 ? 14.984 -19.953 -15.328 1 95.38 266 ARG A CA 1
ATOM 2040 C C . ARG A 1 266 ? 14.328 -19.047 -14.289 1 95.38 266 ARG A C 1
ATOM 2042 O O . ARG A 1 266 ? 13.18 -19.281 -13.898 1 95.38 266 ARG A O 1
ATOM 2049 N N . LEU A 1 267 ? 15.086 -17.984 -13.898 1 96.69 267 LEU A N 1
ATOM 2050 C CA . LEU A 1 267 ? 14.586 -16.984 -12.961 1 96.69 267 LEU A CA 1
ATOM 2051 C C . LEU A 1 267 ? 13.945 -15.812 -13.703 1 96.69 267 LEU A C 1
ATOM 2053 O O . LEU A 1 267 ? 14.539 -15.266 -14.641 1 96.69 267 LEU A O 1
ATOM 2057 N N . TYR A 1 268 ? 12.734 -15.484 -13.297 1 96.5 268 TYR A N 1
ATOM 2058 C CA . TYR A 1 268 ? 12.047 -14.297 -13.789 1 96.5 268 TYR A CA 1
ATOM 2059 C C . TYR A 1 268 ? 11.75 -13.32 -12.656 1 96.5 268 TYR A C 1
ATOM 2061 O O . TYR A 1 268 ? 11.078 -13.672 -11.688 1 96.5 268 TYR A O 1
ATOM 2069 N N . GLY A 1 269 ? 12.227 -12.094 -12.82 1 95.38 269 GLY A N 1
ATOM 2070 C CA . GLY A 1 269 ? 12.008 -11.086 -11.797 1 95.38 269 GLY A CA 1
ATOM 2071 C C . GLY A 1 269 ? 10.688 -10.359 -11.945 1 95.38 269 GLY A C 1
ATOM 2072 O O . GLY A 1 269 ? 10.195 -9.75 -10.992 1 95.38 269 GLY A O 1
ATOM 2073 N N . CYS A 1 270 ? 10.156 -10.422 -13.094 1 95 270 CYS A N 1
ATOM 2074 C CA . CYS A 1 270 ? 8.945 -9.672 -13.398 1 95 270 CYS A CA 1
ATOM 2075 C C . CYS A 1 270 ? 8.148 -10.352 -14.508 1 95 270 CYS A C 1
ATOM 2077 O O . CYS A 1 270 ? 8.719 -10.828 -15.484 1 95 270 CYS A O 1
ATOM 2079 N N . LEU A 1 271 ? 6.82 -10.297 -14.367 1 93.38 271 LEU A N 1
ATOM 2080 C CA . LEU A 1 271 ? 5.961 -10.883 -15.391 1 93.38 271 LEU A CA 1
ATOM 2081 C C . LEU A 1 271 ? 5.938 -10.023 -16.641 1 93.38 271 LEU A C 1
ATOM 2083 O O . LEU A 1 271 ? 5.543 -10.492 -17.719 1 93.38 271 LEU A O 1
ATOM 2087 N N . SER A 1 272 ? 6.332 -8.773 -16.516 1 92.5 272 SER A N 1
ATOM 2088 C CA . SER A 1 272 ? 6.367 -7.871 -17.656 1 92.5 272 SER A CA 1
ATOM 2089 C C . SER A 1 272 ? 7.605 -8.109 -18.516 1 92.5 272 SER A C 1
ATOM 2091 O O . SER A 1 272 ? 7.723 -7.57 -19.609 1 92.5 272 SER A O 1
ATOM 2093 N N . SER A 1 273 ? 8.531 -8.883 -18.016 1 90.56 273 SER A N 1
ATOM 2094 C CA . SER A 1 273 ? 9.789 -9.125 -18.719 1 90.56 273 SER A CA 1
ATOM 2095 C C . SER A 1 273 ? 9.898 -10.578 -19.172 1 90.56 273 SER A C 1
ATOM 2097 O O . SER A 1 273 ? 9.703 -11.492 -18.359 1 90.56 273 SER A O 1
ATOM 2099 N N . ASN A 1 274 ? 10.25 -10.797 -20.406 1 86.94 274 ASN A N 1
ATOM 2100 C CA . ASN A 1 274 ? 10.461 -12.148 -20.922 1 86.94 274 ASN A CA 1
ATOM 2101 C C . ASN A 1 274 ? 11.891 -12.617 -20.688 1 86.94 274 ASN A C 1
ATOM 2103 O O . ASN A 1 274 ? 12.281 -13.695 -21.141 1 86.94 274 ASN A O 1
ATOM 2107 N N . ARG A 1 275 ? 12.578 -11.82 -20.031 1 89.81 275 ARG A N 1
ATOM 2108 C CA . ARG A 1 275 ? 13.984 -12.148 -19.844 1 89.81 275 ARG A CA 1
ATOM 2109 C C . ARG A 1 275 ? 14.164 -13.133 -18.688 1 89.81 275 ARG A C 1
ATOM 2111 O O . ARG A 1 275 ? 14.047 -12.75 -17.516 1 89.81 275 ARG A O 1
ATOM 2118 N N . GLY A 1 276 ? 14.359 -14.344 -19.062 1 94.12 276 GLY A N 1
ATOM 2119 C CA . GLY A 1 276 ? 14.695 -15.344 -18.062 1 94.12 276 GLY A CA 1
ATOM 2120 C C . GLY A 1 276 ? 16.188 -15.469 -17.812 1 94.12 276 GLY A C 1
ATOM 2121 O O . GLY A 1 276 ? 16.984 -15.383 -18.75 1 94.12 276 GLY A O 1
ATOM 2122 N N . HIS A 1 277 ? 16.547 -15.617 -16.531 1 96.38 277 HIS A N 1
ATOM 2123 C CA . HIS A 1 277 ? 17.938 -15.789 -16.141 1 96.38 277 HIS A CA 1
ATOM 2124 C C . HIS A 1 277 ? 18.203 -17.203 -15.656 1 96.38 277 HIS A C 1
ATOM 2126 O O . HIS A 1 277 ? 17.75 -17.609 -14.586 1 96.38 277 HIS A O 1
ATOM 2132 N N . PHE A 1 278 ? 18.969 -17.953 -16.5 1 96.19 278 PHE A N 1
ATOM 2133 C CA . PHE A 1 278 ? 19.141 -19.375 -16.266 1 96.19 278 PHE A CA 1
ATOM 2134 C C . PHE A 1 278 ? 20.062 -19.625 -15.078 1 96.19 278 PHE A C 1
ATOM 2136 O O . PHE A 1 278 ? 21.203 -19.156 -15.062 1 96.19 278 PHE A O 1
ATOM 2143 N N . MET A 1 279 ? 19.578 -20.375 -14.055 1 95.81 279 MET A N 1
ATOM 2144 C CA . MET A 1 279 ? 20.438 -20.641 -12.891 1 95.81 279 MET A CA 1
ATOM 2145 C C . MET A 1 279 ? 20.812 -22.109 -12.812 1 95.81 279 MET A C 1
ATOM 2147 O O . MET A 1 279 ? 21.422 -22.547 -11.836 1 95.81 279 MET A O 1
ATOM 2151 N N . GLY A 1 280 ? 20.5 -22.922 -13.781 1 93.94 280 GLY A N 1
ATOM 2152 C CA . GLY A 1 280 ? 20.719 -24.359 -13.758 1 93.94 280 GLY A CA 1
ATOM 2153 C C . GLY A 1 280 ? 22.172 -24.734 -13.555 1 93.94 280 GLY A C 1
ATOM 2154 O O . GLY A 1 280 ? 22.484 -25.688 -12.844 1 93.94 280 GLY A O 1
ATOM 2155 N N . THR A 1 281 ? 23.031 -23.969 -14.125 1 92.62 281 THR A N 1
ATOM 2156 C CA . THR A 1 281 ? 24.453 -24.281 -14.078 1 92.62 281 THR A CA 1
ATOM 2157 C C . THR A 1 281 ? 25 -24.109 -12.656 1 92.62 281 THR A C 1
ATOM 2159 O O . THR A 1 281 ? 26.031 -24.688 -12.312 1 92.62 281 THR A O 1
ATOM 2162 N N . LEU A 1 282 ? 24.344 -23.344 -11.898 1 96.31 282 LEU A N 1
ATOM 2163 C CA . LEU A 1 282 ? 24.812 -23.047 -10.547 1 96.31 282 LEU A CA 1
ATOM 2164 C C . LEU A 1 282 ? 24.5 -24.188 -9.594 1 96.31 282 LEU A C 1
ATOM 2166 O O . LEU A 1 282 ? 25.078 -24.281 -8.516 1 96.31 282 LEU A O 1
ATOM 2170 N N . LEU A 1 283 ? 23.578 -25.016 -9.984 1 96.12 283 LEU A N 1
ATOM 2171 C CA . LEU A 1 283 ? 23.016 -26 -9.062 1 96.12 283 LEU A CA 1
ATOM 2172 C C . LEU A 1 283 ? 24 -27.125 -8.805 1 96.12 283 LEU A C 1
ATOM 2174 O O . LEU A 1 283 ? 23.891 -27.844 -7.801 1 96.12 283 LEU A O 1
ATOM 2178 N N . ASP A 1 284 ? 24.969 -27.219 -9.633 1 94.44 284 ASP A N 1
ATOM 2179 C CA . ASP A 1 284 ? 25.969 -28.266 -9.484 1 94.44 284 ASP A CA 1
ATOM 2180 C C . ASP A 1 284 ? 27.219 -27.734 -8.797 1 94.44 284 ASP A C 1
ATOM 2182 O O . ASP A 1 284 ? 28.156 -28.484 -8.539 1 94.44 284 ASP A O 1
ATOM 2186 N N . LEU A 1 285 ? 27.266 -26.562 -8.477 1 95.44 285 LEU A N 1
ATOM 2187 C CA . LEU A 1 285 ? 28.453 -25.938 -7.887 1 95.44 285 LEU A CA 1
ATOM 2188 C C . LEU A 1 285 ? 28.359 -25.922 -6.363 1 95.44 285 LEU A C 1
ATOM 2190 O O . LEU A 1 285 ? 27.25 -25.859 -5.809 1 95.44 285 LEU A O 1
ATOM 2194 N N . PRO A 1 286 ? 29.578 -25.906 -5.754 1 95 286 PRO A N 1
ATOM 2195 C CA . PRO A 1 286 ? 29.562 -25.625 -4.316 1 95 286 PRO A CA 1
ATOM 2196 C C . PRO A 1 286 ? 29 -24.25 -3.998 1 95 286 PRO A C 1
ATOM 2198 O O . PRO A 1 286 ? 29.125 -23.312 -4.805 1 95 286 PRO A O 1
ATOM 2201 N N . THR A 1 287 ? 28.422 -24.219 -2.82 1 93.12 287 THR A N 1
ATOM 2202 C CA . THR A 1 287 ? 27.719 -23 -2.416 1 93.12 287 THR A CA 1
ATOM 2203 C C . THR A 1 287 ? 28.609 -21.781 -2.543 1 93.12 287 THR A C 1
ATOM 2205 O O . THR A 1 287 ? 28.188 -20.734 -3.055 1 93.12 287 THR A O 1
ATOM 2208 N N . GLU A 1 288 ? 29.828 -21.922 -2.154 1 94.5 288 GLU A N 1
ATOM 2209 C CA . GLU A 1 288 ? 30.766 -20.797 -2.143 1 94.5 288 GLU A CA 1
ATOM 2210 C C . GLU A 1 288 ? 31.016 -20.266 -3.551 1 94.5 288 GLU A C 1
ATOM 2212 O O . GLU A 1 288 ? 31.203 -19.062 -3.738 1 94.5 288 GLU A O 1
ATOM 2217 N N . GLN A 1 289 ? 30.938 -21.172 -4.484 1 95.25 289 GLN A N 1
ATOM 2218 C CA . GLN A 1 289 ? 31.172 -20.781 -5.875 1 95.25 289 GLN A CA 1
ATOM 2219 C C . GLN A 1 289 ? 29.891 -20.281 -6.527 1 95.25 289 GLN A C 1
ATOM 2221 O O . GLN A 1 289 ? 29.922 -19.406 -7.395 1 95.25 289 GLN A O 1
ATOM 2226 N N . ALA A 1 290 ? 28.781 -20.766 -6.105 1 96.25 290 ALA A N 1
ATOM 2227 C CA . ALA A 1 290 ? 27.484 -20.422 -6.691 1 96.25 290 ALA A CA 1
ATOM 2228 C C . ALA A 1 290 ? 27.031 -19.047 -6.227 1 96.25 290 ALA A C 1
ATOM 2230 O O . ALA A 1 290 ? 26.344 -18.328 -6.965 1 96.25 290 ALA A O 1
ATOM 2231 N N . GLN A 1 291 ? 27.469 -18.641 -5.059 1 95.5 291 GLN A N 1
ATOM 2232 C CA . GLN A 1 291 ? 26.906 -17.484 -4.379 1 95.5 291 GLN A CA 1
ATOM 2233 C C . GLN A 1 291 ? 27.156 -16.203 -5.176 1 95.5 291 GLN A C 1
ATOM 2235 O O . GLN A 1 291 ? 26.219 -15.461 -5.477 1 95.5 291 GLN A O 1
ATOM 2240 N N . PRO A 1 292 ? 28.406 -15.938 -5.594 1 95.62 292 PRO A N 1
ATOM 2241 C CA . PRO A 1 292 ? 28.625 -14.695 -6.34 1 95.62 292 PRO A CA 1
ATOM 2242 C C . PRO A 1 292 ? 27.906 -14.68 -7.684 1 95.62 292 PRO A C 1
ATOM 2244 O O . PRO A 1 292 ? 27.438 -13.625 -8.125 1 95.62 292 PRO A O 1
ATOM 2247 N N . GLN A 1 293 ? 27.781 -15.781 -8.328 1 96.12 293 GLN A N 1
ATOM 2248 C CA . GLN A 1 293 ? 27.109 -15.867 -9.617 1 96.12 293 GLN A CA 1
ATOM 2249 C C . GLN A 1 293 ? 25.594 -15.68 -9.469 1 96.12 293 GLN A C 1
ATOM 2251 O O . GLN A 1 293 ? 24.969 -14.992 -10.273 1 96.12 293 GLN A O 1
ATOM 2256 N N . LEU A 1 294 ? 25.109 -16.281 -8.43 1 97.25 294 LEU A N 1
ATOM 2257 C CA . LEU A 1 294 ? 23.672 -16.125 -8.172 1 97.25 294 LEU A CA 1
ATOM 2258 C C . LEU A 1 294 ? 23.344 -14.68 -7.82 1 97.25 294 LEU A C 1
ATOM 2260 O O . LEU A 1 294 ? 22.312 -14.148 -8.25 1 97.25 294 LEU A O 1
ATOM 2264 N N . THR A 1 295 ? 24.203 -14.039 -7.062 1 96.19 295 THR A N 1
ATOM 2265 C CA . THR A 1 295 ? 24.031 -12.641 -6.711 1 96.19 295 THR A CA 1
ATOM 2266 C C . THR A 1 295 ? 23.922 -11.781 -7.969 1 96.19 295 THR A C 1
ATOM 2268 O O . THR A 1 295 ? 23.047 -10.914 -8.062 1 96.19 295 THR A O 1
ATOM 2271 N N . ALA A 1 296 ? 24.734 -12.062 -8.945 1 95.88 296 ALA A N 1
ATOM 2272 C CA . ALA A 1 296 ? 24.719 -11.32 -10.203 1 95.88 296 ALA A CA 1
ATOM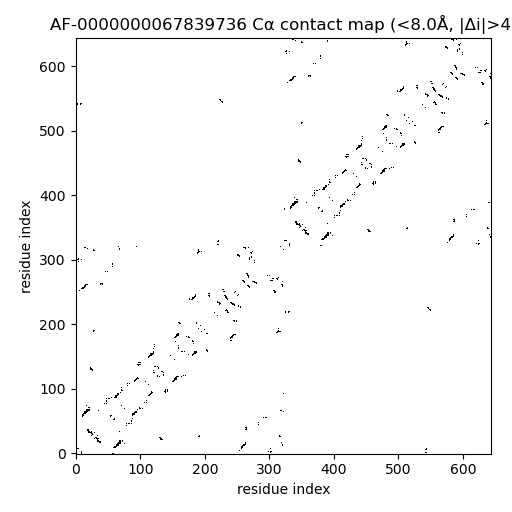 2273 C C . ALA A 1 296 ? 23.422 -11.578 -10.961 1 95.88 296 ALA A C 1
ATOM 2275 O O . ALA A 1 296 ? 22.812 -10.648 -11.492 1 95.88 296 ALA A O 1
ATOM 2276 N N . LEU A 1 297 ? 23 -12.805 -11 1 96.38 297 LEU A N 1
ATOM 2277 C CA . LEU A 1 297 ? 21.75 -13.172 -11.68 1 96.38 297 LEU A CA 1
ATOM 2278 C C . LEU A 1 297 ? 20.562 -12.477 -11.039 1 96.38 297 LEU A C 1
ATOM 2280 O O . LEU A 1 297 ? 19.688 -11.953 -11.742 1 96.38 297 LEU A O 1
ATOM 2284 N N . LEU A 1 298 ? 20.547 -12.477 -9.719 1 96.75 298 LEU A N 1
ATOM 2285 C CA . LEU A 1 298 ? 19.453 -11.867 -8.977 1 96.75 298 LEU A CA 1
ATOM 2286 C C . LEU A 1 298 ? 19.422 -10.359 -9.188 1 96.75 298 LEU A C 1
ATOM 2288 O O . LEU A 1 298 ? 18.344 -9.75 -9.25 1 96.75 298 LEU A O 1
ATOM 2292 N N . GLY A 1 299 ? 20.578 -9.734 -9.25 1 95.56 299 GLY A N 1
ATOM 2293 C CA . GLY A 1 299 ? 20.641 -8.32 -9.586 1 95.56 299 GLY A CA 1
ATOM 2294 C C . GLY A 1 299 ? 20 -7.988 -10.914 1 95.56 299 GLY A C 1
ATOM 2295 O O . GLY A 1 299 ? 19.25 -7.02 -11.023 1 95.56 299 GLY A O 1
ATOM 2296 N N . ARG A 1 300 ? 20.266 -8.828 -11.906 1 95.44 300 ARG A N 1
ATOM 2297 C CA . ARG A 1 300 ? 19.672 -8.641 -13.227 1 95.44 300 ARG A CA 1
ATOM 2298 C C . ARG A 1 300 ? 18.156 -8.867 -13.188 1 95.44 300 ARG A C 1
ATOM 2300 O O . ARG A 1 300 ? 17.406 -8.133 -13.82 1 95.44 300 ARG A O 1
ATOM 2307 N N . ALA A 1 301 ? 17.781 -9.859 -12.445 1 95.94 301 ALA A N 1
ATOM 2308 C CA . ALA A 1 301 ? 16.344 -10.148 -12.328 1 95.94 301 ALA A CA 1
ATOM 2309 C C . ALA A 1 301 ? 15.609 -9 -11.656 1 95.94 301 ALA A C 1
ATOM 2311 O O . ALA A 1 301 ? 14.5 -8.641 -12.07 1 95.94 301 ALA A O 1
ATOM 2312 N N . LEU A 1 302 ? 16.188 -8.453 -10.609 1 95.06 302 LEU A N 1
ATOM 2313 C CA . LEU A 1 302 ? 15.602 -7.316 -9.914 1 95.06 302 LEU A CA 1
ATOM 2314 C C . LEU A 1 302 ? 15.492 -6.109 -10.836 1 95.06 302 LEU A C 1
ATOM 2316 O O . LEU A 1 302 ? 14.508 -5.367 -10.781 1 95.06 302 LEU A O 1
ATOM 2320 N N . ALA A 1 303 ? 16.453 -5.953 -11.703 1 93.69 303 ALA A N 1
ATOM 2321 C CA . ALA A 1 303 ? 16.5 -4.824 -12.633 1 93.69 303 ALA A CA 1
ATOM 2322 C C . ALA A 1 303 ? 15.391 -4.938 -13.68 1 93.69 303 ALA A C 1
ATOM 2324 O O . ALA A 1 303 ? 15.047 -3.951 -14.336 1 93.69 303 ALA A O 1
ATOM 2325 N N . ASP A 1 304 ? 14.852 -6.121 -13.859 1 94.88 304 ASP A N 1
ATOM 2326 C CA . ASP A 1 304 ? 13.789 -6.344 -14.828 1 94.88 304 ASP A CA 1
ATOM 2327 C C . ASP A 1 304 ? 12.461 -5.781 -14.32 1 94.88 304 ASP A C 1
ATOM 2329 O O . ASP A 1 304 ? 11.516 -5.617 -15.094 1 94.88 304 ASP A O 1
ATOM 2333 N N . LYS A 1 305 ? 12.344 -5.523 -12.984 1 94.19 305 LYS A N 1
ATOM 2334 C CA . LYS A 1 305 ? 11.086 -5.066 -12.414 1 94.19 305 LYS A CA 1
ATOM 2335 C C . LYS A 1 305 ? 10.688 -3.705 -12.977 1 94.19 305 LYS A C 1
ATOM 2337 O O . LYS A 1 305 ? 11.547 -2.854 -13.219 1 94.19 305 LYS A O 1
ATOM 2342 N N . GLN A 1 306 ? 9.344 -3.59 -13.117 1 90.25 306 GLN A N 1
ATOM 2343 C CA . GLN A 1 306 ? 8.797 -2.324 -13.602 1 90.25 306 GLN A CA 1
ATOM 2344 C C . GLN A 1 306 ? 8.758 -1.285 -12.484 1 90.25 306 GLN A C 1
ATOM 2346 O O . GLN A 1 306 ? 8.617 -1.634 -11.305 1 90.25 306 GLN A O 1
ATOM 2351 N N . ASP A 1 307 ? 8.812 -0.049 -12.867 1 83.19 307 ASP A N 1
ATOM 2352 C CA . ASP A 1 307 ? 8.766 1.031 -11.883 1 83.19 307 ASP A CA 1
ATOM 2353 C C . ASP A 1 307 ? 7.34 1.249 -11.383 1 83.19 307 ASP A C 1
ATOM 2355 O O . ASP A 1 307 ? 7.113 1.375 -10.172 1 83.19 307 ASP A O 1
ATOM 2359 N N . ALA A 1 308 ? 6.449 1.244 -12.375 1 80.88 308 ALA A N 1
ATOM 2360 C CA . ALA A 1 308 ? 5.152 1.756 -11.945 1 80.88 308 ALA A CA 1
ATOM 2361 C C . ALA A 1 308 ? 4.016 0.85 -12.414 1 80.88 308 ALA A C 1
ATOM 2363 O O . ALA A 1 308 ? 3.025 0.667 -11.703 1 80.88 308 ALA A O 1
ATOM 2364 N N . THR A 1 309 ? 4.211 0.299 -13.609 1 85.25 309 THR A N 1
ATOM 2365 C CA . THR A 1 309 ? 3.037 -0.351 -14.18 1 85.25 309 THR A CA 1
ATOM 2366 C C . THR A 1 309 ? 3.416 -1.677 -14.836 1 85.25 309 THR A C 1
ATOM 2368 O O . THR A 1 309 ? 4.535 -1.832 -15.328 1 85.25 309 THR A O 1
ATOM 2371 N N . PHE A 1 310 ? 2.439 -2.57 -14.82 1 89.38 310 PHE A N 1
ATOM 2372 C CA . PHE A 1 310 ? 2.527 -3.805 -15.594 1 89.38 310 PHE A CA 1
ATOM 2373 C C . PHE A 1 310 ? 2.373 -3.521 -17.078 1 89.38 310 PHE A C 1
ATOM 2375 O O . PHE A 1 310 ? 1.434 -2.84 -17.5 1 89.38 310 PHE A O 1
ATOM 2382 N N . THR A 1 311 ? 3.244 -4.07 -17.906 1 87.31 311 THR A N 1
ATOM 2383 C CA . THR A 1 311 ? 3.227 -3.711 -19.312 1 87.31 311 THR A CA 1
ATOM 2384 C C . THR A 1 311 ? 2.873 -4.922 -20.172 1 87.31 311 THR A C 1
ATOM 2386 O O . THR A 1 311 ? 2.738 -4.801 -21.391 1 87.31 311 THR A O 1
ATOM 2389 N N . GLY A 1 312 ? 2.633 -6.031 -19.594 1 88.44 312 GLY A N 1
ATOM 2390 C CA . GLY A 1 312 ? 2.363 -7.25 -20.328 1 88.44 312 GLY A CA 1
ATOM 2391 C C . GLY A 1 312 ? 3.617 -7.906 -20.875 1 88.44 312 GLY A C 1
ATOM 2392 O O . GLY A 1 312 ? 4.703 -7.328 -20.812 1 88.44 312 GLY A O 1
ATOM 2393 N N . SER A 1 313 ? 3.49 -9.156 -21.312 1 87.25 313 SER A N 1
ATOM 2394 C CA . SER A 1 313 ? 4.605 -9.898 -21.906 1 87.25 313 SER A CA 1
ATOM 2395 C C . SER A 1 313 ? 4.113 -11.133 -22.641 1 87.25 313 SER A C 1
ATOM 2397 O O . SER A 1 313 ? 2.936 -11.484 -22.578 1 87.25 313 SER A O 1
ATOM 2399 N N . ALA A 1 314 ? 5.039 -11.797 -23.312 1 86.06 314 ALA A N 1
ATOM 2400 C CA . ALA A 1 314 ? 4.727 -13.016 -24.062 1 86.06 314 ALA A CA 1
ATOM 2401 C C . ALA A 1 314 ? 4.762 -14.242 -23.156 1 86.06 314 ALA A C 1
ATOM 2403 O O . ALA A 1 314 ? 4.449 -15.352 -23.578 1 86.06 314 ALA A O 1
ATOM 2404 N N . LEU A 1 315 ? 5.098 -14.031 -21.953 1 86.31 315 LEU A N 1
ATOM 2405 C CA . LEU A 1 315 ? 5.137 -15.148 -21.016 1 86.31 315 LEU A CA 1
ATOM 2406 C C . LEU A 1 315 ? 3.754 -15.766 -20.844 1 86.31 315 LEU A C 1
ATOM 2408 O O . LEU A 1 315 ? 2.742 -15.055 -20.906 1 86.31 315 LEU A O 1
ATOM 2412 N N . ILE A 1 316 ? 3.791 -17.062 -20.688 1 81.06 316 ILE A N 1
ATOM 2413 C CA . ILE A 1 316 ? 2.572 -17.797 -20.359 1 81.06 316 ILE A CA 1
ATOM 2414 C C . ILE A 1 316 ? 2.58 -18.172 -18.875 1 81.06 316 ILE A C 1
ATOM 2416 O O . ILE A 1 316 ? 3.562 -18.734 -18.391 1 81.06 316 ILE A O 1
ATOM 2420 N N . MET A 1 317 ? 1.486 -17.906 -18.234 1 84.69 317 MET A N 1
ATOM 2421 C CA . MET A 1 317 ? 1.432 -18.062 -16.781 1 84.69 317 MET A CA 1
ATOM 2422 C C . MET A 1 317 ? 1.747 -19.484 -16.359 1 84.69 317 MET A C 1
ATOM 2424 O O . MET A 1 317 ? 2.459 -19.703 -15.375 1 84.69 317 MET A O 1
ATOM 2428 N N . LYS A 1 318 ? 1.278 -20.438 -17.047 1 81.06 318 LYS A N 1
ATOM 2429 C CA . LYS A 1 318 ? 1.465 -21.828 -16.641 1 81.06 318 LYS A CA 1
ATOM 2430 C C . LYS A 1 318 ? 2.945 -22.203 -16.609 1 81.06 318 LYS A C 1
ATOM 2432 O O . LYS A 1 318 ? 3.334 -23.156 -15.953 1 81.06 318 LYS A O 1
ATOM 2437 N N . SER A 1 319 ? 3.736 -21.5 -17.297 1 82 319 SER A N 1
ATOM 2438 C CA . SER A 1 319 ? 5.16 -21.797 -17.344 1 82 319 SER A CA 1
ATOM 2439 C C . SER A 1 319 ? 5.898 -21.188 -16.156 1 82 319 SER A C 1
ATOM 2441 O O . SER A 1 319 ? 6.977 -21.656 -15.773 1 82 319 SER A O 1
ATOM 2443 N N . VAL A 1 320 ? 5.344 -20.188 -15.57 1 84.38 320 VAL A N 1
ATOM 2444 C CA . VAL A 1 320 ? 6.086 -19.469 -14.539 1 84.38 320 VAL A CA 1
ATOM 2445 C C . VAL A 1 320 ? 5.27 -19.438 -13.25 1 84.38 320 VAL A C 1
ATOM 2447 O O . VAL A 1 320 ? 5.773 -19.031 -12.195 1 84.38 320 VAL A O 1
ATOM 2450 N N . GLY A 1 321 ? 4.25 -19.953 -13.375 1 73.88 321 GLY A N 1
ATOM 2451 C CA . GLY A 1 321 ? 3.451 -20.062 -12.164 1 73.88 321 GLY A CA 1
ATOM 2452 C C . GLY A 1 321 ? 2.564 -18.859 -11.93 1 73.88 321 GLY A C 1
ATOM 2453 O O . GLY A 1 321 ? 2.938 -17.734 -12.273 1 73.88 321 GLY A O 1
ATOM 2454 N N . GLY A 1 322 ? 1.285 -19 -11.719 1 65.62 322 GLY A N 1
ATOM 2455 C CA . GLY A 1 322 ? 0.315 -17.984 -11.359 1 65.62 322 GLY A CA 1
ATOM 2456 C C . GLY A 1 322 ? -0.552 -18.375 -10.18 1 65.62 322 GLY A C 1
ATOM 2457 O O . GLY A 1 322 ? -0.594 -19.547 -9.789 1 65.62 322 GLY A O 1
ATOM 2458 N N . MET B 1 1 ? -21.594 3.311 8.789 1 69 1 MET B N 1
ATOM 2459 C CA . MET B 1 1 ? -20.281 3.73 8.32 1 69 1 MET B CA 1
ATOM 2460 C C . MET B 1 1 ? -20.344 4.211 6.871 1 69 1 MET B C 1
ATOM 2462 O O . MET B 1 1 ? -21.078 3.635 6.055 1 69 1 MET B O 1
ATOM 2466 N N . ILE B 1 2 ? -19.812 5.453 6.637 1 86.69 2 ILE B N 1
ATOM 2467 C CA . ILE B 1 2 ? -19.828 6.074 5.32 1 86.69 2 ILE B CA 1
ATOM 2468 C C . ILE B 1 2 ? -18.609 5.633 4.52 1 86.69 2 ILE B C 1
ATOM 2470 O O . ILE B 1 2 ? -17.469 5.844 4.941 1 86.69 2 ILE B O 1
ATOM 2474 N N . VAL B 1 3 ? -18.906 4.875 3.422 1 88.94 3 VAL B N 1
ATOM 2475 C CA . VAL B 1 3 ? -17.844 4.316 2.596 1 88.94 3 VAL B CA 1
ATOM 2476 C C . VAL B 1 3 ? -18.078 4.691 1.133 1 88.94 3 VAL B C 1
ATOM 2478 O O . VAL B 1 3 ? -19.219 4.801 0.688 1 88.94 3 VAL B O 1
ATOM 2481 N N . ASP B 1 4 ? -16.953 4.938 0.414 1 90.38 4 ASP B N 1
ATOM 2482 C CA . ASP B 1 4 ? -17.141 5.258 -0.997 1 90.38 4 ASP B CA 1
ATOM 2483 C C . ASP B 1 4 ? -17.031 4.004 -1.864 1 90.38 4 ASP B C 1
ATOM 2485 O O . ASP B 1 4 ? -16.984 2.887 -1.347 1 90.38 4 ASP B O 1
ATOM 2489 N N . ARG B 1 5 ? -17.031 4.25 -3.133 1 85.31 5 ARG B N 1
ATOM 2490 C CA . ARG B 1 5 ? -17.094 3.152 -4.094 1 85.31 5 ARG B CA 1
ATOM 2491 C C . ARG B 1 5 ? -15.805 2.336 -4.086 1 85.31 5 ARG B C 1
ATOM 2493 O O . ARG B 1 5 ? -15.773 1.216 -4.598 1 85.31 5 ARG B O 1
ATOM 2500 N N . HIS B 1 6 ? -14.742 2.869 -3.525 1 87 6 HIS B N 1
ATOM 2501 C CA . HIS B 1 6 ? -13.469 2.16 -3.443 1 87 6 HIS B CA 1
ATOM 2502 C C . HIS B 1 6 ? -13.297 1.502 -2.078 1 87 6 HIS B C 1
ATOM 2504 O O . HIS B 1 6 ? -12.258 0.891 -1.808 1 87 6 HIS B O 1
ATOM 2510 N N . GLY B 1 7 ? -14.344 1.635 -1.23 1 89.25 7 GLY B N 1
ATOM 2511 C CA . GLY B 1 7 ? -14.266 1.075 0.109 1 89.25 7 GLY B CA 1
ATOM 2512 C C . GLY B 1 7 ? -13.523 1.972 1.087 1 89.25 7 GLY B C 1
ATOM 2513 O O . GLY B 1 7 ? -13.141 1.532 2.174 1 89.25 7 GLY B O 1
ATOM 2514 N N . ARG B 1 8 ? -13.266 3.203 0.716 1 92.38 8 ARG B N 1
ATOM 2515 C CA . ARG B 1 8 ? -12.578 4.148 1.59 1 92.38 8 ARG B CA 1
ATOM 2516 C C . ARG B 1 8 ? -13.555 4.785 2.58 1 92.38 8 ARG B C 1
ATOM 2518 O O . ARG B 1 8 ? -14.734 4.961 2.273 1 92.38 8 ARG B O 1
ATOM 2525 N N . ARG B 1 9 ? -12.945 5.117 3.721 1 93.62 9 ARG B N 1
ATOM 2526 C CA . ARG B 1 9 ? -13.656 5.855 4.754 1 93.62 9 ARG B CA 1
ATOM 2527 C C . ARG B 1 9 ? -12.766 6.922 5.383 1 93.62 9 ARG B C 1
ATOM 2529 O O . ARG B 1 9 ? -11.539 6.891 5.219 1 93.62 9 ARG B O 1
ATOM 2536 N N . PHE B 1 10 ? -13.375 7.84 6.023 1 95.81 10 PHE B N 1
ATOM 2537 C CA . PHE B 1 10 ? -12.594 8.789 6.805 1 95.81 10 PHE B CA 1
ATOM 2538 C C . PHE B 1 10 ? -12.164 8.172 8.133 1 95.81 10 PHE B C 1
ATOM 2540 O O . PHE B 1 10 ? -13 7.656 8.883 1 95.81 10 PHE B O 1
ATOM 2547 N N . ARG B 1 11 ? -10.93 8.227 8.352 1 95.19 11 ARG B N 1
ATOM 2548 C CA . ARG B 1 11 ? -10.391 7.676 9.594 1 95.19 11 ARG B CA 1
ATOM 2549 C C . ARG B 1 11 ? -9.5 8.695 10.297 1 95.19 11 ARG B C 1
ATOM 2551 O O . ARG B 1 11 ? -9.422 8.703 11.531 1 95.19 11 ARG B O 1
ATOM 2558 N N . LYS B 1 12 ? -8.867 9.539 9.539 1 96.5 12 LYS B N 1
ATOM 2559 C CA . LYS B 1 12 ? -7.906 10.508 10.062 1 96.5 12 LYS B CA 1
ATOM 2560 C C . LYS B 1 12 ? -8.352 11.938 9.758 1 96.5 12 LYS B C 1
ATOM 2562 O O . LYS B 1 12 ? -8.602 12.281 8.602 1 96.5 12 LYS B O 1
ATOM 2567 N N . LEU B 1 13 ? -8.398 12.703 10.812 1 97.31 13 LEU B N 1
ATOM 2568 C CA . LEU B 1 13 ? -8.828 14.094 10.703 1 97.31 13 LEU B CA 1
ATOM 2569 C C . LEU B 1 13 ? -7.652 15.047 10.914 1 97.31 13 LEU B C 1
ATOM 2571 O O . LEU B 1 13 ? -6.875 14.867 11.852 1 97.31 13 LEU B O 1
ATOM 2575 N N . ARG B 1 14 ? -7.516 15.961 10.016 1 97.56 14 ARG B N 1
ATOM 2576 C CA . ARG B 1 14 ? -6.645 17.125 10.211 1 97.56 14 ARG B CA 1
ATOM 2577 C C . ARG B 1 14 ? -7.457 18.359 10.547 1 97.56 14 ARG B C 1
ATOM 2579 O O . ARG B 1 14 ? -8.297 18.797 9.758 1 97.56 14 ARG B O 1
ATOM 2586 N N . LEU B 1 15 ? -7.184 18.891 11.641 1 97.44 15 LEU B N 1
ATOM 2587 C CA . LEU B 1 15 ? -7.91 20.062 12.102 1 97.44 15 LEU B CA 1
ATOM 2588 C C . LEU B 1 15 ? -7.004 21.297 12.102 1 97.44 15 LEU B C 1
ATOM 2590 O O . LEU B 1 15 ? -6.008 21.328 12.828 1 97.44 15 LEU B O 1
ATOM 2594 N N . SER B 1 16 ? -7.391 22.266 11.297 1 96.88 16 SER B N 1
ATOM 2595 C CA . SER B 1 16 ? -6.699 23.547 11.32 1 96.88 16 SER B CA 1
ATOM 2596 C C . SER B 1 16 ? -7.242 24.453 12.43 1 96.88 16 SER B C 1
ATOM 2598 O O . SER B 1 16 ? -8.391 24.891 12.375 1 96.88 16 SER B O 1
ATOM 2600 N N . LEU B 1 17 ? -6.426 24.781 13.391 1 96.5 17 LEU B N 1
ATOM 2601 C CA . LEU B 1 17 ? -6.867 25.641 14.484 1 96.5 17 LEU B CA 1
ATOM 2602 C C . LEU B 1 17 ? -6.957 27.094 14.016 1 96.5 17 LEU B C 1
ATOM 2604 O O . LEU B 1 17 ? -7.75 27.875 14.547 1 96.5 17 LEU B O 1
ATOM 2608 N N . THR B 1 18 ? -6.066 27.406 13.086 1 95.88 18 THR B N 1
ATOM 2609 C CA . THR B 1 18 ? -6.012 28.75 12.531 1 95.88 18 THR B CA 1
ATOM 2610 C C . THR B 1 18 ? -5.332 28.75 11.172 1 95.88 18 THR B C 1
ATOM 2612 O O . THR B 1 18 ? -4.512 27.875 10.883 1 95.88 18 THR B O 1
ATOM 2615 N N . ALA B 1 19 ? -5.699 29.719 10.398 1 92.38 19 ALA B N 1
ATOM 2616 C CA . ALA B 1 19 ? -4.988 29.891 9.141 1 92.38 19 ALA B CA 1
ATOM 2617 C C . ALA B 1 19 ? -3.734 30.75 9.336 1 92.38 19 ALA B C 1
ATOM 2619 O O . ALA B 1 19 ? -2.875 30.812 8.453 1 92.38 19 ALA B O 1
ATOM 2620 N N . ALA B 1 20 ? -3.615 31.359 10.453 1 94.06 20 ALA B N 1
ATOM 2621 C CA . ALA B 1 20 ? -2.484 32.25 10.719 1 94.06 20 ALA B CA 1
ATOM 2622 C C . ALA B 1 20 ? -1.193 31.438 10.891 1 94.06 20 ALA B C 1
ATOM 2624 O O . ALA B 1 20 ? -1.201 30.344 11.461 1 94.06 20 ALA B O 1
ATOM 2625 N N . CYS B 1 21 ? -0.158 32.031 10.375 1 93.69 21 CYS B N 1
ATOM 2626 C CA . CYS B 1 21 ? 1.165 31.422 10.516 1 93.69 21 CYS B CA 1
ATOM 2627 C C . CYS B 1 21 ? 2.238 32.5 10.648 1 93.69 21 CYS B C 1
ATOM 2629 O O . CYS B 1 21 ? 2.164 33.531 10 1 93.69 21 CYS B O 1
ATOM 2631 N N . ASN B 1 22 ? 3.168 32.25 11.469 1 93.75 22 ASN B N 1
ATOM 2632 C CA . ASN B 1 22 ? 4.262 33.188 11.633 1 93.75 22 ASN B CA 1
ATOM 2633 C C . ASN B 1 22 ? 5.344 33 10.578 1 93.75 22 ASN B C 1
ATOM 2635 O O . ASN B 1 22 ? 6.355 33.688 10.578 1 93.75 22 ASN B O 1
ATOM 2639 N N . TYR B 1 23 ? 5.203 31.984 9.727 1 93.69 23 TYR B N 1
ATOM 2640 C CA . TYR B 1 23 ? 6.078 31.766 8.578 1 93.69 23 TYR B CA 1
ATOM 2641 C C . TYR B 1 23 ? 5.379 32.125 7.277 1 93.69 23 TYR B C 1
ATOM 2643 O O . TYR B 1 23 ? 4.168 32.344 7.258 1 93.69 23 TYR B O 1
ATOM 2651 N N . ALA B 1 24 ? 6.121 32.344 6.27 1 92.38 24 ALA B N 1
ATOM 2652 C CA . ALA B 1 24 ? 5.652 32.5 4.895 1 92.38 24 ALA B CA 1
ATOM 2653 C C . ALA B 1 24 ? 6.469 31.641 3.939 1 92.38 24 ALA B C 1
ATOM 2655 O O . ALA B 1 24 ? 6.988 32.125 2.936 1 92.38 24 ALA B O 1
ATOM 2656 N N . CYS B 1 25 ? 6.461 30.375 4.262 1 93.19 25 CYS B N 1
ATOM 2657 C CA . CYS B 1 25 ? 7.309 29.469 3.504 1 93.19 25 CYS B CA 1
ATOM 2658 C C . CYS B 1 25 ? 7.078 29.625 2.006 1 93.19 25 CYS B C 1
ATOM 2660 O O . CYS B 1 25 ? 5.938 29.75 1.56 1 93.19 25 CYS B O 1
ATOM 2662 N N . THR B 1 26 ? 8.102 29.484 1.212 1 91.25 26 THR B N 1
ATOM 2663 C CA . THR B 1 26 ? 8.086 29.797 -0.214 1 91.25 26 THR B CA 1
ATOM 2664 C C . THR B 1 26 ? 7.191 28.812 -0.97 1 91.25 26 THR B C 1
ATOM 2666 O O . THR B 1 26 ? 6.633 29.156 -2.014 1 91.25 26 THR B O 1
ATOM 2669 N N . TYR B 1 27 ? 7.047 27.609 -0.503 1 91.06 27 TYR B N 1
ATOM 2670 C CA . TYR B 1 27 ? 6.238 26.625 -1.201 1 91.06 27 TYR B CA 1
ATOM 2671 C C . TYR B 1 27 ? 4.789 26.672 -0.744 1 91.06 27 TYR B C 1
ATOM 2673 O O . TYR B 1 27 ? 3.916 26.047 -1.342 1 91.06 27 TYR B O 1
ATOM 2681 N N . CYS B 1 28 ? 4.512 27.422 0.227 1 90.06 28 CYS B N 1
ATOM 2682 C CA . CYS B 1 28 ? 3.154 27.547 0.75 1 90.06 28 CYS B CA 1
ATOM 2683 C C . CYS B 1 28 ? 2.488 28.828 0.251 1 90.06 28 CYS B C 1
ATOM 2685 O O . CYS B 1 28 ? 1.324 28.797 -0.156 1 90.06 28 CYS B O 1
ATOM 2687 N N . VAL B 1 29 ? 3.277 29.906 0.281 1 86.12 29 VAL B N 1
ATOM 2688 C CA . VAL B 1 29 ? 2.709 31.188 -0.13 1 86.12 29 VAL B CA 1
ATOM 2689 C C . VAL B 1 29 ? 3.654 31.891 -1.107 1 86.12 29 VAL B C 1
ATOM 2691 O O . VAL B 1 29 ? 4.875 31.812 -0.953 1 86.12 29 VAL B O 1
ATOM 2694 N N . ALA B 1 30 ? 3.162 32.5 -2.178 1 77.62 30 ALA B N 1
ATOM 2695 C CA . ALA B 1 30 ? 3.943 33.094 -3.254 1 77.62 30 ALA B CA 1
ATOM 2696 C C . ALA B 1 30 ? 4.637 34.375 -2.783 1 77.62 30 ALA B C 1
ATOM 2698 O O . ALA B 1 30 ? 5.789 34.625 -3.133 1 77.62 30 ALA B O 1
ATOM 2699 N N . ASP B 1 31 ? 4.039 35.156 -2.176 1 73.31 31 ASP B N 1
ATOM 2700 C CA . ASP B 1 31 ? 4.504 36.531 -2.014 1 73.31 31 ASP B CA 1
ATOM 2701 C C . ASP B 1 31 ? 5.059 36.75 -0.609 1 73.31 31 ASP B C 1
ATOM 2703 O O . ASP B 1 31 ? 5.34 37.906 -0.225 1 73.31 31 ASP B O 1
ATOM 2707 N N . GLY B 1 32 ? 5.375 35.75 -0.006 1 70.94 32 GLY B N 1
ATOM 2708 C CA . GLY B 1 32 ? 5.953 35.906 1.318 1 70.94 32 GLY B CA 1
ATOM 2709 C C . GLY B 1 32 ? 4.996 36.531 2.318 1 70.94 32 GLY B C 1
ATOM 2710 O O . GLY B 1 32 ? 5.418 37.031 3.363 1 70.94 32 GLY B O 1
ATOM 2711 N N . ARG B 1 33 ? 3.826 36.656 1.934 1 74.06 33 ARG B N 1
ATOM 2712 C CA . ARG B 1 33 ? 2.873 37.281 2.854 1 74.06 33 ARG B CA 1
ATOM 2713 C C . ARG B 1 33 ? 2.32 36.25 3.832 1 74.06 33 ARG B C 1
ATOM 2715 O O . ARG B 1 33 ? 1.771 35.219 3.42 1 74.06 33 ARG B O 1
ATOM 2722 N N . ARG B 1 34 ? 2.488 36.656 5.074 1 78.38 34 ARG B N 1
ATOM 2723 C CA . ARG B 1 34 ? 1.946 35.812 6.125 1 78.38 34 ARG B CA 1
AT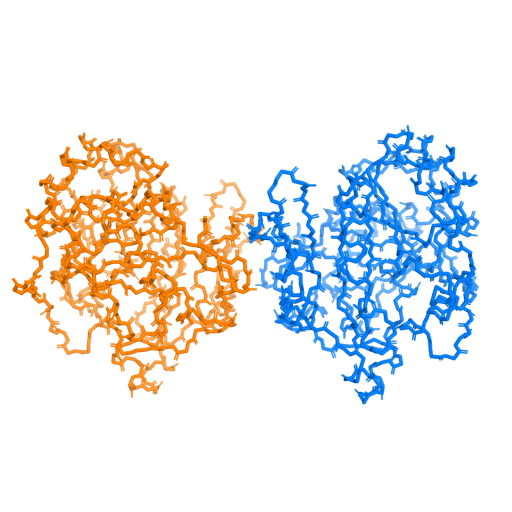OM 2724 C C . ARG B 1 34 ? 0.425 35.906 6.176 1 78.38 34 ARG B C 1
ATOM 2726 O O . ARG B 1 34 ? -0.145 36.969 5.965 1 78.38 34 ARG B O 1
ATOM 2733 N N . LEU B 1 35 ? -0.169 34.719 6.336 1 74.44 35 LEU B N 1
ATOM 2734 C CA . LEU B 1 35 ? -1.618 34.719 6.5 1 74.44 35 LEU B CA 1
ATOM 2735 C C . LEU B 1 35 ? -2.004 35.062 7.938 1 74.44 35 LEU B C 1
ATOM 2737 O O . LEU B 1 35 ? -1.273 34.719 8.875 1 74.44 35 LEU B O 1
ATOM 2741 N N . VAL B 1 36 ? -3.086 35.75 7.98 1 80.94 36 VAL B N 1
ATOM 2742 C CA . VAL B 1 36 ? -3.629 36.125 9.289 1 80.94 36 VAL B CA 1
ATOM 2743 C C . VAL B 1 36 ? -4.879 35.281 9.57 1 80.94 36 VAL B C 1
ATOM 2745 O O . VAL B 1 36 ? -5.453 34.688 8.664 1 80.94 36 VAL B O 1
ATOM 2748 N N . ALA B 1 37 ? -5.199 35.312 10.82 1 83.12 37 ALA B N 1
ATOM 2749 C CA . ALA B 1 37 ? -6.398 34.562 11.227 1 83.12 37 ALA B CA 1
ATOM 2750 C C . ALA B 1 37 ? -7.641 35.125 10.539 1 83.12 37 ALA B C 1
ATOM 2752 O O . ALA B 1 37 ? -7.785 36.344 10.391 1 83.12 37 ALA B O 1
ATOM 2753 N N . ALA B 1 38 ? -8.484 34.188 10.148 1 84.31 38 ALA B N 1
ATOM 2754 C CA . ALA B 1 38 ? -9.758 34.625 9.594 1 84.31 38 ALA B CA 1
ATOM 2755 C C . ALA B 1 38 ? -10.688 35.156 10.68 1 84.31 38 ALA B C 1
ATOM 2757 O O . ALA B 1 38 ? -10.594 34.75 11.836 1 84.31 38 ALA B O 1
ATOM 2758 N N . ARG B 1 39 ? -11.594 36 10.305 1 86.12 39 ARG B N 1
ATOM 2759 C CA . ARG B 1 39 ? -12.5 36.625 11.266 1 86.12 39 ARG B CA 1
ATOM 2760 C C . ARG B 1 39 ? -13.555 35.625 11.75 1 86.12 39 ARG B C 1
ATOM 2762 O O . ARG B 1 39 ? -14.039 35.719 12.875 1 86.12 39 ARG B O 1
ATOM 2769 N N . ASP B 1 40 ? -13.789 34.719 10.93 1 92 40 ASP B N 1
ATOM 2770 C CA . ASP B 1 40 ? -14.891 33.812 11.242 1 92 40 ASP B CA 1
ATOM 2771 C C . ASP B 1 40 ? -14.359 32.438 11.656 1 92 40 ASP B C 1
ATOM 2773 O O . ASP B 1 40 ? -15.008 31.406 11.406 1 92 40 ASP B O 1
ATOM 2777 N N . GLU B 1 41 ? -13.219 32.375 12.227 1 94.38 41 GLU B N 1
ATOM 2778 C CA . GLU B 1 41 ? -12.711 31.109 12.734 1 94.38 41 GLU B CA 1
ATOM 2779 C C . GLU B 1 41 ? -13.594 30.578 13.859 1 94.38 41 GLU B C 1
ATOM 2781 O O . GLU B 1 41 ? -14.086 31.344 14.688 1 94.38 41 GLU B O 1
ATOM 2786 N N . LEU B 1 42 ? -13.75 29.328 13.953 1 95.88 42 LEU B N 1
ATOM 2787 C CA . LEU B 1 42 ? -14.547 28.672 14.977 1 95.88 42 LEU B CA 1
ATOM 2788 C C . LEU B 1 42 ? -13.914 28.844 16.359 1 95.88 42 LEU B C 1
ATOM 2790 O O . LEU B 1 42 ? -12.695 29.016 16.469 1 95.88 42 LEU B O 1
ATOM 2794 N N . THR B 1 43 ? -14.766 28.828 17.328 1 96.38 43 THR B N 1
ATOM 2795 C CA . THR B 1 43 ? -14.25 28.797 18.703 1 96.38 43 THR B CA 1
ATOM 2796 C C . THR B 1 43 ? -13.695 27.406 19.031 1 96.38 43 THR B C 1
ATOM 2798 O O . THR B 1 43 ? -14 26.438 18.359 1 96.38 43 THR B O 1
ATOM 2801 N N . ALA B 1 44 ? -12.875 27.422 20.156 1 97.06 44 ALA B N 1
ATOM 2802 C CA . ALA B 1 44 ? -12.352 26.125 20.609 1 97.06 44 ALA B CA 1
ATOM 2803 C C . ALA B 1 44 ? -13.484 25.156 20.938 1 97.06 44 ALA B C 1
ATOM 2805 O O . ALA B 1 44 ? -13.406 23.969 20.594 1 97.06 44 ALA B O 1
ATOM 2806 N N . ALA B 1 45 ? -14.508 25.672 21.531 1 96.56 45 ALA B N 1
ATOM 2807 C CA . ALA B 1 45 ? -15.648 24.844 21.891 1 96.56 45 ALA B CA 1
ATOM 2808 C C . ALA B 1 45 ? -16.312 24.266 20.641 1 96.56 45 ALA B C 1
ATOM 2810 O O . ALA B 1 45 ? -16.703 23.078 20.625 1 96.56 45 ALA B O 1
ATOM 2811 N N . SER B 1 46 ? -16.453 25.094 19.688 1 97.31 46 SER B N 1
ATOM 2812 C CA . SER B 1 46 ? -17.047 24.656 18.422 1 97.31 46 SER B CA 1
ATOM 2813 C C . SER B 1 46 ? -16.172 23.609 17.734 1 97.31 46 SER B C 1
ATOM 2815 O O . SER B 1 46 ? -16.688 22.656 17.141 1 97.31 46 SER B O 1
ATOM 2817 N N . MET B 1 47 ? -14.922 23.797 17.797 1 97.44 47 MET B N 1
ATOM 2818 C CA . MET B 1 47 ? -13.992 22.828 17.203 1 97.44 47 MET B CA 1
ATOM 2819 C C . MET B 1 47 ? -14.086 21.484 17.906 1 97.44 47 MET B C 1
ATOM 2821 O O . MET B 1 47 ? -14.102 20.438 17.266 1 97.44 47 MET B O 1
ATOM 2825 N N . LEU B 1 48 ? -14.156 21.531 19.219 1 97.69 48 LEU B N 1
ATOM 2826 C CA . LEU B 1 48 ? -14.32 20.297 19.984 1 97.69 48 LEU B CA 1
ATOM 2827 C C . LEU B 1 48 ? -15.609 19.578 19.609 1 97.69 48 LEU B C 1
ATOM 2829 O O . LEU B 1 48 ? -15.617 18.359 19.391 1 97.69 48 LEU B O 1
ATOM 2833 N N . ARG B 1 49 ? -16.641 20.328 19.469 1 97.56 49 ARG B N 1
ATOM 2834 C CA . ARG B 1 49 ? -17.922 19.781 19.078 1 97.56 49 ARG B CA 1
ATOM 2835 C C . ARG B 1 49 ? -17.844 19.156 17.688 1 97.56 49 ARG B C 1
ATOM 2837 O O . ARG B 1 49 ? -18.422 18.078 17.453 1 97.56 49 ARG B O 1
ATOM 2844 N N . ALA B 1 50 ? -17.172 19.812 16.828 1 97.88 50 ALA B N 1
ATOM 2845 C CA . ALA B 1 50 ? -17 19.297 15.469 1 97.88 50 ALA B CA 1
ATOM 2846 C C . ALA B 1 50 ? -16.297 17.938 15.484 1 97.88 50 ALA B C 1
ATOM 2848 O O . ALA B 1 50 ? -16.75 17 14.836 1 97.88 50 ALA B O 1
ATOM 2849 N N . VAL B 1 51 ? -15.219 17.828 16.234 1 97.75 51 VAL B N 1
ATOM 2850 C CA . VAL B 1 51 ? -14.438 16.594 16.297 1 97.75 51 VAL B CA 1
ATOM 2851 C C . VAL B 1 51 ? -15.289 15.484 16.891 1 97.75 51 VAL B C 1
ATOM 2853 O O . VAL B 1 51 ? -15.266 14.352 16.422 1 97.75 51 VAL B O 1
ATOM 2856 N N . GLU B 1 52 ? -16.047 15.797 17.859 1 96.62 52 GLU B N 1
ATOM 2857 C CA . GLU B 1 52 ? -16.938 14.82 18.484 1 96.62 52 GLU B CA 1
ATOM 2858 C C . GLU B 1 52 ? -17.938 14.273 17.469 1 96.62 52 GLU B C 1
ATOM 2860 O O . GLU B 1 52 ? -18.156 13.062 17.391 1 96.62 52 GLU B O 1
ATOM 2865 N N . LEU B 1 53 ? -18.547 15.18 16.781 1 96.5 53 LEU B N 1
ATOM 2866 C CA . LEU B 1 53 ? -19.531 14.773 15.773 1 96.5 53 LEU B CA 1
ATOM 2867 C C . LEU B 1 53 ? -18.875 13.898 14.703 1 96.5 53 LEU B C 1
ATOM 2869 O O . LEU B 1 53 ? -19.469 12.898 14.281 1 96.5 53 LEU B O 1
ATOM 2873 N N . LEU B 1 54 ? -17.703 14.242 14.305 1 97.06 54 LEU B N 1
ATOM 2874 C CA . LEU B 1 54 ? -17.016 13.5 13.258 1 97.06 54 LEU B CA 1
ATOM 2875 C C . LEU B 1 54 ? -16.594 12.125 13.766 1 97.06 54 LEU B C 1
ATOM 2877 O O . LEU B 1 54 ? -16.594 11.148 13.008 1 97.06 54 LEU B O 1
ATOM 2881 N N . ARG B 1 55 ? -16.156 12.055 15 1 95.75 55 ARG B N 1
ATOM 2882 C CA . ARG B 1 55 ? -15.883 10.766 15.625 1 95.75 55 ARG B CA 1
ATOM 2883 C C . ARG B 1 55 ? -17.125 9.883 15.609 1 95.75 55 ARG B C 1
ATOM 2885 O O . ARG B 1 55 ? -17.062 8.734 15.164 1 95.75 55 ARG B O 1
ATOM 2892 N N . ASP B 1 56 ? -18.219 10.438 15.977 1 93.88 56 ASP B N 1
ATOM 2893 C CA . ASP B 1 56 ? -19.422 9.648 16.188 1 93.88 56 ASP B CA 1
ATOM 2894 C C . ASP B 1 56 ? -20.078 9.273 14.867 1 93.88 56 ASP B C 1
ATOM 2896 O O . ASP B 1 56 ? -20.641 8.188 14.727 1 93.88 56 ASP B O 1
ATOM 2900 N N . VAL B 1 57 ? -20.016 10.18 13.938 1 93.44 57 VAL B N 1
ATOM 2901 C CA . VAL B 1 57 ? -20.781 9.984 12.703 1 93.44 57 VAL B CA 1
ATOM 2902 C C . VAL B 1 57 ? -19.891 9.336 11.648 1 93.44 57 VAL B C 1
ATOM 2904 O O . VAL B 1 57 ? -20.297 8.398 10.961 1 93.44 57 VAL B O 1
ATOM 2907 N N . ALA B 1 58 ? -18.672 9.789 11.453 1 91.69 58 ALA B N 1
ATOM 2908 C CA . ALA B 1 58 ? -17.781 9.312 10.391 1 91.69 58 ALA B CA 1
ATOM 2909 C C . ALA B 1 58 ? -16.875 8.188 10.898 1 91.69 58 ALA B C 1
ATOM 2911 O O . ALA B 1 58 ? -16.297 7.453 10.102 1 91.69 58 ALA B O 1
ATOM 2912 N N . GLY B 1 59 ? -16.719 8.117 12.188 1 92.75 59 GLY B N 1
ATOM 2913 C CA . GLY B 1 59 ? -15.836 7.105 12.742 1 92.75 59 GLY B CA 1
ATOM 2914 C C . GLY B 1 59 ? -14.383 7.52 12.742 1 92.75 59 GLY B C 1
ATOM 2915 O O . GLY B 1 59 ? -13.484 6.676 12.648 1 92.75 59 GLY B O 1
ATOM 2916 N N . VAL B 1 60 ? -14.133 8.758 12.812 1 95.62 60 VAL B N 1
ATOM 2917 C CA . VAL B 1 60 ? -12.766 9.258 12.891 1 95.62 60 VAL B CA 1
ATOM 2918 C C . VAL B 1 60 ? -12.07 8.695 14.133 1 95.62 60 VAL B C 1
ATOM 2920 O O . VAL B 1 60 ? -12.656 8.664 15.219 1 95.62 60 VAL B O 1
ATOM 2923 N N . GLU B 1 61 ? -10.836 8.273 13.898 1 95.5 61 GLU B N 1
ATOM 2924 C CA . GLU B 1 61 ? -10.109 7.605 14.977 1 95.5 61 GLU B CA 1
ATOM 2925 C C . GLU B 1 61 ? -8.883 8.406 15.398 1 95.5 61 GLU B C 1
ATOM 2927 O O . GLU B 1 61 ? -8.43 8.32 16.547 1 95.5 61 GLU B O 1
ATOM 2932 N N . GLU B 1 62 ? -8.352 9.156 14.477 1 96.25 62 GLU B N 1
ATOM 2933 C CA . GLU B 1 62 ? -7.113 9.891 14.727 1 96.25 62 GLU B CA 1
ATOM 2934 C C . GLU B 1 62 ? -7.277 11.375 14.398 1 96.25 62 GLU B C 1
ATOM 2936 O O . GLU B 1 62 ? -7.965 11.727 13.438 1 96.25 62 GLU B O 1
ATOM 2941 N N . LEU B 1 63 ? -6.645 12.18 15.195 1 97.12 63 LEU B N 1
ATOM 2942 C CA . LEU B 1 63 ? -6.688 13.625 15.031 1 97.12 63 LEU B CA 1
ATOM 2943 C C . LEU B 1 63 ? -5.281 14.211 14.953 1 97.12 63 LEU B C 1
ATOM 2945 O O . LEU B 1 63 ? -4.434 13.906 15.797 1 97.12 63 LEU B O 1
ATOM 2949 N N . ARG B 1 64 ? -5.07 14.953 13.961 1 97.12 64 ARG B N 1
ATOM 2950 C CA . ARG B 1 64 ? -3.875 15.789 13.891 1 97.12 64 ARG B CA 1
ATOM 2951 C C . ARG B 1 64 ? -4.234 17.266 13.977 1 97.12 64 ARG B C 1
ATOM 2953 O O . ARG B 1 64 ? -4.957 17.797 13.125 1 97.12 64 ARG B O 1
ATOM 2960 N N . ILE B 1 65 ? -3.742 17.828 15.008 1 97.56 65 ILE B N 1
ATOM 2961 C CA . ILE B 1 65 ? -3.902 19.266 15.172 1 97.56 65 ILE B CA 1
ATOM 2962 C C . ILE B 1 65 ? -2.877 20 14.32 1 97.56 65 ILE B C 1
ATOM 2964 O O . ILE B 1 65 ? -1.676 19.75 14.414 1 97.56 65 ILE B O 1
ATOM 2968 N N . THR B 1 66 ? -3.406 20.828 13.477 1 96.88 66 THR B N 1
ATOM 2969 C CA . THR B 1 66 ? -2.537 21.562 12.562 1 96.88 66 THR B CA 1
ATOM 2970 C C . THR B 1 66 ? -3.018 23 12.383 1 96.88 66 THR B C 1
ATOM 2972 O O . THR B 1 66 ? -3.561 23.594 13.32 1 96.88 66 THR B O 1
ATOM 2975 N N . GLY B 1 67 ? -2.787 23.688 11.258 1 93.62 67 GLY B N 1
ATOM 2976 C CA . GLY B 1 67 ? -3.08 25.062 10.906 1 93.62 67 GLY B CA 1
ATOM 2977 C C . GLY B 1 67 ? -1.997 25.703 10.055 1 93.62 67 GLY B C 1
ATOM 2978 O O . GLY B 1 67 ? -1.219 25 9.406 1 93.62 67 GLY B O 1
ATOM 2979 N N . GLY B 1 68 ? -2.23 27.094 10.031 1 93.62 68 GLY B N 1
ATOM 2980 C CA . GLY B 1 68 ? -0.952 27.703 9.695 1 93.62 68 GLY B CA 1
ATOM 2981 C C . GLY B 1 68 ? 0.157 27.328 10.664 1 93.62 68 GLY B C 1
ATOM 2982 O O . GLY B 1 68 ? 0.932 26.406 10.398 1 93.62 68 GLY B O 1
ATOM 2983 N N . GLU B 1 69 ? -0.051 27.906 11.781 1 96.12 69 GLU B N 1
ATOM 2984 C CA . GLU B 1 69 ? 0.725 27.469 12.938 1 96.12 69 GLU B CA 1
ATOM 2985 C C . GLU B 1 69 ? -0.157 27.328 14.172 1 96.12 69 GLU B C 1
ATOM 2987 O O . GLU B 1 69 ? -0.575 28.344 14.758 1 96.12 69 GLU B O 1
ATOM 2992 N N . PRO B 1 70 ? -0.379 26.062 14.562 1 97.25 70 PRO B N 1
ATOM 2993 C CA . PRO B 1 70 ? -1.321 25.844 15.664 1 97.25 70 PRO B CA 1
ATOM 2994 C C . PRO B 1 70 ? -0.827 26.438 16.984 1 97.25 70 PRO B C 1
ATOM 2996 O O . PRO B 1 70 ? -1.635 26.828 17.828 1 97.25 70 PRO B O 1
ATOM 2999 N N . LEU B 1 71 ? 0.433 26.516 17.219 1 97.5 71 LEU B N 1
ATOM 3000 C CA . LEU B 1 71 ? 0.979 26.984 18.484 1 97.5 71 LEU B CA 1
ATOM 3001 C C . LEU B 1 71 ? 0.801 28.484 18.641 1 97.5 71 LEU B C 1
ATOM 3003 O O . LEU B 1 71 ? 0.981 29.031 19.734 1 97.5 71 LEU B O 1
ATOM 3007 N N . LEU B 1 72 ? 0.432 29.125 17.562 1 95.19 72 LEU B N 1
ATOM 3008 C CA . LEU B 1 72 ? 0.183 30.562 17.547 1 95.19 72 LEU B CA 1
ATOM 3009 C C . LEU B 1 72 ? -1.255 30.859 17.969 1 95.19 72 LEU B C 1
ATOM 3011 O O . LEU B 1 72 ? -1.573 32 18.328 1 95.19 72 LEU B O 1
ATOM 3015 N N . SER B 1 73 ? -2.078 29.953 17.891 1 95.69 73 SER B N 1
ATOM 3016 C CA . SER B 1 73 ? -3.516 30.172 18 1 95.69 73 SER B CA 1
ATOM 3017 C C . SER B 1 73 ? -3.938 30.391 19.438 1 95.69 73 SER B C 1
ATOM 3019 O O . SER B 1 73 ? -3.508 29.641 20.328 1 95.69 73 SER B O 1
ATOM 3021 N N . ASP B 1 74 ? -4.871 31.312 19.594 1 94.69 74 ASP B N 1
ATOM 3022 C CA . ASP B 1 74 ? -5.453 31.531 20.922 1 94.69 74 ASP B CA 1
ATOM 3023 C C . ASP B 1 74 ? -6.445 30.422 21.266 1 94.69 74 ASP B C 1
ATOM 3025 O O . ASP B 1 74 ? -6.875 30.297 22.422 1 94.69 74 ASP B O 1
ATOM 3029 N N . ARG B 1 75 ? -6.73 29.594 20.391 1 95.88 75 ARG B N 1
ATOM 3030 C CA . ARG B 1 75 ? -7.652 28.484 20.594 1 95.88 75 ARG B CA 1
ATOM 3031 C C . ARG B 1 75 ? -6.926 27.25 21.141 1 95.88 75 ARG B C 1
ATOM 3033 O O . ARG B 1 75 ? -7.559 26.312 21.625 1 95.88 75 ARG B O 1
ATOM 3040 N N . LEU B 1 76 ? -5.633 27.266 21.047 1 97.62 76 LEU B N 1
ATOM 3041 C CA . LEU B 1 76 ? -4.855 26.078 21.375 1 97.62 76 LEU B CA 1
ATOM 3042 C C . LEU B 1 76 ? -5.152 25.609 22.797 1 97.62 76 LEU B C 1
ATOM 3044 O O . LEU B 1 76 ? -5.578 24.469 23.016 1 97.62 76 LEU B O 1
ATOM 3048 N N . GLU B 1 77 ? -4.965 26.484 23.734 1 97.38 77 GLU B N 1
ATOM 3049 C CA . GLU B 1 77 ? -5.078 26.094 25.141 1 97.38 77 GLU B CA 1
ATOM 3050 C C . GLU B 1 77 ? -6.496 25.625 25.469 1 97.38 77 GLU B C 1
ATOM 3052 O O . GLU B 1 77 ? -6.688 24.516 25.984 1 97.38 77 GLU B O 1
ATOM 3057 N N . PRO B 1 78 ? -7.523 26.453 25.109 1 97.69 78 PRO B N 1
ATOM 3058 C CA . PRO B 1 78 ? -8.867 25.969 25.422 1 97.69 78 PRO B CA 1
ATOM 3059 C C . PRO B 1 78 ? -9.203 24.672 24.672 1 97.69 78 PRO B C 1
ATOM 3061 O O . PRO B 1 78 ? -9.938 23.828 25.203 1 97.69 78 PRO B O 1
ATOM 3064 N N . PHE B 1 79 ? -8.75 24.453 23.562 1 97.75 79 PHE B N 1
ATOM 3065 C CA . PHE B 1 79 ? -9 23.234 22.828 1 97.75 79 PHE B CA 1
ATOM 3066 C C . PHE B 1 79 ? -8.344 22.047 23.516 1 97.75 79 PHE B C 1
ATOM 3068 O O . PHE B 1 79 ? -8.977 21 23.734 1 97.75 79 PHE B O 1
ATOM 3075 N N . LEU B 1 80 ? -7.102 22.219 23.906 1 97.5 80 LEU B N 1
ATOM 3076 C CA . LEU B 1 80 ? -6.348 21.141 24.531 1 97.5 80 LEU B CA 1
ATOM 3077 C C . LEU B 1 80 ? -6.957 20.766 25.891 1 97.5 80 LEU B C 1
ATOM 3079 O O . LEU B 1 80 ? -6.871 19.625 26.312 1 97.5 80 LEU B O 1
ATOM 3083 N N . GLN B 1 81 ? -7.582 21.672 26.5 1 95.5 81 GLN B N 1
ATOM 3084 C CA . GLN B 1 81 ? -8.242 21.406 27.766 1 95.5 81 GLN B CA 1
ATOM 3085 C C . GLN B 1 81 ? -9.398 20.422 27.594 1 95.5 81 GLN B C 1
ATOM 3087 O O . GLN B 1 81 ? -9.719 19.656 28.5 1 95.5 81 GLN B O 1
ATOM 3092 N N . GLY B 1 82 ? -9.984 20.453 26.422 1 94.69 82 GLY B N 1
ATOM 3093 C CA . GLY B 1 82 ? -11.133 19.594 26.172 1 94.69 82 GLY B CA 1
ATOM 3094 C C . GLY B 1 82 ? -10.773 18.344 25.375 1 94.69 82 GLY B C 1
ATOM 3095 O O . GLY B 1 82 ? -11.641 17.516 25.094 1 94.69 82 GLY B O 1
ATOM 3096 N N . ILE B 1 83 ? -9.523 18.172 25.078 1 90.56 83 ILE B N 1
ATOM 3097 C CA . ILE B 1 83 ? -9.094 17.172 24.109 1 90.56 83 ILE B CA 1
ATOM 3098 C C . ILE B 1 83 ? -9.289 15.773 24.688 1 90.56 83 ILE B C 1
ATOM 3100 O O . ILE B 1 83 ? -9.562 14.828 23.938 1 90.56 83 ILE B O 1
ATOM 3104 N N . GLY B 1 84 ? -9.117 15.516 25.953 1 85.94 84 GLY B N 1
ATOM 3105 C CA . GLY B 1 84 ? -9.242 14.227 26.625 1 85.94 84 GLY B CA 1
ATOM 3106 C C . GLY B 1 84 ? -10.617 13.609 26.469 1 85.94 84 GLY B C 1
ATOM 3107 O O . GLY B 1 84 ? -10.766 12.383 26.5 1 85.94 84 GLY B O 1
ATOM 3108 N N . LYS B 1 85 ? -11.57 14.414 26.281 1 88 85 LYS B N 1
ATOM 3109 C CA . LYS B 1 85 ? -12.945 13.945 26.188 1 88 85 LYS B CA 1
ATOM 3110 C C . LYS B 1 85 ? -13.234 13.336 24.812 1 88 85 LYS B C 1
ATOM 3112 O O . LYS B 1 85 ? -14.234 12.648 24.641 1 88 85 LYS B O 1
ATOM 3117 N N . LEU B 1 86 ? -12.422 13.602 23.938 1 91.19 86 LEU B N 1
ATOM 3118 C CA . LEU B 1 86 ? -12.688 13.18 22.562 1 91.19 86 LEU B CA 1
ATOM 3119 C C . LEU B 1 86 ? -12.516 11.68 22.406 1 91.19 86 LEU B C 1
ATOM 3121 O O . LEU B 1 86 ? -13.086 11.07 21.5 1 91.19 86 LEU B O 1
ATOM 3125 N N . ALA B 1 87 ? -11.734 10.992 23.266 1 91.19 87 ALA B N 1
ATOM 3126 C CA . ALA B 1 87 ? -11.57 9.539 23.266 1 91.19 87 ALA B CA 1
ATOM 3127 C C . ALA B 1 87 ? -11.133 9.039 21.891 1 91.19 87 ALA B C 1
ATOM 3129 O O . ALA B 1 87 ? -11.719 8.094 21.359 1 91.19 87 ALA B O 1
ATOM 3130 N N . LEU B 1 88 ? -10.164 9.672 21.297 1 93.31 88 LEU B N 1
ATOM 3131 C CA . LEU B 1 88 ? -9.594 9.25 20.016 1 93.31 88 LEU B CA 1
ATOM 3132 C C . LEU B 1 88 ? -8.406 8.32 20.234 1 93.31 88 LEU B C 1
ATOM 3134 O O . LEU B 1 88 ? -7.816 8.305 21.328 1 93.31 88 LEU B O 1
ATOM 3138 N N . GLN B 1 89 ? -8.156 7.496 19.25 1 91.25 89 GLN B N 1
ATOM 3139 C CA . GLN B 1 89 ? -7.066 6.531 19.359 1 91.25 89 GLN B CA 1
ATOM 3140 C C . GLN B 1 89 ? -5.711 7.234 19.391 1 91.25 89 GLN B C 1
ATOM 3142 O O . GLN B 1 89 ? -4.781 6.77 20.047 1 91.25 89 GLN B O 1
ATOM 3147 N N . ASP B 1 90 ? -5.652 8.305 18.641 1 93.06 90 ASP B N 1
ATOM 3148 C CA . ASP B 1 90 ? -4.387 9.016 18.516 1 93.06 90 ASP B CA 1
ATOM 3149 C C . ASP B 1 90 ? -4.621 10.508 18.25 1 93.06 90 ASP B C 1
ATOM 3151 O O . ASP B 1 90 ? -5.5 10.867 17.469 1 93.06 90 ASP B O 1
ATOM 3155 N N . ILE B 1 91 ? -3.871 11.32 18.984 1 95.06 91 ILE B N 1
ATOM 3156 C CA . ILE B 1 91 ? -3.871 12.766 18.766 1 95.06 91 ILE B CA 1
ATOM 3157 C C . ILE B 1 91 ? -2.434 13.266 18.641 1 95.06 91 ILE B C 1
ATOM 3159 O O . ILE B 1 91 ? -1.601 13.008 19.516 1 95.06 91 ILE B O 1
ATOM 3163 N N . SER B 1 92 ? -2.154 13.906 17.531 1 96.62 92 SER B N 1
ATOM 3164 C CA . SER B 1 92 ? -0.83 14.469 17.281 1 96.62 92 SER B CA 1
ATOM 3165 C C . SER B 1 92 ? -0.917 15.922 16.828 1 96.62 92 SER B C 1
ATOM 3167 O O . SER B 1 92 ? -2.014 16.453 16.625 1 96.62 92 SER B O 1
ATOM 3169 N N . LEU B 1 93 ? 0.23 16.547 16.828 1 97.56 93 LEU B N 1
ATOM 3170 C CA . LEU B 1 93 ? 0.291 17.969 16.469 1 97.56 93 LEU B CA 1
ATOM 3171 C C . LEU B 1 93 ? 1.396 18.219 15.453 1 97.56 93 LEU B C 1
ATOM 3173 O O . LEU B 1 93 ? 2.5 17.688 15.578 1 97.56 93 LEU B O 1
ATOM 3177 N N . THR B 1 94 ? 1.061 18.953 14.398 1 97.81 94 THR B N 1
ATOM 3178 C CA . THR B 1 94 ? 2.045 19.422 13.43 1 97.81 94 THR B CA 1
ATOM 3179 C C . THR B 1 94 ? 2.352 20.891 13.641 1 97.81 94 THR B C 1
ATOM 3181 O O . THR B 1 94 ? 1.438 21.719 13.781 1 97.81 94 THR B O 1
ATOM 3184 N N . THR B 1 95 ? 3.639 21.25 13.672 1 97.69 95 THR B N 1
ATOM 3185 C CA . THR B 1 95 ? 4.07 22.609 13.977 1 97.69 95 THR B CA 1
ATOM 3186 C C . THR B 1 95 ? 5.355 22.953 13.227 1 97.69 95 THR B C 1
ATOM 3188 O O . THR B 1 95 ? 6.078 22.047 12.789 1 97.69 95 THR B O 1
ATOM 3191 N N . ASN B 1 96 ? 5.551 24.266 13.039 1 96.75 96 ASN B N 1
ATOM 3192 C CA . ASN B 1 96 ? 6.848 24.688 12.508 1 96.75 96 ASN B CA 1
ATOM 3193 C C . ASN B 1 96 ? 7.906 24.75 13.609 1 96.75 96 ASN B C 1
ATOM 3195 O O . ASN B 1 96 ? 9.086 24.922 13.32 1 96.75 96 ASN B O 1
ATOM 3199 N N . GLY B 1 97 ? 7.508 24.594 14.852 1 97.88 97 GLY B N 1
ATOM 3200 C CA . GLY B 1 97 ? 8.43 24.344 15.945 1 97.88 97 GLY B CA 1
ATOM 3201 C C . GLY B 1 97 ? 8.938 25.609 16.609 1 97.88 97 GLY B C 1
ATOM 3202 O O . GLY B 1 97 ? 9.562 25.547 17.672 1 97.88 97 GLY B O 1
ATOM 3203 N N . GLN B 1 98 ? 8.594 26.812 16.047 1 97.75 98 GLN B N 1
ATOM 3204 C CA . GLN B 1 98 ? 9.164 28.062 16.531 1 97.75 98 GLN B CA 1
ATOM 3205 C C . GLN B 1 98 ? 8.75 28.344 17.969 1 97.75 98 GLN B C 1
ATOM 3207 O O . GLN B 1 98 ? 9.523 28.891 18.75 1 97.75 98 GLN B O 1
ATOM 3212 N N . LEU B 1 99 ? 7.555 28.016 18.281 1 98.06 99 LEU B N 1
ATOM 3213 C CA . LEU B 1 99 ? 7.02 28.328 19.609 1 98.06 99 LEU B CA 1
ATOM 3214 C C . LEU B 1 99 ? 6.949 27.062 20.469 1 98.06 99 LEU B C 1
ATOM 3216 O O . LEU B 1 99 ? 6.309 27.062 21.531 1 98.06 99 LEU B O 1
ATOM 3220 N N . LEU B 1 100 ? 7.578 26 20.047 1 98.5 100 LEU B N 1
ATOM 3221 C CA . LEU B 1 100 ? 7.418 24.672 20.641 1 98.5 100 LEU B CA 1
ATOM 3222 C C . LEU B 1 100 ? 7.906 24.672 22.094 1 98.5 100 LEU B C 1
ATOM 3224 O O . LEU B 1 100 ? 7.195 24.219 22.984 1 98.5 100 LEU B O 1
ATOM 3228 N N . ALA B 1 101 ? 9.086 25.219 22.359 1 97.75 101 ALA B N 1
ATOM 3229 C CA . ALA B 1 101 ? 9.664 25.203 23.703 1 97.75 101 ALA B CA 1
ATOM 3230 C C . ALA B 1 101 ? 8.727 25.844 24.703 1 97.75 101 ALA B C 1
ATOM 3232 O O . ALA B 1 101 ? 8.5 25.312 25.797 1 97.75 101 ALA B O 1
ATOM 3233 N N . GLY B 1 102 ? 8.141 26.969 24.344 1 97.88 102 GLY B N 1
ATOM 3234 C CA . GLY B 1 102 ? 7.27 27.703 25.234 1 97.88 102 GLY B CA 1
ATOM 3235 C C . GLY B 1 102 ? 5.938 27.031 25.484 1 97.88 102 GLY B C 1
ATOM 3236 O O . GLY B 1 102 ? 5.324 27.203 26.531 1 97.88 102 GLY B O 1
ATOM 3237 N N . LYS B 1 103 ? 5.535 26.234 24.547 1 98.25 103 LYS B N 1
ATOM 3238 C CA . LYS B 1 103 ? 4.219 25.609 24.625 1 98.25 103 LYS B CA 1
ATOM 3239 C C . LYS B 1 103 ? 4.32 24.172 25.109 1 98.25 103 LYS B C 1
ATOM 3241 O O . LYS B 1 103 ? 3.305 23.5 25.328 1 98.25 103 LYS B O 1
ATOM 3246 N N . LEU B 1 104 ? 5.488 23.672 25.344 1 97.75 104 LEU B N 1
ATOM 3247 C CA . LEU B 1 104 ? 5.738 22.266 25.641 1 97.75 104 LEU B CA 1
ATOM 3248 C C . LEU B 1 104 ? 4.996 21.828 26.891 1 97.75 104 LEU B C 1
ATOM 3250 O O . LEU B 1 104 ? 4.34 20.781 26.906 1 97.75 104 LEU B O 1
ATOM 3254 N N . PRO B 1 105 ? 5.02 22.641 28.016 1 97.19 105 PRO B N 1
ATOM 3255 C CA . PRO B 1 105 ? 4.281 22.234 29.203 1 97.19 105 PRO B CA 1
ATOM 3256 C C . PRO B 1 105 ? 2.791 22.031 28.938 1 97.19 105 PRO B C 1
ATOM 3258 O O . PRO B 1 105 ? 2.186 21.094 29.438 1 97.19 105 PRO B O 1
ATOM 3261 N N . LEU B 1 106 ? 2.268 22.906 28.141 1 97 106 LEU B N 1
ATOM 3262 C CA . LEU B 1 106 ? 0.854 22.812 27.781 1 97 106 LEU B CA 1
ATOM 3263 C C . LEU B 1 106 ? 0.564 21.547 27 1 97 106 LEU B C 1
ATOM 3265 O O . LEU B 1 106 ? -0.417 20.844 27.281 1 97 106 LEU B O 1
ATOM 3269 N N . LEU B 1 107 ? 1.383 21.203 26.047 1 97.81 107 LEU B N 1
ATOM 3270 C CA . LEU B 1 107 ? 1.215 20 25.219 1 97.81 107 LEU B CA 1
ATOM 3271 C C . LEU B 1 107 ? 1.335 18.734 26.062 1 97.81 107 LEU B C 1
ATOM 3273 O O . LEU B 1 107 ? 0.534 17.812 25.922 1 97.81 107 LEU B O 1
ATOM 3277 N N . LEU B 1 108 ? 2.309 18.719 26.922 1 96.19 108 LEU B N 1
ATOM 3278 C CA . LEU B 1 108 ? 2.533 17.578 27.797 1 96.19 108 LEU B CA 1
ATOM 3279 C C . LEU B 1 108 ? 1.356 17.359 28.734 1 96.19 108 LEU B C 1
ATOM 3281 O O . LEU B 1 108 ? 0.882 16.234 28.906 1 96.19 108 LEU B O 1
ATOM 3285 N N . SER B 1 109 ? 0.871 18.453 29.281 1 95.5 109 SER B N 1
ATOM 3286 C CA . SER B 1 109 ? -0.25 18.359 30.203 1 95.5 109 SER B CA 1
ATOM 3287 C C . SER B 1 109 ? -1.507 17.844 29.516 1 95.5 109 SER B C 1
ATOM 3289 O O . SER B 1 109 ? -2.346 17.203 30.141 1 95.5 109 SER B O 1
ATOM 3291 N N . ALA B 1 110 ? -1.592 18.141 28.234 1 95.56 110 ALA B N 1
ATOM 3292 C CA . ALA B 1 110 ? -2.756 17.719 27.469 1 95.56 110 ALA B CA 1
ATOM 3293 C C . ALA B 1 110 ? -2.609 16.281 27 1 95.56 110 ALA B C 1
ATOM 3295 O O . ALA B 1 110 ? -3.539 15.703 26.422 1 95.56 110 ALA B O 1
ATOM 3296 N N . GLY B 1 111 ? -1.422 15.711 27.172 1 93.81 111 GLY B N 1
ATOM 3297 C CA . GLY B 1 111 ? -1.203 14.312 26.844 1 93.81 111 GLY B CA 1
ATOM 3298 C C . GLY B 1 111 ? -0.786 14.094 25.391 1 93.81 111 GLY B C 1
ATOM 3299 O O . GLY B 1 111 ? -0.909 12.984 24.875 1 93.81 111 GLY B O 1
ATOM 3300 N N . ILE B 1 112 ? -0.347 15.117 24.703 1 95 112 ILE B N 1
ATOM 3301 C CA . ILE B 1 112 ? 0.175 14.961 23.359 1 95 112 ILE B CA 1
ATOM 3302 C C . ILE B 1 112 ? 1.515 14.227 23.406 1 95 112 ILE B C 1
ATOM 3304 O O . ILE B 1 112 ? 2.445 14.664 24.094 1 95 112 ILE B O 1
ATOM 3308 N N . GLN B 1 113 ? 1.564 13.141 22.609 1 94.06 113 GLN B N 1
ATOM 3309 C CA . GLN B 1 113 ? 2.77 12.32 22.703 1 94.06 113 GLN B CA 1
ATOM 3310 C C . GLN B 1 113 ? 3.559 12.375 21.391 1 94.06 113 GLN B C 1
ATOM 3312 O O . GLN B 1 113 ? 4.742 12.023 21.359 1 94.06 113 GLN B O 1
ATOM 3317 N N . ARG B 1 114 ? 2.941 12.758 20.344 1 96.81 114 ARG B N 1
ATOM 3318 C CA . ARG B 1 114 ? 3.592 12.734 19.047 1 96.81 114 ARG B CA 1
ATOM 3319 C C . ARG B 1 114 ? 3.559 14.117 18.391 1 96.81 114 ARG B C 1
ATOM 3321 O O . ARG B 1 114 ? 2.51 14.758 18.344 1 96.81 114 ARG B O 1
ATOM 3328 N N . LEU B 1 115 ? 4.723 14.484 17.875 1 97.81 115 LEU B N 1
ATOM 3329 C CA . LEU B 1 115 ? 4.875 15.766 17.203 1 97.81 115 LEU B CA 1
ATOM 3330 C C . LEU B 1 115 ? 5.434 15.578 15.797 1 97.81 115 LEU B C 1
ATOM 3332 O O . LEU B 1 115 ? 6.332 14.758 15.586 1 97.81 115 LEU B O 1
ATOM 3336 N N . ASN B 1 116 ? 4.867 16.234 14.883 1 97.81 116 ASN B N 1
ATOM 3337 C CA . ASN B 1 116 ? 5.457 16.469 13.562 1 97.81 116 ASN B CA 1
ATOM 3338 C C . ASN B 1 116 ? 5.988 17.891 13.422 1 97.81 116 ASN B C 1
ATOM 3340 O O . ASN B 1 116 ? 5.23 18.844 13.539 1 97.81 116 ASN B O 1
ATOM 3344 N N . VAL B 1 117 ? 7.242 17.984 13.188 1 98.5 117 VAL B N 1
ATOM 3345 C CA . VAL B 1 117 ? 7.84 19.312 13.07 1 98.5 117 VAL B CA 1
ATOM 3346 C C . VAL B 1 117 ? 8.352 19.531 11.648 1 98.5 117 VAL B C 1
ATOM 3348 O O . VAL B 1 117 ? 9.07 18.688 11.109 1 98.5 117 VAL B O 1
ATOM 3351 N N . SER B 1 118 ? 7.906 20.641 11.078 1 97.62 118 SER B N 1
ATOM 3352 C CA . SER B 1 118 ? 8.406 21.016 9.766 1 97.62 118 SER B CA 1
ATOM 3353 C C . SER B 1 118 ? 9.812 21.609 9.852 1 97.62 118 SER B C 1
ATOM 3355 O O . SER B 1 118 ? 10.031 22.594 10.562 1 97.62 118 SER B O 1
ATOM 3357 N N . LEU B 1 119 ? 10.719 21.016 9.242 1 98.19 119 LEU B N 1
ATOM 3358 C CA . LEU B 1 119 ? 12.109 21.453 9.203 1 98.19 119 LEU B CA 1
ATOM 3359 C C . LEU B 1 119 ? 12.75 21.125 7.859 1 98.19 119 LEU B C 1
ATOM 3361 O O . LEU B 1 119 ? 13.141 19.984 7.613 1 98.19 119 LEU B O 1
ATOM 3365 N N . ASP B 1 120 ? 13.047 22.156 7.074 1 98.19 120 ASP B N 1
ATOM 3366 C CA . ASP B 1 120 ? 13.406 21.938 5.68 1 98.19 120 ASP B CA 1
ATOM 3367 C C . ASP B 1 120 ? 14.922 21.969 5.492 1 98.19 120 ASP B C 1
ATOM 3369 O O . ASP B 1 120 ? 15.43 21.625 4.426 1 98.19 120 ASP B O 1
ATOM 3373 N N . THR B 1 121 ? 15.664 22.391 6.484 1 98.44 121 THR B N 1
ATOM 3374 C CA . THR B 1 121 ? 17.109 22.531 6.348 1 98.44 121 THR B CA 1
ATOM 3375 C C . THR B 1 121 ? 17.766 22.688 7.711 1 98.44 121 THR B C 1
ATOM 3377 O O . THR B 1 121 ? 17.125 23.125 8.672 1 98.44 121 THR B O 1
ATOM 3380 N N . LEU B 1 122 ? 19 22.281 7.766 1 98.56 122 LEU B N 1
ATOM 3381 C CA . LEU B 1 122 ? 19.828 22.5 8.953 1 98.56 122 LEU B CA 1
ATOM 3382 C C . LEU B 1 122 ? 20.766 23.672 8.75 1 98.56 122 LEU B C 1
ATOM 3384 O O . LEU B 1 122 ? 21.578 23.984 9.625 1 98.56 122 LEU B O 1
ATOM 3388 N N . ASP B 1 123 ? 20.609 24.344 7.613 1 97.81 123 ASP B N 1
ATOM 3389 C CA . ASP B 1 123 ? 21.375 25.547 7.305 1 97.81 123 ASP B CA 1
ATOM 3390 C C . ASP B 1 123 ? 20.609 26.812 7.695 1 97.81 123 ASP B C 1
ATOM 3392 O O . ASP B 1 123 ? 19.547 27.078 7.145 1 97.81 123 ASP B O 1
ATOM 3396 N N . PRO B 1 124 ? 21.234 27.609 8.555 1 97 124 PRO B N 1
ATOM 3397 C CA . PRO B 1 124 ? 20.5 28.781 9.039 1 97 124 PRO B CA 1
ATOM 3398 C C . PRO B 1 124 ? 20.141 29.75 7.926 1 97 124 PRO B C 1
ATOM 3400 O O . PRO B 1 124 ? 19.078 30.359 7.949 1 97 124 PRO B O 1
ATOM 3403 N N . SER B 1 125 ? 21.047 29.969 6.996 1 95.75 125 SER B N 1
ATOM 3404 C CA . SER B 1 125 ? 20.766 30.891 5.902 1 95.75 125 SER B CA 1
ATOM 3405 C C . SER B 1 125 ? 19.625 30.391 5.023 1 95.75 125 SER B C 1
ATOM 3407 O O . SER B 1 125 ? 18.703 31.141 4.711 1 95.75 125 SER B O 1
ATOM 3409 N N . ALA B 1 126 ? 19.688 29.156 4.688 1 96.44 126 ALA B N 1
ATOM 3410 C CA . ALA B 1 126 ? 18.625 28.562 3.881 1 96.44 126 ALA B CA 1
ATOM 3411 C C . ALA B 1 126 ? 17.297 28.562 4.637 1 96.44 126 ALA B C 1
ATOM 3413 O O . ALA B 1 126 ? 16.234 28.734 4.039 1 96.44 126 ALA B O 1
ATOM 3414 N N . PHE B 1 127 ? 17.422 28.359 5.906 1 97.5 127 PHE B N 1
ATOM 3415 C CA . PHE B 1 127 ? 16.219 28.344 6.742 1 97.5 127 PHE B CA 1
ATOM 3416 C C . PHE B 1 127 ? 15.445 29.641 6.609 1 97.5 127 PHE B C 1
ATOM 3418 O O . PHE B 1 127 ? 14.242 29.641 6.352 1 97.5 127 PHE B O 1
ATOM 3425 N N . ARG B 1 128 ? 16.062 30.75 6.688 1 94.75 128 ARG B N 1
ATOM 3426 C CA . ARG B 1 128 ? 15.43 32.062 6.605 1 94.75 128 ARG B CA 1
ATOM 3427 C C . ARG B 1 128 ? 14.836 32.281 5.219 1 94.75 128 ARG B C 1
ATOM 3429 O O . ARG B 1 128 ? 13.766 32.875 5.094 1 94.75 128 ARG B O 1
ATOM 3436 N N . THR B 1 129 ? 15.523 31.812 4.277 1 93.88 129 THR B N 1
ATOM 3437 C CA . THR B 1 129 ? 15.078 32 2.9 1 93.88 129 THR B CA 1
ATOM 3438 C C . THR B 1 129 ? 13.828 31.172 2.609 1 93.88 129 THR B C 1
ATOM 3440 O O . THR B 1 129 ? 12.891 31.656 1.978 1 93.88 129 THR B O 1
ATOM 3443 N N . ILE B 1 130 ? 13.789 29.953 3.107 1 95.31 130 ILE B N 1
ATOM 3444 C CA . ILE B 1 130 ? 12.695 29.047 2.801 1 95.31 130 ILE B CA 1
ATOM 3445 C C . ILE B 1 130 ? 11.477 29.391 3.652 1 95.31 130 ILE B C 1
ATOM 3447 O O . ILE B 1 130 ? 10.359 29.5 3.135 1 95.31 130 ILE B O 1
ATOM 3451 N N . ALA B 1 131 ? 11.664 29.594 4.91 1 94.25 131 ALA B N 1
ATOM 3452 C CA . ALA B 1 131 ? 10.57 29.797 5.855 1 94.25 131 ALA B CA 1
ATOM 3453 C C . ALA B 1 131 ? 10.133 31.266 5.875 1 94.25 131 ALA B C 1
ATOM 3455 O O . ALA B 1 131 ? 9.062 31.594 6.383 1 94.25 131 ALA B O 1
ATOM 3456 N N . LYS B 1 132 ? 11 32.156 5.379 1 91.81 132 LYS B N 1
ATOM 3457 C CA . LYS B 1 132 ? 10.789 33.594 5.441 1 91.81 132 LYS B CA 1
ATOM 3458 C C . LYS B 1 132 ? 10.336 34.031 6.836 1 91.81 132 LYS B C 1
ATOM 3460 O O . LYS B 1 132 ? 9.359 34.781 6.977 1 91.81 132 LYS B O 1
ATOM 3465 N N . GLY B 1 133 ? 10.984 33.344 7.777 1 85.19 133 GLY B N 1
ATOM 3466 C CA . GLY B 1 133 ? 10.703 33.625 9.18 1 85.19 133 GLY B CA 1
ATOM 3467 C C . GLY B 1 133 ? 11.352 32.625 10.117 1 85.19 133 GLY B C 1
ATOM 3468 O O . GLY B 1 133 ? 11.906 31.609 9.672 1 85.19 133 GLY B O 1
ATOM 3469 N N . GLY B 1 134 ? 11.461 33.094 11.312 1 89.5 134 GLY B N 1
ATOM 3470 C CA . GLY B 1 134 ? 11.844 32.156 12.367 1 89.5 134 GLY B CA 1
ATOM 3471 C C . GLY B 1 134 ? 13.352 32.062 12.555 1 89.5 134 GLY B C 1
ATOM 3472 O O . GLY B 1 134 ? 14.109 32.812 11.922 1 89.5 134 GLY B O 1
ATOM 3473 N N . ASP B 1 135 ? 13.703 31.25 13.484 1 96.69 135 ASP B N 1
ATOM 3474 C CA . ASP B 1 135 ? 15.078 30.984 13.883 1 96.69 135 ASP B CA 1
ATOM 3475 C C . ASP B 1 135 ? 15.328 29.484 14.031 1 96.69 135 ASP B C 1
ATOM 3477 O O . ASP B 1 135 ? 14.672 28.828 14.844 1 96.69 135 ASP B O 1
ATOM 3481 N N . LEU B 1 136 ? 16.328 29.031 13.258 1 98.38 136 LEU B N 1
ATOM 3482 C CA . LEU B 1 136 ? 16.609 27.609 13.219 1 98.38 136 LEU B CA 1
ATOM 3483 C C . LEU B 1 136 ? 16.969 27.078 14.609 1 98.38 136 LEU B C 1
ATOM 3485 O O . LEU B 1 136 ? 16.469 26.047 15.039 1 98.38 136 LEU B O 1
ATOM 3489 N N . GLN B 1 137 ? 17.797 27.75 15.281 1 98.25 137 GLN B N 1
ATOM 3490 C CA . GLN B 1 137 ? 18.266 27.281 16.594 1 98.25 137 GLN B CA 1
ATOM 3491 C C . GLN B 1 137 ? 17.109 27.156 17.578 1 98.25 137 GLN B C 1
ATOM 3493 O O . GLN B 1 137 ? 17.078 26.234 18.391 1 98.25 137 GLN B O 1
ATOM 3498 N N . THR B 1 138 ? 16.188 28.078 17.5 1 98.31 138 THR B N 1
ATOM 3499 C CA . THR B 1 138 ? 15.008 28.031 18.359 1 98.31 138 THR B CA 1
ATOM 3500 C C . THR B 1 138 ? 14.211 26.75 18.094 1 98.31 138 THR B C 1
ATOM 3502 O O . THR B 1 138 ? 13.781 26.078 19.031 1 98.31 138 THR B O 1
ATOM 3505 N N . VAL B 1 139 ? 14.07 26.422 16.859 1 98.69 139 VAL B N 1
ATOM 3506 C CA . VAL B 1 139 ? 13.328 25.234 16.469 1 98.69 139 VAL B CA 1
ATOM 3507 C C . VAL B 1 139 ? 14.055 23.984 16.969 1 98.69 139 VAL B C 1
ATOM 3509 O O . VAL B 1 139 ? 13.445 23.109 17.594 1 98.69 139 VAL B O 1
ATOM 3512 N N . LEU B 1 140 ? 15.352 23.906 16.75 1 98.69 140 LEU B N 1
ATOM 3513 C CA . LEU B 1 140 ? 16.141 22.75 17.172 1 98.69 140 LEU B CA 1
ATOM 3514 C C . LEU B 1 140 ? 16.094 22.562 18.672 1 98.69 140 LEU B C 1
ATOM 3516 O O . LEU B 1 140 ? 16 21.438 19.172 1 98.69 140 LEU B O 1
ATOM 3520 N N . ASN B 1 141 ? 16.141 23.672 19.359 1 98.38 141 ASN B N 1
ATOM 3521 C CA . ASN B 1 141 ? 16.047 23.625 20.812 1 98.38 141 ASN B CA 1
ATOM 3522 C C . ASN B 1 141 ? 14.695 23.078 21.266 1 98.38 141 ASN B C 1
ATOM 3524 O O . ASN B 1 141 ? 14.625 22.266 22.188 1 98.38 141 ASN B O 1
ATOM 3528 N N . GLY B 1 142 ? 13.648 23.578 20.641 1 98.62 142 GLY B N 1
ATOM 3529 C CA . GLY B 1 142 ? 12.32 23.062 20.953 1 98.62 142 GLY B CA 1
ATOM 3530 C C . GLY B 1 142 ? 12.18 21.578 20.719 1 98.62 142 GLY B C 1
ATOM 3531 O O . GLY B 1 142 ? 11.617 20.859 21.547 1 98.62 142 GLY B O 1
ATOM 3532 N N . ILE B 1 143 ? 12.727 21.078 19.641 1 98.69 143 ILE B N 1
ATOM 3533 C CA . ILE B 1 143 ? 12.68 19.672 19.281 1 98.69 143 ILE B CA 1
ATOM 3534 C C . ILE B 1 143 ? 13.43 18.844 20.344 1 98.69 143 ILE B C 1
ATOM 3536 O O . ILE B 1 143 ? 12.93 17.828 20.797 1 98.69 143 ILE B O 1
ATOM 3540 N N . GLU B 1 144 ? 14.555 19.312 20.688 1 98.31 144 GLU B N 1
ATOM 3541 C CA . GLU B 1 144 ? 15.375 18.609 21.672 1 98.31 144 GLU B CA 1
ATOM 3542 C C . GLU B 1 144 ? 14.648 18.516 23.016 1 98.31 144 GLU B C 1
ATOM 3544 O O . GLU B 1 144 ? 14.648 17.453 23.656 1 98.31 144 GLU B O 1
ATOM 3549 N N . GLN B 1 145 ? 14.055 19.578 23.422 1 98.44 145 GLN B N 1
ATOM 3550 C CA . GLN B 1 145 ? 13.32 19.594 24.688 1 98.44 145 GLN B CA 1
ATOM 3551 C C . GLN B 1 145 ? 12.133 18.625 24.641 1 98.44 145 GLN B C 1
ATOM 3553 O O . GLN B 1 145 ? 11.867 17.922 25.609 1 98.44 145 GLN B O 1
ATOM 3558 N N . ALA B 1 146 ? 11.453 18.625 23.562 1 98.5 146 ALA B N 1
ATOM 3559 C CA . ALA B 1 146 ? 10.328 17.703 23.406 1 98.5 146 ALA B CA 1
ATOM 3560 C C . ALA B 1 146 ? 10.789 16.266 23.484 1 98.5 146 ALA B C 1
ATOM 3562 O O . ALA B 1 146 ? 10.164 15.438 24.141 1 98.5 146 ALA B O 1
ATOM 3563 N N . ARG B 1 147 ? 11.875 15.961 22.781 1 97.94 147 ARG B N 1
ATOM 3564 C CA . ARG B 1 147 ? 12.445 14.617 22.812 1 97.94 147 ARG B CA 1
ATOM 3565 C C . ARG B 1 147 ? 12.812 14.219 24.234 1 97.94 147 ARG B C 1
ATOM 3567 O O . ARG B 1 147 ? 12.5 13.109 24.688 1 97.94 147 ARG B O 1
ATOM 3574 N N . ARG B 1 148 ? 13.445 15.078 24.984 1 97.38 148 ARG B N 1
ATOM 3575 C CA . ARG B 1 148 ? 13.875 14.812 26.359 1 97.38 148 ARG B CA 1
ATOM 3576 C C . ARG B 1 148 ? 12.672 14.586 27.266 1 97.38 148 ARG B C 1
ATOM 3578 O O . ARG B 1 148 ? 12.773 13.859 28.266 1 97.38 148 ARG B O 1
ATOM 3585 N N . ALA B 1 149 ? 11.625 15.211 26.906 1 97.5 149 ALA B N 1
ATOM 3586 C CA . ALA B 1 149 ? 10.406 15.062 27.703 1 97.5 149 ALA B CA 1
ATOM 3587 C C . ALA B 1 149 ? 9.688 13.758 27.375 1 97.5 149 ALA B C 1
ATOM 3589 O O . ALA B 1 149 ? 8.633 13.469 27.938 1 97.5 149 ALA B O 1
ATOM 3590 N N . GLY B 1 150 ? 10.203 13.016 26.375 1 96.62 150 GLY B N 1
ATOM 3591 C CA . GLY B 1 150 ? 9.672 11.688 26.094 1 96.62 150 GLY B CA 1
ATOM 3592 C C . GLY B 1 150 ? 8.727 11.664 24.906 1 96.62 150 GLY B C 1
ATOM 3593 O O . GLY B 1 150 ? 8.094 10.648 24.641 1 96.62 150 GLY B O 1
ATOM 3594 N N . MET B 1 151 ? 8.602 12.734 24.172 1 97.06 151 MET B N 1
ATOM 3595 C CA . MET B 1 151 ? 7.703 12.773 23.016 1 97.06 151 MET B CA 1
ATOM 3596 C C . MET B 1 151 ? 8.344 12.102 21.812 1 97.06 151 MET B C 1
ATOM 3598 O O . MET B 1 151 ? 9.562 12.164 21.625 1 97.06 151 MET B O 1
ATOM 3602 N N . SER B 1 152 ? 7.516 11.43 21.016 1 97.38 152 SER B N 1
ATOM 3603 C CA . SER B 1 152 ? 7.957 10.945 19.719 1 97.38 152 SER B CA 1
ATOM 3604 C C . SER B 1 152 ? 7.961 12.078 18.688 1 97.38 152 SER B C 1
ATOM 3606 O O . SER B 1 152 ? 6.957 12.773 18.516 1 97.38 152 SER B O 1
ATOM 3608 N N . ILE B 1 153 ? 9.07 12.203 17.984 1 97.69 153 ILE B N 1
ATOM 3609 C CA . ILE B 1 153 ? 9.227 13.336 17.078 1 97.69 153 ILE B CA 1
ATOM 3610 C C . ILE B 1 153 ? 9.375 12.828 15.641 1 97.69 153 ILE B C 1
ATOM 3612 O O . ILE B 1 153 ? 10.195 11.938 15.375 1 97.69 153 ILE B O 1
ATOM 3616 N N . LYS B 1 154 ? 8.617 13.352 14.758 1 98.06 154 LYS B N 1
ATOM 3617 C CA . LYS B 1 154 ? 8.797 13.227 13.32 1 98.06 154 LYS B CA 1
ATOM 3618 C C . LYS B 1 154 ? 9.188 14.555 12.688 1 98.06 154 LYS B C 1
ATOM 3620 O O . LYS B 1 154 ? 8.695 15.609 13.094 1 98.06 154 LYS B O 1
ATOM 3625 N N . ILE B 1 155 ? 10.078 14.484 11.734 1 98.69 155 ILE B N 1
ATOM 3626 C CA . ILE B 1 155 ? 10.508 15.68 11.016 1 98.69 155 ILE B CA 1
ATOM 3627 C C . ILE B 1 155 ? 10.016 15.617 9.57 1 98.69 155 ILE B C 1
ATOM 3629 O O . ILE B 1 155 ? 10.188 14.602 8.891 1 98.69 155 ILE B O 1
ATOM 3633 N N . ASN B 1 156 ? 9.359 16.672 9.125 1 98.06 156 ASN B N 1
ATOM 3634 C CA . ASN B 1 156 ? 8.914 16.797 7.742 1 98.06 156 ASN B CA 1
ATOM 3635 C C . ASN B 1 156 ? 9.805 17.766 6.949 1 98.06 156 ASN B C 1
ATOM 3637 O O . ASN B 1 156 ? 10.039 18.891 7.383 1 98.06 156 ASN B O 1
ATOM 3641 N N . MET B 1 157 ? 10.242 17.297 5.867 1 98.56 157 MET B N 1
ATOM 3642 C CA . MET B 1 157 ? 11.07 18.109 4.969 1 98.56 157 MET B CA 1
ATOM 3643 C C . MET B 1 157 ? 10.508 18.094 3.551 1 98.56 157 MET B C 1
ATOM 3645 O O . MET B 1 157 ? 10.133 17.031 3.039 1 98.56 157 MET B O 1
ATOM 3649 N N . VAL B 1 158 ? 10.453 19.234 2.953 1 98.19 158 VAL B N 1
ATOM 3650 C CA . VAL B 1 158 ? 10.078 19.344 1.547 1 98.19 158 VAL B CA 1
ATOM 3651 C C . VAL B 1 158 ? 11.32 19.625 0.705 1 98.19 158 VAL B C 1
ATOM 3653 O O . VAL B 1 158 ? 11.758 20.766 0.593 1 98.19 158 VAL B O 1
ATOM 3656 N N . PRO B 1 159 ? 11.859 18.547 0.089 1 98.44 159 PRO B N 1
ATOM 3657 C CA . PRO B 1 159 ? 13.023 18.781 -0.772 1 98.44 159 PRO B CA 1
ATOM 3658 C C . PRO B 1 159 ? 12.68 19.562 -2.033 1 98.44 159 PRO B C 1
ATOM 3660 O O . PRO B 1 159 ? 11.719 19.219 -2.732 1 98.44 159 PRO B O 1
ATOM 3663 N N . MET B 1 160 ? 13.453 20.562 -2.303 1 97.75 160 MET B N 1
ATOM 3664 C CA . MET B 1 160 ? 13.258 21.406 -3.477 1 97.75 160 MET B CA 1
ATOM 3665 C C . MET B 1 160 ? 14.578 21.641 -4.207 1 97.75 160 MET B C 1
ATOM 3667 O O . MET B 1 160 ? 15.578 22 -3.588 1 97.75 160 MET B O 1
ATOM 3671 N N . ARG B 1 161 ? 14.5 21.406 -5.516 1 97.56 161 ARG B N 1
ATOM 3672 C CA . ARG B 1 161 ? 15.656 21.688 -6.352 1 97.56 161 ARG B CA 1
ATOM 3673 C C . ARG B 1 161 ? 15.984 23.172 -6.348 1 97.56 161 ARG B C 1
ATOM 3675 O O . ARG B 1 161 ? 15.094 24.016 -6.496 1 97.56 161 ARG B O 1
ATOM 3682 N N . GLY B 1 162 ? 17.281 23.516 -6.16 1 95.81 162 GLY B N 1
ATOM 3683 C CA . GLY B 1 162 ? 17.703 24.906 -6.145 1 95.81 162 GLY B CA 1
ATOM 3684 C C . GLY B 1 162 ? 17.531 25.562 -4.789 1 95.81 162 GLY B C 1
ATOM 3685 O O . GLY B 1 162 ? 17.859 26.734 -4.621 1 95.81 162 GLY B O 1
ATOM 3686 N N . SER B 1 163 ? 17.109 24.875 -3.807 1 96.31 163 SER B N 1
ATOM 3687 C CA . SER B 1 163 ? 16.859 25.453 -2.492 1 96.31 163 SER B CA 1
ATOM 3688 C C . SER B 1 163 ? 17.516 24.641 -1.39 1 96.31 163 SER B C 1
ATOM 3690 O O . SER B 1 163 ? 18.453 25.109 -0.743 1 96.31 163 SER B O 1
ATOM 3692 N N . ASN B 1 164 ? 17.109 23.391 -1.249 1 97.94 164 ASN B N 1
ATOM 3693 C CA . ASN B 1 164 ? 17.641 22.656 -0.106 1 97.94 164 ASN B CA 1
ATOM 3694 C C . ASN B 1 164 ? 17.922 21.203 -0.463 1 97.94 164 ASN B C 1
ATOM 3696 O O . ASN B 1 164 ? 17.953 20.328 0.415 1 97.94 164 ASN B O 1
ATOM 3700 N N . LEU B 1 165 ? 18.094 20.906 -1.705 1 97.81 165 LEU B N 1
ATOM 3701 C CA . LEU B 1 165 ? 18.328 19.531 -2.129 1 97.81 165 LEU B CA 1
ATOM 3702 C C . LEU B 1 165 ? 19.609 18.984 -1.508 1 97.81 165 LEU B C 1
ATOM 3704 O O . LEU B 1 165 ? 19.703 17.797 -1.174 1 97.81 165 LEU B O 1
ATOM 3708 N N . ASP B 1 166 ? 20.562 19.781 -1.332 1 97.44 166 ASP B N 1
ATOM 3709 C CA . ASP B 1 166 ? 21.844 19.406 -0.75 1 97.44 166 ASP B CA 1
ATOM 3710 C C . ASP B 1 166 ? 21.703 19.047 0.725 1 97.44 166 ASP B C 1
ATOM 3712 O O . ASP B 1 166 ? 22.609 18.469 1.327 1 97.44 166 ASP B O 1
ATOM 3716 N N . GLN B 1 167 ? 20.547 19.297 1.319 1 98.44 167 GLN B N 1
ATOM 3717 C CA . GLN B 1 167 ? 20.312 19.078 2.744 1 98.44 167 GLN B CA 1
ATOM 3718 C C . GLN B 1 167 ? 19.625 17.734 2.99 1 98.44 167 GLN B C 1
ATOM 3720 O O . GLN B 1 167 ? 19.469 17.312 4.141 1 98.44 167 GLN B O 1
ATOM 3725 N N . VAL B 1 168 ? 19.297 16.984 2.006 1 98.56 168 VAL B N 1
ATOM 3726 C CA . VAL B 1 168 ? 18.578 15.719 2.137 1 98.56 168 VAL B CA 1
ATOM 3727 C C . VAL B 1 168 ? 19.422 14.742 2.961 1 98.56 168 VAL B C 1
ATOM 3729 O O . VAL B 1 168 ? 18.953 14.203 3.967 1 98.56 168 VAL B O 1
ATOM 3732 N N . LEU B 1 169 ? 20.656 14.508 2.592 1 98.44 169 LEU B N 1
ATOM 3733 C CA . LEU B 1 169 ? 21.484 13.539 3.287 1 98.44 169 LEU B CA 1
ATOM 3734 C C . LEU B 1 169 ? 21.859 14.039 4.68 1 98.44 169 LEU B C 1
ATOM 3736 O O . LEU B 1 169 ? 21.75 13.297 5.66 1 98.44 169 LEU B O 1
ATOM 3740 N N . PRO B 1 170 ? 22.203 15.32 4.852 1 98.56 170 PRO B N 1
ATOM 3741 C CA . PRO B 1 170 ? 22.469 15.82 6.199 1 98.56 170 PRO B CA 1
ATOM 3742 C C . PRO B 1 170 ? 21.266 15.703 7.121 1 98.56 170 PRO B C 1
ATOM 3744 O O . PRO B 1 170 ? 21.406 15.336 8.289 1 98.56 170 PRO B O 1
ATOM 3747 N N . MET B 1 171 ? 20.109 16.016 6.629 1 98.75 171 MET B N 1
ATOM 3748 C CA . MET B 1 171 ? 18.891 15.922 7.438 1 98.75 171 MET B CA 1
ATOM 3749 C C . MET B 1 171 ? 18.609 14.484 7.844 1 98.75 171 MET B C 1
ATOM 3751 O O . MET B 1 171 ? 18.266 14.211 8.992 1 98.75 171 MET B O 1
ATOM 3755 N N . LEU B 1 172 ? 18.734 13.578 6.879 1 98.69 172 LEU B N 1
ATOM 3756 C CA . LEU B 1 172 ? 18.531 12.164 7.191 1 98.69 172 LEU B CA 1
ATOM 3757 C C . LEU B 1 172 ? 19.516 11.703 8.266 1 98.69 172 LEU B C 1
ATOM 3759 O O . LEU B 1 172 ? 19.125 11.023 9.219 1 98.69 172 LEU B O 1
ATOM 3763 N N . ALA B 1 173 ? 20.766 12.047 8.133 1 98.38 173 ALA B N 1
ATOM 3764 C CA . ALA B 1 173 ? 21.781 11.688 9.117 1 98.38 173 ALA B CA 1
ATOM 3765 C C . ALA B 1 173 ? 21.438 12.219 10.5 1 98.38 173 ALA B C 1
ATOM 3767 O O . ALA B 1 173 ? 21.516 11.5 11.492 1 98.38 173 ALA B O 1
ATOM 3768 N N . PHE B 1 174 ? 21.062 13.469 10.492 1 98.5 174 PHE B N 1
ATOM 3769 C CA . PHE B 1 174 ? 20.672 14.133 11.734 1 98.5 174 PHE B CA 1
ATOM 3770 C C . PHE B 1 174 ? 19.531 13.383 12.414 1 98.5 174 PHE B C 1
ATOM 3772 O O . PHE B 1 174 ? 19.594 13.086 13.602 1 98.5 174 PHE B O 1
ATOM 3779 N N . CYS B 1 175 ? 18.469 13.062 11.68 1 98.56 175 CYS B N 1
ATOM 3780 C CA . CYS B 1 175 ? 17.297 12.391 12.219 1 98.56 175 CYS B CA 1
ATOM 3781 C C . CYS B 1 175 ? 17.641 10.992 12.711 1 98.56 175 CYS B C 1
ATOM 3783 O O . CYS B 1 175 ? 17.219 10.586 13.797 1 98.56 175 CYS B O 1
ATOM 3785 N N . LEU B 1 176 ? 18.391 10.25 11.906 1 97.75 176 LEU B N 1
ATOM 3786 C CA . LEU B 1 176 ? 18.781 8.906 12.297 1 97.75 176 LEU B CA 1
ATOM 3787 C C . LEU B 1 176 ? 19.594 8.93 13.586 1 97.75 176 LEU B C 1
ATOM 3789 O O . LEU B 1 176 ? 19.391 8.094 14.469 1 97.75 176 LEU B O 1
ATOM 3793 N N . GLN B 1 177 ? 20.5 9.852 13.711 1 97.06 177 GLN B N 1
ATOM 3794 C CA . GLN B 1 177 ? 21.359 9.977 14.883 1 97.06 177 GLN B CA 1
ATOM 3795 C C . GLN B 1 177 ? 20.547 10.305 16.125 1 97.06 177 GLN B C 1
ATOM 3797 O O . GLN B 1 177 ? 20.812 9.789 17.219 1 97.06 177 GLN B O 1
ATOM 3802 N N . GLN B 1 178 ? 19.531 11.125 15.969 1 96.88 178 GLN B N 1
ATOM 3803 C CA . GLN B 1 178 ? 18.766 11.609 17.125 1 96.88 178 GLN B CA 1
ATOM 3804 C C . GLN B 1 178 ? 17.578 10.703 17.422 1 96.88 178 GLN B C 1
ATOM 3806 O O . GLN B 1 178 ? 16.906 10.867 18.438 1 96.88 178 GLN B O 1
ATOM 3811 N N . GLY B 1 179 ? 17.266 9.844 16.5 1 96.25 179 GLY B N 1
ATOM 3812 C CA . GLY B 1 179 ? 16.141 8.938 16.703 1 96.25 179 GLY B CA 1
ATOM 3813 C C . GLY B 1 179 ? 14.812 9.531 16.25 1 96.25 179 GLY B C 1
ATOM 3814 O O . GLY B 1 179 ? 13.758 9.141 16.75 1 96.25 179 GLY B O 1
ATOM 3815 N N . TYR B 1 180 ? 14.828 10.555 15.375 1 97.69 180 TYR B N 1
ATOM 3816 C CA . TYR B 1 180 ? 13.625 11.109 14.766 1 97.69 180 TYR B CA 1
ATOM 3817 C C . TYR B 1 180 ? 13.25 10.336 13.508 1 97.69 180 TYR B C 1
ATOM 3819 O O . TYR B 1 180 ? 14.117 9.797 12.812 1 97.69 180 TYR B O 1
ATOM 3827 N N . GLU B 1 181 ? 12.039 10.227 13.195 1 95.44 181 GLU B N 1
ATOM 3828 C CA . GLU B 1 181 ? 11.641 9.719 11.883 1 95.44 181 GLU B CA 1
ATOM 3829 C C . GLU B 1 181 ? 11.477 10.859 10.883 1 95.44 181 GLU B C 1
ATOM 3831 O O . GLU B 1 181 ? 10.711 11.789 11.109 1 95.44 181 GLU B O 1
ATOM 3836 N N . LEU B 1 182 ? 12.195 10.75 9.859 1 98.5 182 LEU B N 1
ATOM 3837 C CA . LEU B 1 182 ? 12.156 11.766 8.812 1 98.5 182 LEU B CA 1
ATOM 3838 C C . LEU B 1 182 ? 11.141 11.398 7.734 1 98.5 182 LEU B C 1
ATOM 3840 O O . LEU B 1 182 ? 11.07 10.242 7.309 1 98.5 182 LEU B O 1
ATOM 3844 N N . ARG B 1 183 ? 10.375 12.367 7.34 1 98.25 183 ARG B N 1
ATOM 3845 C CA . ARG B 1 183 ? 9.477 12.25 6.195 1 98.25 183 ARG B CA 1
ATOM 3846 C C . ARG B 1 183 ? 9.805 13.297 5.141 1 98.25 183 ARG B C 1
ATOM 3848 O O . ARG B 1 183 ? 9.664 14.5 5.387 1 98.25 183 ARG B O 1
ATOM 3855 N N . PHE B 1 184 ? 10.266 12.781 4.012 1 98.62 184 PHE B N 1
ATOM 3856 C CA . PHE B 1 184 ? 10.352 13.664 2.854 1 98.62 184 PHE B CA 1
ATOM 3857 C C . PHE B 1 184 ? 8.992 13.836 2.195 1 98.62 184 PHE B C 1
ATOM 3859 O O . PHE B 1 184 ? 8.312 12.852 1.892 1 98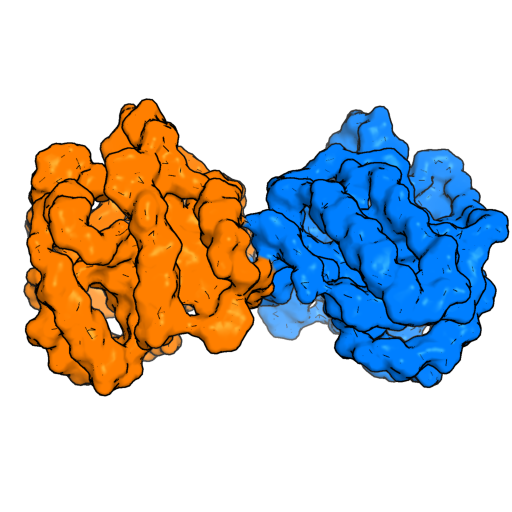.62 184 PHE B O 1
ATOM 3866 N N . ILE B 1 185 ? 8.578 15.055 2.035 1 97.81 185 ILE B N 1
ATOM 3867 C CA . ILE B 1 185 ? 7.297 15.328 1.386 1 97.81 185 ILE B CA 1
ATOM 3868 C C . ILE B 1 185 ? 7.539 15.984 0.028 1 97.81 185 ILE B C 1
ATOM 3870 O O . ILE B 1 185 ? 8.164 17.047 -0.052 1 97.81 185 ILE B O 1
ATOM 3874 N N . GLU B 1 186 ? 7.043 15.391 -1.051 1 97 186 GLU B N 1
ATOM 3875 C CA . GLU B 1 186 ? 7.148 16 -2.373 1 97 186 GLU B CA 1
ATOM 3876 C C . GLU B 1 186 ? 6.406 17.328 -2.426 1 97 186 GLU B C 1
ATOM 3878 O O . GLU B 1 186 ? 5.32 17.469 -1.859 1 97 186 GLU B O 1
ATOM 3883 N N . LEU B 1 187 ? 7.062 18.219 -3.145 1 95.69 187 LEU B N 1
ATOM 3884 C CA . LEU B 1 187 ? 6.383 19.469 -3.473 1 95.69 187 LEU B CA 1
ATOM 3885 C C . LEU B 1 187 ? 5.035 19.188 -4.137 1 95.69 187 LEU B C 1
ATOM 3887 O O . LEU B 1 187 ? 4.938 18.328 -5.008 1 95.69 187 LEU B O 1
ATOM 3891 N N . MET B 1 188 ? 4.016 19.906 -3.666 1 92.81 188 MET B N 1
ATOM 3892 C CA . MET B 1 188 ? 2.674 19.688 -4.203 1 92.81 188 MET B CA 1
ATOM 3893 C C . MET B 1 188 ? 2.24 20.875 -5.066 1 92.81 188 MET B C 1
ATOM 3895 O O . MET B 1 188 ? 2.553 22.016 -4.754 1 92.81 188 MET B O 1
ATOM 3899 N N . ARG B 1 189 ? 1.5 20.562 -6.129 1 91.56 189 ARG B N 1
ATOM 3900 C CA . ARG B 1 189 ? 0.913 21.594 -6.977 1 91.56 189 ARG B CA 1
ATOM 3901 C C . ARG B 1 189 ? -0.309 22.219 -6.312 1 91.56 189 ARG B C 1
ATOM 3903 O O . ARG B 1 189 ? -1.438 22.016 -6.766 1 91.56 189 ARG B O 1
ATOM 3910 N N . MET B 1 190 ? -0.066 23 -5.375 1 90.94 190 MET B N 1
ATOM 3911 C CA . MET B 1 190 ? -1.122 23.688 -4.637 1 90.94 190 MET B CA 1
ATOM 3912 C C . MET B 1 190 ? -0.898 25.188 -4.641 1 90.94 190 MET B C 1
ATOM 3914 O O . MET B 1 190 ? 0.233 25.656 -4.793 1 90.94 190 MET B O 1
ATOM 3918 N N . GLY B 1 191 ? -2.006 25.922 -4.465 1 89.81 191 GLY B N 1
ATOM 3919 C CA . GLY B 1 191 ? -1.895 27.375 -4.426 1 89.81 191 GLY B CA 1
ATOM 3920 C C . GLY B 1 191 ? -1.182 27.953 -5.633 1 89.81 191 GLY B C 1
ATOM 3921 O O . GLY B 1 191 ? -1.556 27.672 -6.773 1 89.81 191 GLY B O 1
ATOM 3922 N N . HIS B 1 192 ? -0.155 28.703 -5.379 1 88.69 192 HIS B N 1
ATOM 3923 C CA . HIS B 1 192 ? 0.556 29.391 -6.457 1 88.69 192 HIS B CA 1
ATOM 3924 C C . HIS B 1 192 ? 1.306 28.391 -7.336 1 88.69 192 HIS B C 1
ATOM 3926 O O . HIS B 1 192 ? 1.536 28.656 -8.516 1 88.69 192 HIS B O 1
ATOM 3932 N N . LEU B 1 193 ? 1.636 27.281 -6.754 1 90.44 193 LEU B N 1
ATOM 3933 C CA . LEU B 1 193 ? 2.371 26.297 -7.52 1 90.44 193 LEU B CA 1
ATOM 3934 C C . LEU B 1 193 ? 1.44 25.531 -8.461 1 90.44 193 LEU B C 1
ATOM 3936 O O . LEU B 1 193 ? 1.899 24.875 -9.406 1 90.44 193 LEU B O 1
ATOM 3940 N N . ALA B 1 194 ? 0.183 25.516 -8.156 1 89.25 194 ALA B N 1
ATOM 3941 C CA . ALA B 1 194 ? -0.798 25 -9.102 1 89.25 194 ALA B CA 1
ATOM 3942 C C . ALA B 1 194 ? -0.97 25.938 -10.297 1 89.25 194 ALA B C 1
ATOM 3944 O O . ALA B 1 194 ? -1.266 25.484 -11.406 1 89.25 194 ALA B O 1
ATOM 3945 N N . GLN B 1 195 ? -0.78 27.203 -10.062 1 87.38 195 GLN B N 1
ATOM 3946 C CA . GLN B 1 195 ? -1.011 28.219 -11.07 1 87.38 195 GLN B CA 1
ATOM 3947 C C . GLN B 1 195 ? 0.227 28.438 -11.938 1 87.38 195 GLN B C 1
ATOM 3949 O O . GLN B 1 195 ? 0.125 28.906 -13.07 1 87.38 195 GLN B O 1
ATOM 3954 N N . HIS B 1 196 ? 1.32 28.109 -11.406 1 90.5 196 HIS B N 1
ATOM 3955 C CA . HIS B 1 196 ? 2.578 28.328 -12.109 1 90.5 196 HIS B CA 1
ATOM 3956 C C . HIS B 1 196 ? 3.312 27 -12.344 1 90.5 196 HIS B C 1
ATOM 3958 O O . HIS B 1 196 ? 4.25 26.672 -11.617 1 90.5 196 HIS B O 1
ATOM 3964 N N . ALA B 1 197 ? 3.062 26.406 -13.359 1 89.62 197 ALA B N 1
ATOM 3965 C CA . ALA B 1 197 ? 3.541 25.062 -13.672 1 89.62 197 ALA B CA 1
ATOM 3966 C C . ALA B 1 197 ? 5.062 25.031 -13.789 1 89.62 197 ALA B C 1
ATOM 3968 O O . ALA B 1 197 ? 5.707 24.062 -13.367 1 89.62 197 ALA B O 1
ATOM 3969 N N . GLN B 1 198 ? 5.609 26.016 -14.398 1 91.75 198 GLN B N 1
ATOM 3970 C CA . GLN B 1 198 ? 7.055 26.062 -14.586 1 91.75 198 GLN B CA 1
ATOM 3971 C C . GLN B 1 198 ? 7.781 26.156 -13.242 1 91.75 198 GLN B C 1
ATOM 3973 O O . GLN B 1 198 ? 8.805 25.5 -13.039 1 91.75 198 GLN B O 1
ATOM 3978 N N . ALA B 1 199 ? 7.258 27 -12.344 1 91.06 199 ALA B N 1
ATOM 3979 C CA . ALA B 1 199 ? 7.844 27.125 -11.016 1 91.06 199 ALA B CA 1
ATOM 3980 C C . ALA B 1 199 ? 7.816 25.781 -10.273 1 91.06 199 ALA B C 1
ATOM 3982 O O . ALA B 1 199 ? 8.797 25.422 -9.617 1 91.06 199 ALA B O 1
ATOM 3983 N N . PHE B 1 200 ? 6.785 25.125 -10.406 1 94.19 200 PHE B N 1
ATOM 3984 C CA . PHE B 1 200 ? 6.668 23.797 -9.797 1 94.19 200 PHE B CA 1
ATOM 3985 C C . PHE B 1 200 ? 7.691 22.844 -10.398 1 94.19 200 PHE B C 1
ATOM 3987 O O . PHE B 1 200 ? 8.469 22.219 -9.664 1 94.19 200 PHE B O 1
ATOM 3994 N N . ARG B 1 201 ? 7.746 22.719 -11.688 1 94.31 201 ARG B N 1
ATOM 3995 C CA . ARG B 1 201 ? 8.578 21.75 -12.398 1 94.31 201 ARG B CA 1
ATOM 3996 C C . ARG B 1 201 ? 10.055 21.969 -12.086 1 94.31 201 ARG B C 1
ATOM 3998 O O . ARG B 1 201 ? 10.805 21 -11.922 1 94.31 201 ARG B O 1
ATOM 4005 N N . THR B 1 202 ? 10.438 23.141 -11.984 1 95.31 202 THR B N 1
ATOM 4006 C CA . THR B 1 202 ? 11.852 23.469 -11.805 1 95.31 202 THR B CA 1
ATOM 4007 C C . THR B 1 202 ? 12.312 23.125 -10.398 1 95.31 202 THR B C 1
ATOM 4009 O O . THR B 1 202 ? 13.5 22.875 -10.172 1 95.31 202 THR B O 1
ATOM 4012 N N . GLN B 1 203 ? 11.391 23.078 -9.492 1 96.38 203 GLN B N 1
ATOM 4013 C CA . GLN B 1 203 ? 11.758 22.875 -8.102 1 96.38 203 GLN B CA 1
ATOM 4014 C C . GLN B 1 203 ? 11.492 21.422 -7.676 1 96.38 203 GLN B C 1
ATOM 4016 O O . GLN B 1 203 ? 12 20.984 -6.641 1 96.38 203 GLN B O 1
ATOM 4021 N N . PHE B 1 204 ? 10.742 20.734 -8.414 1 97.62 204 PHE B N 1
ATOM 4022 C CA . PHE B 1 204 ? 10.211 19.438 -8.031 1 97.62 204 PHE B CA 1
ATOM 4023 C C . PHE B 1 204 ? 11.32 18.391 -7.945 1 97.62 204 PHE B C 1
ATOM 4025 O O . PHE B 1 204 ? 12.172 18.312 -8.836 1 97.62 204 PHE B O 1
ATOM 4032 N N . VAL B 1 205 ? 11.359 17.656 -6.855 1 97.25 205 VAL B N 1
ATOM 4033 C CA . VAL B 1 205 ? 12.203 16.484 -6.656 1 97.25 205 VAL B CA 1
ATOM 4034 C C . VAL B 1 205 ? 11.336 15.273 -6.348 1 97.25 205 VAL B C 1
ATOM 4036 O O . VAL B 1 205 ? 10.68 15.219 -5.309 1 97.25 205 VAL B O 1
ATOM 4039 N N . GLY B 1 206 ? 11.398 14.273 -7.176 1 95.44 206 GLY B N 1
ATOM 4040 C CA . GLY B 1 206 ? 10.539 13.109 -7.035 1 95.44 206 GLY B CA 1
ATOM 4041 C C . GLY B 1 206 ? 11.18 11.984 -6.238 1 95.44 206 GLY B C 1
ATOM 4042 O O . GLY B 1 206 ? 12.367 12.047 -5.918 1 95.44 206 GLY B O 1
ATOM 4043 N N . GLN B 1 207 ? 10.367 11.016 -5.953 1 94.5 207 GLN B N 1
ATOM 4044 C CA . GLN B 1 207 ? 10.758 9.875 -5.133 1 94.5 207 GLN B CA 1
ATOM 4045 C C . GLN B 1 207 ? 12 9.195 -5.695 1 94.5 207 GLN B C 1
ATOM 4047 O O . GLN B 1 207 ? 12.938 8.891 -4.949 1 94.5 207 GLN B O 1
ATOM 4052 N N . ARG B 1 208 ? 12.023 8.914 -6.953 1 90.38 208 ARG B N 1
ATOM 4053 C CA . ARG B 1 208 ? 13.141 8.211 -7.574 1 90.38 208 ARG B CA 1
ATOM 4054 C C . ARG B 1 208 ? 14.453 8.945 -7.336 1 90.38 208 ARG B C 1
ATOM 4056 O O . ARG B 1 208 ? 15.453 8.344 -6.945 1 90.38 208 ARG B O 1
ATOM 4063 N N . GLU B 1 209 ? 14.414 10.172 -7.629 1 94.81 209 GLU B N 1
ATOM 4064 C CA . GLU B 1 209 ? 15.609 10.992 -7.449 1 94.81 209 GLU B CA 1
ATOM 4065 C C . GLU B 1 209 ? 16.062 11.008 -5.988 1 94.81 209 GLU B C 1
ATOM 4067 O O . GLU B 1 209 ? 17.25 10.914 -5.699 1 94.81 209 GLU B O 1
ATOM 4072 N N . LEU B 1 210 ? 15.141 11.102 -5.055 1 97.25 210 LEU B N 1
ATOM 4073 C CA . LEU B 1 210 ? 15.453 11.086 -3.631 1 97.25 210 LEU B CA 1
ATOM 4074 C C . LEU B 1 210 ? 16.094 9.758 -3.227 1 97.25 210 LEU B C 1
ATOM 4076 O O . LEU B 1 210 ? 17.094 9.742 -2.518 1 97.25 210 LEU B O 1
ATOM 4080 N N . LEU B 1 211 ? 15.508 8.695 -3.678 1 95 211 LEU B N 1
ATOM 4081 C CA . LEU B 1 211 ? 16.016 7.375 -3.33 1 95 211 LEU B CA 1
ATOM 4082 C C . LEU B 1 211 ? 17.406 7.16 -3.908 1 95 211 LEU B C 1
ATOM 4084 O O . LEU B 1 211 ? 18.266 6.551 -3.264 1 95 211 LEU B O 1
ATOM 4088 N N . GLU B 1 212 ? 17.609 7.629 -5.117 1 93.44 212 GLU B N 1
ATOM 4089 C CA . GLU B 1 212 ? 18.938 7.547 -5.715 1 93.44 212 GLU B CA 1
ATOM 4090 C C . GLU B 1 212 ? 19.969 8.297 -4.875 1 93.44 212 GLU B C 1
ATOM 4092 O O . GLU B 1 212 ? 21.062 7.785 -4.613 1 93.44 212 GLU B O 1
ATOM 4097 N N . LEU B 1 213 ? 19.594 9.453 -4.508 1 96.19 213 LEU B N 1
ATOM 4098 C CA . LEU B 1 213 ? 20.484 10.273 -3.686 1 96.19 213 LEU B CA 1
ATOM 4099 C C . LEU B 1 213 ? 20.781 9.594 -2.357 1 96.19 213 LEU B C 1
ATOM 4101 O O . LEU B 1 213 ? 21.938 9.508 -1.945 1 96.19 213 LEU B O 1
ATOM 4105 N N . ILE B 1 214 ? 19.797 9.094 -1.679 1 97.25 214 ILE B N 1
ATOM 4106 C CA . ILE B 1 214 ? 19.938 8.438 -0.386 1 97.25 214 ILE B CA 1
ATOM 4107 C C . ILE B 1 214 ? 20.75 7.152 -0.55 1 97.25 214 ILE B C 1
ATOM 4109 O O . ILE B 1 214 ? 21.594 6.828 0.293 1 97.25 214 ILE B O 1
ATOM 4113 N N . GLY B 1 215 ? 20.469 6.445 -1.63 1 94.06 215 GLY B N 1
ATOM 4114 C CA . GLY B 1 215 ? 21.141 5.184 -1.913 1 94.06 215 GLY B CA 1
ATOM 4115 C C . GLY B 1 215 ? 22.641 5.324 -2.09 1 94.06 215 GLY B C 1
ATOM 4116 O O . GLY B 1 215 ? 23.375 4.336 -2.016 1 94.06 215 GLY B O 1
ATOM 4117 N N . GLU B 1 216 ? 23.125 6.527 -2.311 1 91.94 216 GLU B N 1
ATOM 4118 C CA . GLU B 1 216 ? 24.562 6.777 -2.43 1 91.94 216 GLU B CA 1
ATOM 4119 C C . GLU B 1 216 ? 25.266 6.555 -1.1 1 91.94 216 GLU B C 1
ATOM 4121 O O . GLU B 1 216 ? 26.469 6.246 -1.072 1 91.94 216 GLU B O 1
ATOM 4126 N N . ARG B 1 217 ? 24.516 6.672 -0.023 1 94.75 217 ARG B N 1
ATOM 4127 C CA . ARG B 1 217 ? 25.188 6.648 1.278 1 94.75 217 ARG B CA 1
ATOM 4128 C C . ARG B 1 217 ? 24.547 5.602 2.193 1 94.75 217 ARG B C 1
ATOM 4130 O O . ARG B 1 217 ? 25.203 5.098 3.107 1 94.75 217 ARG B O 1
ATOM 4137 N N . TYR B 1 218 ? 23.312 5.297 1.957 1 94.94 218 TYR B N 1
ATOM 4138 C CA . TYR B 1 218 ? 22.609 4.402 2.863 1 94.94 218 TYR B CA 1
ATOM 4139 C C . TYR B 1 218 ? 22 3.23 2.104 1 94.94 218 TYR B C 1
ATOM 4141 O O . TYR B 1 218 ? 21.422 3.41 1.027 1 94.94 218 TYR B 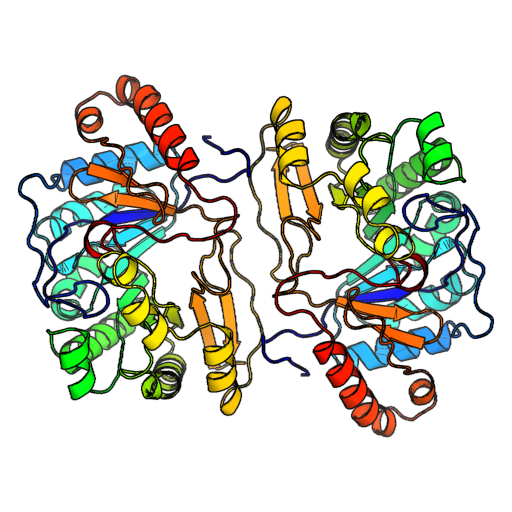O 1
ATOM 4149 N N . ALA B 1 219 ? 22.188 2.068 2.676 1 92.88 219 ALA B N 1
ATOM 4150 C CA . ALA B 1 219 ? 21.359 0.939 2.266 1 92.88 219 ALA B CA 1
ATOM 4151 C C . ALA B 1 219 ? 19.984 0.99 2.938 1 92.88 219 ALA B C 1
ATOM 4153 O O . ALA B 1 219 ? 19.891 1.3 4.125 1 92.88 219 ALA B O 1
ATOM 4154 N N . PHE B 1 220 ? 18.938 0.786 2.141 1 94.56 220 PHE B N 1
ATOM 4155 C CA . PHE B 1 220 ? 17.609 0.797 2.707 1 94.56 220 PHE B CA 1
ATOM 4156 C C . PHE B 1 220 ? 16.734 -0.272 2.059 1 94.56 220 PHE B C 1
ATOM 4158 O O . PHE B 1 220 ? 17.047 -0.756 0.969 1 94.56 220 PHE B O 1
ATOM 4165 N N . THR B 1 221 ? 15.664 -0.645 2.811 1 91.94 221 THR B N 1
ATOM 4166 C CA . THR B 1 221 ? 14.656 -1.573 2.309 1 91.94 221 THR B CA 1
ATOM 4167 C C . THR B 1 221 ? 13.25 -1.062 2.609 1 91.94 221 THR B C 1
ATOM 4169 O O . THR B 1 221 ? 13.023 -0.41 3.631 1 91.94 221 THR B O 1
ATOM 4172 N N . GLN B 1 222 ? 12.344 -1.373 1.714 1 91.25 222 GLN B N 1
ATOM 4173 C CA . GLN B 1 222 ? 10.961 -0.989 1.976 1 91.25 222 GLN B CA 1
ATOM 4174 C C . GLN B 1 222 ? 10.43 -1.663 3.238 1 91.25 222 GLN B C 1
ATOM 4176 O O . GLN B 1 222 ? 10.727 -2.83 3.496 1 91.25 222 GLN B O 1
ATOM 4181 N N . ALA B 1 223 ? 9.594 -0.89 3.947 1 90.88 223 ALA B N 1
ATOM 4182 C CA . ALA B 1 223 ? 9.039 -1.38 5.207 1 90.88 223 ALA B CA 1
ATOM 4183 C C . ALA B 1 223 ? 7.52 -1.271 5.219 1 90.88 223 ALA B C 1
ATOM 4185 O O . ALA B 1 223 ? 6.941 -0.516 4.434 1 90.88 223 ALA B O 1
ATOM 4186 N N . GLU B 1 224 ? 6.914 -2.031 6.137 1 86.62 224 GLU B N 1
ATOM 4187 C CA . GLU B 1 224 ? 5.461 -2.045 6.254 1 86.62 224 GLU B CA 1
ATOM 4188 C C . GLU B 1 224 ? 4.93 -0.694 6.727 1 86.62 224 GLU B C 1
ATOM 4190 O O . GLU B 1 224 ? 5.613 0.028 7.453 1 86.62 224 GLU B O 1
ATOM 4195 N N . ALA B 1 225 ? 3.707 -0.442 6.207 1 84.5 225 ALA B N 1
ATOM 4196 C CA . ALA B 1 225 ? 2.945 0.733 6.621 1 84.5 225 ALA B CA 1
ATOM 4197 C C . ALA B 1 225 ? 1.448 0.44 6.633 1 84.5 225 ALA B C 1
ATOM 4199 O O . ALA B 1 225 ? 0.986 -0.489 5.965 1 84.5 225 ALA B O 1
ATOM 4200 N N . PRO B 1 226 ? 0.716 1.217 7.398 1 83.69 226 PRO B N 1
ATOM 4201 C CA . PRO B 1 226 ? -0.737 1.042 7.367 1 83.69 226 PRO B CA 1
ATOM 4202 C C . PRO B 1 226 ? -1.33 1.254 5.977 1 83.69 226 PRO B C 1
ATOM 4204 O O . PRO B 1 226 ? -0.74 1.956 5.152 1 83.69 226 PRO B O 1
ATOM 4207 N N . VAL B 1 227 ? -2.51 0.729 5.777 1 79.56 227 VAL B N 1
ATOM 4208 C CA . VAL B 1 227 ? -3.18 0.729 4.48 1 79.56 227 VAL B CA 1
ATOM 4209 C C . VAL B 1 227 ? -3.412 2.166 4.02 1 79.56 227 VAL B C 1
ATOM 4211 O O . VAL B 1 227 ? -3.303 2.465 2.828 1 79.56 227 VAL B O 1
ATOM 4214 N N . ASP B 1 228 ? -3.713 3.004 4.914 1 86.5 228 ASP B N 1
ATOM 4215 C CA . ASP B 1 228 ? -4.055 4.363 4.508 1 86.5 228 ASP B CA 1
ATOM 4216 C C . ASP B 1 228 ? -2.889 5.32 4.758 1 86.5 228 ASP B C 1
ATOM 4218 O O . ASP B 1 228 ? -3.084 6.531 4.852 1 86.5 228 ASP B O 1
ATOM 4222 N N . SER B 1 229 ? -1.654 4.703 4.867 1 89.88 229 SER B N 1
ATOM 4223 C CA . SER B 1 229 ? -0.49 5.57 5.016 1 89.88 229 SER B CA 1
ATOM 4224 C C . SER B 1 229 ? -0.262 6.406 3.764 1 89.88 229 SER B C 1
ATOM 4226 O O . SER B 1 229 ? -0.389 5.906 2.645 1 89.88 229 SER B O 1
ATOM 4228 N N . THR B 1 230 ? 0.08 7.617 4.012 1 90.31 230 THR B N 1
ATOM 4229 C CA . THR B 1 230 ? 0.442 8.461 2.877 1 90.31 230 THR B CA 1
ATOM 4230 C C . THR B 1 230 ? 1.914 8.281 2.518 1 90.31 230 THR B C 1
ATOM 4232 O O . THR B 1 230 ? 2.338 8.633 1.417 1 90.31 230 THR B O 1
ATOM 4235 N N . ALA B 1 231 ? 2.668 7.793 3.424 1 92.88 231 ALA B N 1
ATOM 4236 C CA . ALA B 1 231 ? 4.113 7.707 3.225 1 92.88 231 ALA B CA 1
ATOM 4237 C C . ALA B 1 231 ? 4.531 6.281 2.867 1 92.88 231 ALA B C 1
ATOM 4239 O O . ALA B 1 231 ? 4.02 5.316 3.441 1 92.88 231 ALA B O 1
ATOM 4240 N N . LEU B 1 232 ? 5.383 6.199 1.876 1 92.06 232 LEU B N 1
ATOM 4241 C CA . LEU B 1 232 ? 6.203 5 1.745 1 92.06 232 LEU B CA 1
ATOM 4242 C C . LEU B 1 232 ? 7.297 4.973 2.805 1 92.06 232 LEU B C 1
ATOM 4244 O O . LEU B 1 232 ? 7.969 5.98 3.039 1 92.06 232 LEU B O 1
ATOM 4248 N N . ARG B 1 233 ? 7.457 3.852 3.395 1 94.62 233 ARG B N 1
ATOM 4249 C CA . ARG B 1 233 ? 8.391 3.752 4.508 1 94.62 233 ARG B CA 1
ATOM 4250 C C . ARG B 1 233 ? 9.594 2.881 4.141 1 94.62 233 ARG B C 1
ATOM 4252 O O . ARG B 1 233 ? 9.43 1.828 3.516 1 94.62 233 ARG B O 1
ATOM 4259 N N . TYR B 1 234 ? 10.797 3.322 4.57 1 95.56 234 TYR B N 1
ATOM 4260 C CA . TYR B 1 234 ? 12.047 2.631 4.273 1 95.56 234 TYR B CA 1
ATOM 4261 C C . TYR B 1 234 ? 12.875 2.438 5.535 1 95.56 234 TYR B C 1
ATOM 4263 O O . TYR B 1 234 ? 13.133 3.395 6.273 1 95.56 234 TYR B O 1
ATOM 4271 N N . SER B 1 235 ? 13.312 1.219 5.742 1 95.56 235 SER B N 1
ATOM 4272 C CA . SER B 1 235 ? 14.172 0.908 6.875 1 95.56 235 SER B CA 1
ATOM 4273 C C . SER B 1 235 ? 15.648 1.08 6.516 1 95.56 235 SER B C 1
ATOM 4275 O O . SER B 1 235 ? 16.078 0.699 5.422 1 95.56 235 SER B O 1
ATOM 4277 N N . VAL B 1 236 ? 16.406 1.691 7.398 1 95 236 VAL B N 1
ATOM 4278 C CA . VAL B 1 236 ? 17.844 1.834 7.254 1 95 236 VAL B CA 1
ATOM 4279 C C . VAL B 1 236 ? 18.562 0.959 8.281 1 95 236 VAL B C 1
ATOM 4281 O O . VAL B 1 236 ? 19.219 1.471 9.195 1 95 236 VAL B O 1
ATOM 4284 N N . GLY B 1 237 ? 18.422 -0.346 8.18 1 89.88 237 GLY B N 1
ATOM 4285 C CA . GLY B 1 237 ? 18.984 -1.282 9.141 1 89.88 237 GLY B CA 1
ATOM 4286 C C . GLY B 1 237 ? 18.516 -1.028 10.562 1 89.88 237 GLY B C 1
ATOM 4287 O O . GLY B 1 237 ? 17.312 -0.914 10.812 1 89.88 237 GLY B O 1
ATOM 4288 N N . GLU B 1 238 ? 19.453 -1.034 11.461 1 89.94 238 GLU B N 1
ATOM 4289 C CA . GLU B 1 238 ? 19.141 -0.83 12.867 1 89.94 238 GLU B CA 1
ATOM 4290 C C . GLU B 1 238 ? 19.172 0.652 13.234 1 89.94 238 GLU B C 1
ATOM 4292 O O . GLU B 1 238 ? 18.875 1.023 14.367 1 89.94 238 GLU B O 1
ATOM 4297 N N . ARG B 1 239 ? 19.438 1.492 12.281 1 91.31 239 ARG B N 1
ATOM 4298 C CA . ARG B 1 239 ? 19.625 2.916 12.531 1 91.31 239 ARG B CA 1
ATOM 4299 C C . ARG B 1 239 ? 18.281 3.639 12.625 1 91.31 239 ARG B C 1
ATOM 4301 O O . ARG B 1 239 ? 18.203 4.746 13.156 1 91.31 239 ARG B O 1
ATOM 4308 N N . GLY B 1 240 ? 17.266 3.039 11.969 1 95.31 240 GLY B N 1
ATOM 4309 C CA . GLY B 1 240 ? 15.953 3.67 11.945 1 95.31 240 GLY B CA 1
ATOM 4310 C C . GLY B 1 240 ? 15.273 3.592 10.594 1 95.31 240 GLY B C 1
ATOM 4311 O O . GLY B 1 240 ? 15.43 2.605 9.867 1 95.31 240 GLY B O 1
ATOM 4312 N N . ALA B 1 241 ? 14.406 4.574 10.328 1 96.44 241 ALA B N 1
ATOM 4313 C CA . ALA B 1 241 ? 13.648 4.566 9.078 1 96.44 241 ALA B CA 1
ATOM 4314 C C . ALA B 1 241 ? 13.336 5.988 8.617 1 96.44 241 ALA B C 1
ATOM 4316 O O . ALA B 1 241 ? 13.469 6.941 9.391 1 96.44 241 ALA B O 1
ATOM 4317 N N . PHE B 1 242 ? 13.07 6.074 7.371 1 97.88 242 PHE B N 1
ATOM 4318 C CA . PHE B 1 242 ? 12.539 7.305 6.809 1 97.88 242 PHE B CA 1
ATOM 4319 C C . PHE B 1 242 ? 11.336 7.016 5.914 1 97.88 242 PHE B C 1
ATOM 4321 O O . PHE B 1 242 ? 11.055 5.859 5.602 1 97.88 242 PHE B O 1
ATOM 4328 N N . GLY B 1 243 ? 10.617 8.094 5.652 1 97.31 243 GLY B N 1
ATOM 4329 C CA . GLY B 1 243 ? 9.477 7.973 4.754 1 97.31 243 GLY B CA 1
ATOM 4330 C C . GLY B 1 243 ? 9.492 9 3.635 1 97.31 243 GLY B C 1
ATOM 4331 O O . GLY B 1 243 ? 10.172 10.023 3.73 1 97.31 243 GLY B O 1
ATOM 4332 N N . ILE B 1 244 ? 8.789 8.656 2.564 1 96.75 244 ILE B N 1
ATOM 4333 C CA . ILE B 1 244 ? 8.578 9.586 1.466 1 96.75 244 ILE B CA 1
ATOM 4334 C C . ILE B 1 244 ? 7.082 9.703 1.164 1 96.75 244 ILE B C 1
ATOM 4336 O O . ILE B 1 244 ? 6.418 8.695 0.914 1 96.75 244 ILE B O 1
ATOM 4340 N N . ILE B 1 245 ? 6.555 10.82 1.357 1 95.94 245 ILE B N 1
ATOM 4341 C CA . ILE B 1 245 ? 5.211 11.117 0.863 1 95.94 245 ILE B CA 1
ATOM 4342 C C . ILE B 1 245 ? 5.289 11.578 -0.589 1 95.94 245 ILE B C 1
ATOM 4344 O O . ILE B 1 245 ? 5.523 12.758 -0.858 1 95.94 245 ILE B O 1
ATOM 4348 N N . ALA B 1 246 ? 5.066 10.68 -1.489 1 93.25 246 ALA B N 1
ATOM 4349 C CA . ALA B 1 246 ? 5.281 10.875 -2.922 1 93.25 246 ALA B CA 1
ATOM 4350 C C . ALA B 1 246 ? 3.971 11.195 -3.633 1 93.25 246 ALA B C 1
ATOM 4352 O O . ALA B 1 246 ? 3.598 10.523 -4.598 1 93.25 246 ALA B O 1
ATOM 4353 N N . ASN B 1 247 ? 3.404 12.281 -3.271 1 91.06 247 ASN B N 1
ATOM 4354 C CA . ASN B 1 247 ? 2.084 12.672 -3.76 1 91.06 247 ASN B CA 1
ATOM 4355 C C . ASN B 1 247 ? 2.037 12.703 -5.285 1 91.06 247 ASN B C 1
ATOM 4357 O O . ASN B 1 247 ? 1.012 12.375 -5.883 1 91.06 247 ASN B O 1
ATOM 4361 N N . GLU B 1 248 ? 3.133 13.109 -5.887 1 88.5 248 GLU B N 1
ATOM 4362 C CA . GLU B 1 248 ? 3.191 13.25 -7.336 1 88.5 248 GLU B CA 1
ATOM 4363 C C . GLU B 1 248 ? 3.711 11.977 -8 1 88.5 248 GLU B C 1
ATOM 4365 O O . GLU B 1 248 ? 3.131 11.5 -8.977 1 88.5 248 GLU B O 1
ATOM 4370 N N . SER B 1 249 ? 4.684 11.391 -7.461 1 88 249 SER B N 1
ATOM 4371 C CA . SER B 1 249 ? 5.406 10.305 -8.109 1 88 249 SER B CA 1
ATOM 4372 C C . SER B 1 249 ? 4.738 8.953 -7.844 1 88 249 SER B C 1
ATOM 4374 O O . SER B 1 249 ? 4.809 8.047 -8.672 1 88 249 SER B O 1
ATOM 4376 N N . ALA B 1 250 ? 4.176 8.82 -6.684 1 84.44 250 ALA B N 1
ATOM 4377 C CA . ALA B 1 250 ? 3.516 7.586 -6.266 1 84.44 250 ALA B CA 1
ATOM 4378 C C . ALA B 1 250 ? 2.275 7.883 -5.426 1 84.44 250 ALA B C 1
ATOM 4380 O O . ALA B 1 250 ? 2.271 7.668 -4.215 1 84.44 250 ALA B O 1
ATOM 4381 N N . PRO B 1 251 ? 1.254 8.219 -6.117 1 85.94 251 PRO B N 1
ATOM 4382 C CA . PRO B 1 251 ? 0.063 8.688 -5.406 1 85.94 251 PRO B CA 1
ATOM 4383 C C . PRO B 1 251 ? -0.591 7.594 -4.566 1 85.94 251 PRO B C 1
ATOM 4385 O O . PRO B 1 251 ? -0.5 6.41 -4.906 1 85.94 251 PRO B O 1
ATOM 4388 N N . PHE B 1 252 ? -1.238 8.016 -3.506 1 87.06 252 PHE B N 1
ATOM 4389 C CA . PHE B 1 252 ? -1.881 7.121 -2.551 1 87.06 252 PHE B CA 1
ATOM 4390 C C . PHE B 1 252 ? -3.381 7.383 -2.49 1 87.06 252 PHE B C 1
ATOM 4392 O O . PHE B 1 252 ? -4.023 7.109 -1.474 1 87.06 252 PHE B O 1
ATOM 4399 N N . CYS B 1 253 ? -3.932 7.887 -3.508 1 88.12 253 CYS B N 1
ATOM 4400 C CA . CYS B 1 253 ? -5.332 8.289 -3.547 1 88.12 253 CYS B CA 1
ATOM 4401 C C . CYS B 1 253 ? -6.25 7.09 -3.328 1 88.12 253 CYS B C 1
ATOM 4403 O O . CYS B 1 253 ? -7.312 7.219 -2.715 1 88.12 253 CYS B O 1
ATOM 4405 N N . ARG B 1 254 ? -5.836 6.008 -3.689 1 84.12 254 ARG B N 1
ATOM 4406 C CA . ARG B 1 254 ? -6.695 4.828 -3.717 1 84.12 254 ARG B CA 1
ATOM 4407 C C . ARG B 1 254 ? -7.035 4.367 -2.303 1 84.12 254 ARG B C 1
ATOM 4409 O O . ARG B 1 254 ? -8.031 3.676 -2.094 1 84.12 254 ARG B O 1
ATOM 4416 N N . SER B 1 255 ? -6.207 4.777 -1.353 1 88.88 255 SER B N 1
ATOM 4417 C CA . SER B 1 255 ? -6.43 4.281 0.002 1 88.88 255 SER B CA 1
ATOM 4418 C C . SER B 1 255 ? -6.504 5.43 1.005 1 88.88 255 SER B C 1
ATOM 4420 O O . SER B 1 255 ? -6.57 5.199 2.215 1 88.88 255 SER B O 1
ATOM 4422 N N . CYS B 1 256 ? -6.555 6.629 0.585 1 92.88 256 CYS B N 1
ATOM 4423 C CA . CYS B 1 256 ? -6.496 7.793 1.465 1 92.88 256 CYS B CA 1
ATOM 4424 C C . CYS B 1 256 ? -7.727 7.863 2.361 1 92.88 256 CYS B C 1
ATOM 4426 O O . CYS B 1 256 ? -8.852 7.719 1.887 1 92.88 256 CYS B O 1
ATOM 4428 N N . SER B 1 257 ? -7.52 8.125 3.645 1 95.06 257 SER B N 1
ATOM 4429 C CA . SER B 1 257 ? -8.617 8.203 4.602 1 95.06 257 SER B CA 1
ATOM 4430 C C . SER B 1 257 ? -8.68 9.578 5.254 1 95.06 257 SER B C 1
ATOM 4432 O O . SER B 1 257 ? -9.359 9.758 6.27 1 95.06 257 SER B O 1
ATOM 4434 N N . ARG B 1 258 ? -8.016 10.547 4.754 1 95.94 258 ARG B N 1
ATOM 4435 C CA . ARG B 1 258 ? -7.871 11.844 5.402 1 95.94 258 ARG B CA 1
ATOM 4436 C C . ARG B 1 258 ? -9.102 12.711 5.176 1 95.94 258 ARG B C 1
ATOM 4438 O O . ARG B 1 258 ? -9.68 12.703 4.086 1 95.94 258 ARG B O 1
ATOM 4445 N N . LEU B 1 259 ? -9.516 13.344 6.184 1 96.62 259 LEU B N 1
ATOM 4446 C CA . LEU B 1 259 ? -10.477 14.438 6.191 1 96.62 259 LEU B CA 1
ATOM 4447 C C . LEU B 1 259 ? -9.883 15.688 6.82 1 96.62 259 LEU B C 1
ATOM 4449 O O . LEU B 1 259 ? -9.133 15.602 7.801 1 96.62 259 LEU B O 1
ATOM 4453 N N . ARG B 1 260 ? -10.219 16.812 6.199 1 97.44 260 ARG B N 1
ATOM 4454 C CA . ARG B 1 260 ? -9.68 18.047 6.742 1 97.44 260 ARG B CA 1
ATOM 4455 C C . ARG B 1 260 ? -10.805 19 7.152 1 97.44 260 ARG B C 1
ATOM 4457 O O . ARG B 1 260 ? -11.82 19.109 6.457 1 97.44 260 ARG B O 1
ATOM 4464 N N . LEU B 1 261 ? -10.586 19.594 8.266 1 97.19 261 LEU B N 1
ATOM 4465 C CA . LEU B 1 261 ? -11.477 20.641 8.766 1 97.19 261 LEU B CA 1
ATOM 4466 C C . LEU B 1 261 ? -10.727 21.953 8.93 1 97.19 261 LEU B C 1
ATOM 4468 O O . LEU B 1 261 ? -9.781 22.047 9.719 1 97.19 261 LEU B O 1
ATOM 4472 N N . SER B 1 262 ? -11.18 22.969 8.188 1 96.19 262 SER B N 1
ATOM 4473 C CA . SER B 1 262 ? -10.547 24.281 8.281 1 96.19 262 SER B CA 1
ATOM 4474 C C . SER B 1 262 ? -10.938 24.984 9.57 1 96.19 262 SER B C 1
ATOM 4476 O O . SER B 1 262 ? -11.914 24.609 10.219 1 96.19 262 SER B O 1
ATOM 4478 N N . SER B 1 263 ? -10.227 26.047 9.844 1 95.62 263 SER B N 1
ATOM 4479 C CA . SER B 1 263 ? -10.492 26.828 11.055 1 95.62 263 SER B CA 1
ATOM 4480 C C . SER B 1 263 ? -11.836 27.547 10.961 1 95.62 263 SER B C 1
ATOM 4482 O O . SER B 1 263 ? -12.375 27.984 11.977 1 95.62 263 SER B O 1
ATOM 4484 N N . THR B 1 264 ? -12.344 27.625 9.766 1 95.06 264 THR B N 1
ATOM 4485 C CA . THR B 1 264 ? -13.609 28.328 9.578 1 95.06 264 THR B CA 1
ATOM 4486 C C . THR B 1 264 ? -14.766 27.344 9.461 1 95.06 264 THR B C 1
ATOM 4488 O O . THR B 1 264 ? -15.883 27.734 9.109 1 95.06 264 THR B O 1
ATOM 4491 N N . GLY B 1 265 ? -14.484 26.094 9.609 1 96.19 265 GLY B N 1
ATOM 4492 C CA . GLY B 1 265 ? -15.562 25.109 9.711 1 96.19 265 GLY B CA 1
ATOM 4493 C C . GLY B 1 265 ? -15.891 24.453 8.391 1 96.19 265 GLY B C 1
ATOM 4494 O O . GLY B 1 265 ? -17 23.953 8.195 1 96.19 265 GLY B O 1
ATOM 4495 N N . ARG B 1 266 ? -15 24.469 7.492 1 95.44 266 ARG B N 1
ATOM 4496 C CA . ARG B 1 266 ? -15.219 23.828 6.203 1 95.44 266 ARG B CA 1
ATOM 4497 C C . ARG B 1 266 ? -14.508 22.469 6.141 1 95.44 266 ARG B C 1
ATOM 4499 O O . ARG B 1 266 ? -13.32 22.375 6.473 1 95.44 266 ARG B O 1
ATOM 4506 N N . LEU B 1 267 ? -15.281 21.453 5.648 1 96.75 267 LEU B N 1
ATOM 4507 C CA . LEU B 1 267 ? -14.742 20.109 5.461 1 96.75 267 LEU B CA 1
ATOM 4508 C C . LEU B 1 267 ? -14.203 19.938 4.047 1 96.75 267 LEU B C 1
ATOM 4510 O O . LEU B 1 267 ? -14.891 20.266 3.074 1 96.75 267 LEU B O 1
ATOM 4514 N N . TYR B 1 268 ? -12.977 19.469 3.967 1 96.5 268 TYR B N 1
ATOM 4515 C CA . TYR B 1 268 ? -12.367 19.094 2.693 1 96.5 268 TYR B CA 1
ATOM 4516 C C . TYR B 1 268 ? -12.023 17.609 2.668 1 96.5 268 TYR B C 1
ATOM 4518 O O . TYR B 1 268 ? -11.258 17.125 3.508 1 96.5 268 TYR B O 1
ATOM 4526 N N . GLY B 1 269 ? -12.547 16.906 1.671 1 95.44 269 GLY B N 1
ATOM 4527 C CA . GLY B 1 269 ? -12.289 15.484 1.555 1 95.44 269 GLY B CA 1
ATOM 4528 C C . GLY B 1 269 ? -11.016 15.172 0.8 1 95.44 269 GLY B C 1
ATOM 4529 O O . GLY B 1 269 ? -10.477 14.07 0.911 1 95.44 269 GLY B O 1
ATOM 4530 N N . CYS B 1 270 ? -10.562 16.109 0.061 1 95.06 270 CYS B N 1
ATOM 4531 C CA . CYS B 1 270 ? -9.406 15.891 -0.802 1 95.06 270 CYS B CA 1
ATOM 4532 C C . CYS B 1 270 ? -8.672 17.203 -1.068 1 95.06 270 CYS B C 1
ATOM 4534 O O . CYS B 1 270 ? -9.305 18.234 -1.287 1 95.06 270 CYS B O 1
ATOM 4536 N N . LEU B 1 271 ? -7.348 17.109 -1.117 1 93.5 271 LEU B N 1
ATOM 4537 C CA . LEU B 1 271 ? -6.547 18.297 -1.402 1 93.5 271 LEU B CA 1
ATOM 4538 C C . LEU B 1 271 ? -6.652 18.688 -2.873 1 93.5 271 LEU B C 1
ATOM 4540 O O . LEU B 1 271 ? -6.32 19.812 -3.25 1 93.5 271 LEU B O 1
ATOM 4544 N N . SER B 1 272 ? -7.086 17.75 -3.697 1 92.44 272 SER B N 1
ATOM 4545 C CA . SER B 1 272 ? -7.246 18.016 -5.121 1 92.44 272 SER B CA 1
ATOM 4546 C C . SER B 1 272 ? -8.539 18.781 -5.398 1 92.44 272 SER B C 1
ATOM 4548 O O . SER B 1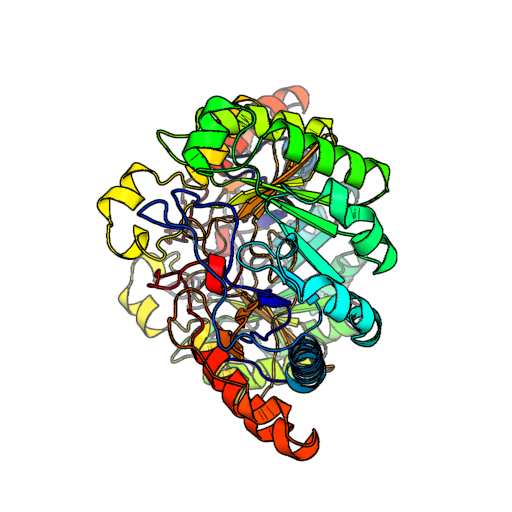 272 ? -8.758 19.25 -6.516 1 92.44 272 SER B O 1
ATOM 4550 N N . SER B 1 273 ? -9.383 18.891 -4.426 1 90.62 273 SER B N 1
ATOM 4551 C CA . SER B 1 273 ? -10.688 19.531 -4.605 1 90.62 273 SER B CA 1
ATOM 4552 C C . SER B 1 273 ? -10.781 20.812 -3.783 1 90.62 273 SER B C 1
ATOM 4554 O O . SER B 1 273 ? -10.492 20.812 -2.584 1 90.62 273 SER B O 1
ATOM 4556 N N . ASN B 1 274 ? -11.242 21.875 -4.391 1 87.31 274 ASN B N 1
ATOM 4557 C CA . ASN B 1 274 ? -11.445 23.141 -3.691 1 87.31 274 ASN B CA 1
ATOM 4558 C C . ASN B 1 274 ? -12.836 23.219 -3.074 1 87.31 274 ASN B C 1
ATOM 4560 O O . ASN B 1 274 ? -13.227 24.266 -2.533 1 87.31 274 ASN B O 1
ATOM 4564 N N . ARG B 1 275 ? -13.477 22.156 -3.182 1 90.19 275 ARG B N 1
ATOM 4565 C CA . ARG B 1 275 ? -14.852 22.172 -2.689 1 90.19 275 ARG B CA 1
ATOM 4566 C C . ARG B 1 275 ? -14.898 21.938 -1.185 1 90.19 275 ARG B C 1
ATOM 4568 O O . ARG B 1 275 ? -14.695 20.812 -0.721 1 90.19 275 ARG B O 1
ATOM 4575 N N . GLY B 1 276 ? -15.102 23.016 -0.501 1 94.19 276 GLY B N 1
ATOM 4576 C CA . GLY B 1 276 ? -15.32 22.906 0.933 1 94.19 276 GLY B CA 1
ATOM 4577 C C . GLY B 1 276 ? -16.781 22.75 1.306 1 94.19 276 GLY B C 1
ATOM 4578 O O . GLY B 1 276 ? -17.656 23.375 0.7 1 94.19 276 GLY B O 1
ATOM 4579 N N . HIS B 1 277 ? -17.031 21.859 2.266 1 96.38 277 HIS B N 1
ATOM 4580 C CA . HIS B 1 277 ? -18.375 21.609 2.764 1 96.38 277 HIS B CA 1
ATOM 4581 C C . HIS B 1 277 ? -18.547 22.172 4.172 1 96.38 277 HIS B C 1
ATOM 4583 O O . HIS B 1 277 ? -18 21.641 5.129 1 96.38 277 HIS B O 1
ATOM 4589 N N . PHE B 1 278 ? -19.328 23.25 4.242 1 96.31 278 PHE B N 1
ATOM 4590 C CA . PHE B 1 278 ? -19.438 24 5.488 1 96.31 278 PHE B CA 1
ATOM 4591 C C . PHE B 1 278 ? -20.266 23.234 6.52 1 96.31 278 PHE B C 1
ATOM 4593 O O . PHE B 1 278 ? -21.406 22.859 6.262 1 96.31 278 PHE B O 1
ATOM 4600 N N . MET B 1 279 ? -19.672 22.969 7.727 1 95.88 279 MET B N 1
ATOM 4601 C CA . MET B 1 279 ? -20.422 22.234 8.742 1 95.88 279 MET B CA 1
ATOM 4602 C C . MET B 1 279 ? -20.734 23.109 9.938 1 95.88 279 MET B C 1
ATOM 4604 O O . MET B 1 279 ? -21.266 22.641 10.945 1 95.88 279 MET B O 1
ATOM 4608 N N . GLY B 1 280 ? -20.484 24.406 9.891 1 93.94 280 GLY B N 1
ATOM 4609 C CA . GLY B 1 280 ? -20.656 25.312 11.016 1 93.94 280 GLY B CA 1
ATOM 4610 C C . GLY B 1 280 ? -22.078 25.344 11.539 1 93.94 280 GLY B C 1
ATOM 4611 O O . GLY B 1 280 ? -22.297 25.438 12.75 1 93.94 280 GLY B O 1
ATOM 4612 N N . THR B 1 281 ? -23 25.234 10.648 1 92.62 281 THR B N 1
ATOM 4613 C CA . THR B 1 281 ? -24.391 25.359 11.031 1 92.62 281 THR B CA 1
ATOM 4614 C C . THR B 1 281 ? -24.828 24.156 11.867 1 92.62 281 THR B C 1
ATOM 4616 O O . THR B 1 281 ? -25.812 24.219 12.602 1 92.62 281 THR B O 1
ATOM 4619 N N . LEU B 1 282 ? -24.156 23.094 11.727 1 96.31 282 LEU B N 1
ATOM 4620 C CA . LEU B 1 282 ? -24.531 21.859 12.414 1 96.31 282 LEU B CA 1
ATOM 4621 C C . LEU B 1 282 ? -24.094 21.906 13.875 1 96.31 282 LEU B C 1
ATOM 4623 O O . LEU B 1 282 ? -24.578 21.125 14.703 1 96.31 282 LEU B O 1
ATOM 4627 N N . LEU B 1 283 ? -23.172 22.781 14.188 1 96.19 283 LEU B N 1
ATOM 4628 C CA . LEU B 1 283 ? -22.5 22.75 15.484 1 96.19 283 LEU B CA 1
ATOM 4629 C C . LEU B 1 283 ? -23.438 23.25 16.578 1 96.19 283 LEU B C 1
ATOM 4631 O O . LEU B 1 283 ? -23.219 22.953 17.766 1 96.19 283 LEU B O 1
ATOM 4635 N N . ASP B 1 284 ? -24.438 23.891 16.172 1 94.44 284 ASP B N 1
ATOM 4636 C CA . ASP B 1 284 ? -25.391 24.438 17.156 1 94.44 284 ASP B CA 1
ATOM 4637 C C . ASP B 1 284 ? -26.609 23.516 17.297 1 94.44 284 ASP B C 1
ATOM 4639 O O . ASP B 1 284 ? -27.484 23.781 18.109 1 94.44 284 ASP B O 1
ATOM 4643 N N . LEU B 1 285 ? -26.688 22.531 16.594 1 95.5 285 LEU B N 1
ATOM 4644 C CA . LEU B 1 285 ? -27.828 21.625 16.609 1 95.5 285 LEU B CA 1
ATOM 4645 C C . LEU B 1 285 ? -27.625 20.469 17.578 1 95.5 285 LEU B C 1
ATOM 4647 O O . LEU B 1 285 ? -26.484 20.047 17.812 1 95.5 285 LEU B O 1
ATOM 4651 N N . PRO B 1 286 ? -28.812 19.953 18.078 1 95.12 286 PRO B N 1
ATOM 4652 C CA . PRO B 1 286 ? -28.688 18.672 18.781 1 95.12 286 PRO B CA 1
ATOM 4653 C C . PRO B 1 286 ? -28.141 17.547 17.906 1 95.12 286 PRO B C 1
ATOM 4655 O O . PRO B 1 286 ? -28.359 17.547 16.688 1 95.12 286 PRO B O 1
ATOM 4658 N N . THR B 1 287 ? -27.469 16.672 18.594 1 93.31 287 THR B N 1
ATOM 4659 C CA . THR B 1 287 ? -26.766 15.594 17.891 1 93.31 287 THR B CA 1
ATOM 4660 C C . THR B 1 287 ? -27.719 14.859 16.953 1 93.31 287 THR B C 1
ATOM 4662 O O . THR B 1 287 ? -27.375 14.578 15.805 1 93.31 287 THR B O 1
ATOM 4665 N N . GLU B 1 288 ? -28.906 14.609 17.391 1 94.56 288 GLU B N 1
ATOM 4666 C CA . GLU B 1 288 ? -29.875 13.836 16.625 1 94.56 288 GLU B CA 1
ATOM 4667 C C . GLU B 1 288 ? -30.234 14.547 15.328 1 94.56 288 GLU B C 1
ATOM 4669 O O . GLU B 1 288 ? -30.484 13.891 14.305 1 94.56 288 GLU B O 1
ATOM 4674 N N . GLN B 1 289 ? -30.219 15.836 15.391 1 95.31 289 GLN B N 1
ATOM 4675 C CA . GLN B 1 289 ? -30.562 16.625 14.219 1 95.31 289 GLN B CA 1
ATOM 4676 C C . GLN B 1 289 ? -29.344 16.844 13.312 1 95.31 289 GLN B C 1
ATOM 4678 O O . GLN B 1 289 ? -29.484 16.922 12.094 1 95.31 289 GLN B O 1
ATOM 4683 N N . ALA B 1 290 ? -28.203 16.891 13.883 1 96.31 290 ALA B N 1
ATOM 4684 C CA . ALA B 1 290 ? -26.969 17.156 13.141 1 96.31 290 ALA B CA 1
ATOM 4685 C C . ALA B 1 290 ? -26.516 15.914 12.367 1 96.31 290 ALA B C 1
ATOM 4687 O O . ALA B 1 290 ? -25.922 16.031 11.297 1 96.31 290 ALA B O 1
ATOM 4688 N N . GLN B 1 291 ? -26.891 14.75 12.852 1 95.56 291 GLN B N 1
ATOM 4689 C CA . GLN B 1 291 ? -26.312 13.5 12.375 1 95.56 291 GLN B CA 1
ATOM 4690 C C . GLN B 1 291 ? -26.656 13.258 10.906 1 95.56 291 GLN B C 1
ATOM 4692 O O . GLN B 1 291 ? -25.766 13.039 10.078 1 95.56 291 GLN B O 1
ATOM 4697 N N . PRO B 1 292 ? -27.969 13.359 10.531 1 95.62 292 PRO B N 1
ATOM 4698 C CA . PRO B 1 292 ? -28.281 13.102 9.125 1 95.62 292 PRO B CA 1
ATOM 4699 C C . PRO B 1 292 ? -27.672 14.133 8.188 1 95.62 292 PRO B C 1
ATOM 4701 O O . PRO B 1 292 ? -27.266 13.797 7.07 1 95.62 292 PRO B O 1
ATOM 4704 N N . GLN B 1 293 ? -27.547 15.352 8.586 1 96.19 293 GLN B N 1
ATOM 4705 C CA . GLN B 1 293 ? -26.984 16.406 7.77 1 96.19 293 GLN B CA 1
ATOM 4706 C C . GLN B 1 293 ? -25.469 16.219 7.605 1 96.19 293 GLN B C 1
ATOM 4708 O O . GLN B 1 293 ? -24.938 16.406 6.512 1 96.19 293 GLN B O 1
ATOM 4713 N N . LEU B 1 294 ? -24.875 15.859 8.695 1 97.25 294 LEU B N 1
ATOM 4714 C CA . LEU B 1 294 ? -23.438 15.609 8.633 1 97.25 294 LEU B CA 1
ATOM 4715 C C . LEU B 1 294 ? -23.141 14.414 7.742 1 97.25 294 LEU B C 1
ATOM 4717 O O . LEU B 1 294 ? -22.156 14.43 6.984 1 97.25 294 LEU B O 1
ATOM 4721 N N . THR B 1 295 ? -23.953 13.391 7.824 1 96.25 295 THR B N 1
ATOM 4722 C CA . THR B 1 295 ? -23.797 12.211 6.973 1 96.25 295 THR B CA 1
ATOM 4723 C C . THR B 1 295 ? -23.828 12.609 5.496 1 96.25 295 THR B C 1
ATOM 4725 O O . THR B 1 295 ? -22.984 12.141 4.715 1 96.25 295 THR B O 1
ATOM 4728 N N . ALA B 1 296 ? -24.703 13.5 5.141 1 95.94 296 ALA B N 1
ATOM 4729 C CA . ALA B 1 296 ? -24.797 13.969 3.76 1 95.94 296 ALA B CA 1
ATOM 4730 C C . ALA B 1 296 ? -23.562 14.758 3.357 1 95.94 296 ALA B C 1
ATOM 4732 O O . ALA B 1 296 ? -23.031 14.578 2.26 1 95.94 296 ALA B O 1
ATOM 4733 N N . LEU B 1 297 ? -23.094 15.602 4.238 1 96.38 297 LEU B N 1
ATOM 4734 C CA . LEU B 1 297 ? -21.906 16.406 3.977 1 96.38 297 LEU B CA 1
ATOM 4735 C C . LEU B 1 297 ? -20.688 15.508 3.773 1 96.38 297 LEU B C 1
ATOM 4737 O O . LEU B 1 297 ? -19.891 15.727 2.855 1 96.38 297 LEU B O 1
ATOM 4741 N N . LEU B 1 298 ? -20.578 14.516 4.625 1 96.75 298 LEU B N 1
ATOM 4742 C CA . LEU B 1 298 ? -19.453 13.594 4.562 1 96.75 298 LEU B CA 1
ATOM 4743 C C . LEU B 1 298 ? -19.484 12.766 3.279 1 96.75 298 LEU B C 1
ATOM 4745 O O . LEU B 1 298 ? -18.453 12.461 2.697 1 96.75 298 LEU B O 1
ATOM 4749 N N . GLY B 1 299 ? -20.672 12.375 2.859 1 95.56 299 GLY B N 1
ATOM 4750 C CA . GLY B 1 299 ? -20.812 11.703 1.577 1 95.56 299 GLY B CA 1
ATOM 4751 C C . GLY B 1 299 ? -20.281 12.516 0.415 1 95.56 299 GLY B C 1
ATOM 4752 O O . GLY B 1 299 ? -19.578 11.992 -0.448 1 95.56 299 GLY B O 1
ATOM 4753 N N . ARG B 1 300 ? -20.594 13.805 0.424 1 95.44 300 ARG B N 1
ATOM 4754 C CA . ARG B 1 300 ? -20.109 14.703 -0.619 1 95.44 300 ARG B CA 1
ATOM 4755 C C . ARG B 1 300 ? -18.594 14.875 -0.541 1 95.44 300 ARG B C 1
ATOM 4757 O O . ARG B 1 300 ? -17.906 14.906 -1.567 1 95.44 300 ARG B O 1
ATOM 4764 N N . ALA B 1 301 ? -18.125 14.977 0.66 1 95.94 301 ALA B N 1
ATOM 4765 C CA . ALA B 1 301 ? -16.688 15.125 0.848 1 95.94 301 ALA B CA 1
ATOM 4766 C C . ALA B 1 301 ? -15.93 13.891 0.355 1 95.94 301 ALA B C 1
ATOM 4768 O O . ALA B 1 301 ? -14.875 14.008 -0.27 1 95.94 301 ALA B O 1
ATOM 4769 N N . LEU B 1 302 ? -16.453 12.719 0.66 1 95.12 302 LEU B N 1
ATOM 4770 C CA . LEU B 1 302 ? -15.852 11.477 0.206 1 95.12 302 LEU B CA 1
ATOM 4771 C C . LEU B 1 302 ? -15.859 11.391 -1.316 1 95.12 302 LEU B C 1
ATOM 4773 O O . LEU B 1 302 ? -14.898 10.898 -1.92 1 95.12 302 LEU B O 1
ATOM 4777 N N . ALA B 1 303 ? -16.891 11.914 -1.92 1 93.69 303 ALA B N 1
ATOM 4778 C CA . ALA B 1 303 ? -17.047 11.875 -3.371 1 93.69 303 ALA B CA 1
ATOM 4779 C C . ALA B 1 303 ? -16.031 12.781 -4.055 1 93.69 303 ALA B C 1
ATOM 4781 O O . ALA B 1 303 ? -15.773 12.641 -5.254 1 93.69 303 ALA B O 1
ATOM 4782 N N . ASP B 1 304 ? -15.461 13.703 -3.32 1 94.88 304 ASP B N 1
ATOM 4783 C CA . ASP B 1 304 ? -14.469 14.625 -3.871 1 94.88 304 ASP B CA 1
ATOM 4784 C C . ASP B 1 304 ? -13.125 13.922 -4.07 1 94.88 304 ASP B C 1
ATOM 4786 O O . ASP B 1 304 ? -12.25 14.43 -4.77 1 94.88 304 ASP B O 1
ATOM 4790 N N . LYS B 1 305 ? -12.914 12.742 -3.398 1 94.25 305 LYS B N 1
ATOM 4791 C CA . LYS B 1 305 ? -11.625 12.055 -3.477 1 94.25 305 LYS B CA 1
ATOM 4792 C C . LYS B 1 305 ? -11.328 11.609 -4.906 1 94.25 305 LYS B C 1
ATOM 4794 O O . LYS B 1 305 ? -12.234 11.211 -5.641 1 94.25 305 LYS B O 1
ATOM 4799 N N . GLN B 1 306 ? -10.008 11.688 -5.191 1 90.19 306 GLN B N 1
ATOM 4800 C CA . GLN B 1 306 ? -9.555 11.242 -6.504 1 90.19 306 GLN B CA 1
ATOM 4801 C C . GLN B 1 306 ? -9.453 9.719 -6.566 1 90.19 306 GLN B C 1
ATOM 4803 O O . GLN B 1 306 ? -9.203 9.07 -5.551 1 90.19 306 GLN B O 1
ATOM 4808 N N . ASP B 1 307 ? -9.586 9.203 -7.742 1 83.06 307 ASP B N 1
ATOM 4809 C CA . ASP B 1 307 ? -9.492 7.758 -7.926 1 83.06 307 ASP B CA 1
ATOM 4810 C C . ASP B 1 307 ? -8.039 7.289 -7.871 1 83.06 307 ASP B C 1
ATOM 4812 O O . ASP B 1 307 ? -7.723 6.305 -7.199 1 83.06 307 ASP B O 1
ATOM 4816 N N . ALA B 1 308 ? -7.23 8.07 -8.578 1 80.75 308 ALA B N 1
ATOM 4817 C CA . ALA B 1 308 ? -5.922 7.457 -8.789 1 80.75 308 ALA B CA 1
ATOM 4818 C C . ALA B 1 308 ? -4.797 8.445 -8.5 1 80.75 308 ALA B C 1
ATOM 4820 O O . ALA B 1 308 ? -3.74 8.07 -7.992 1 80.75 308 ALA B O 1
ATOM 4821 N N . THR B 1 309 ? -5.078 9.711 -8.844 1 85.19 309 THR B N 1
ATOM 4822 C CA . THR B 1 309 ? -3.93 10.609 -8.82 1 85.19 309 THR B CA 1
ATOM 4823 C C . THR B 1 309 ? -4.309 11.953 -8.203 1 85.19 309 THR B C 1
ATOM 4825 O O . THR B 1 309 ? -5.457 12.383 -8.297 1 85.19 309 THR B O 1
ATOM 4828 N N . PHE B 1 310 ? -3.293 12.562 -7.609 1 89.44 310 PHE B N 1
ATOM 4829 C CA . PHE B 1 310 ? -3.393 13.945 -7.168 1 89.44 310 PHE B CA 1
ATOM 4830 C C . PHE B 1 310 ? -3.371 14.898 -8.359 1 89.44 310 PHE B C 1
ATOM 4832 O O . PHE B 1 310 ? -2.492 14.805 -9.219 1 89.44 310 PHE B O 1
ATOM 4839 N N . THR B 1 311 ? -4.285 15.844 -8.398 1 87.25 311 THR B N 1
ATOM 4840 C CA . THR B 1 311 ? -4.395 16.688 -9.586 1 87.25 311 THR B CA 1
ATOM 4841 C C . THR B 1 311 ? -4.066 18.141 -9.258 1 87.25 311 THR B C 1
ATOM 4843 O O . THR B 1 311 ? -4.027 18.984 -10.148 1 87.25 311 THR B O 1
ATOM 4846 N N . GLY B 1 312 ? -3.74 18.422 -8.062 1 88.5 312 GLY B N 1
ATOM 4847 C CA . GLY B 1 312 ? -3.482 19.781 -7.645 1 88.5 312 GLY B CA 1
ATOM 4848 C C . GLY B 1 312 ? -4.75 20.578 -7.406 1 88.5 312 GLY B C 1
ATOM 4849 O O . GLY B 1 312 ? -5.848 20.125 -7.73 1 88.5 312 GLY B O 1
ATOM 4850 N N . SER B 1 313 ? -4.617 21.734 -6.746 1 87.38 313 SER B N 1
ATOM 4851 C CA . SER B 1 313 ? -5.746 22.609 -6.488 1 87.38 313 SER B CA 1
ATOM 4852 C C . SER B 1 313 ? -5.273 24 -6.07 1 87.38 313 SER B C 1
ATOM 4854 O O . SER B 1 313 ? -4.078 24.219 -5.852 1 87.38 313 SER B O 1
ATOM 4856 N N . ALA B 1 314 ? -6.223 24.906 -5.926 1 86.38 314 ALA B N 1
ATOM 4857 C CA . ALA B 1 314 ? -5.926 26.281 -5.512 1 86.38 314 ALA B CA 1
ATOM 4858 C C . ALA B 1 314 ? -5.848 26.391 -3.992 1 86.38 314 ALA B C 1
ATOM 4860 O O . ALA B 1 314 ? -5.531 27.453 -3.455 1 86.38 314 ALA B O 1
ATOM 4861 N N . LEU B 1 315 ? -6.098 25.344 -3.352 1 86.81 315 LEU B N 1
ATOM 4862 C CA . LEU B 1 315 ? -6.02 25.344 -1.896 1 86.81 315 LEU B CA 1
ATOM 4863 C C . LEU B 1 315 ? -4.605 25.672 -1.428 1 86.81 315 LEU B C 1
ATOM 4865 O O . LEU B 1 315 ? -3.629 25.281 -2.074 1 86.81 315 LEU B O 1
ATOM 4869 N N . ILE B 1 316 ? -4.582 26.406 -0.354 1 81.62 316 ILE B N 1
ATOM 4870 C CA . ILE B 1 316 ? -3.316 26.672 0.316 1 81.62 316 ILE B CA 1
ATOM 4871 C C . ILE B 1 316 ? -3.195 25.812 1.567 1 81.62 316 ILE B C 1
ATOM 4873 O O . ILE B 1 316 ? -4.113 25.766 2.389 1 81.62 316 ILE B O 1
ATOM 4877 N N . MET B 1 317 ? -2.064 25.188 1.708 1 84.94 317 MET B N 1
ATOM 4878 C CA . MET B 1 317 ? -1.89 24.188 2.758 1 84.94 317 MET B CA 1
ATOM 4879 C C . MET B 1 317 ? -2.125 24.797 4.137 1 84.94 317 MET B C 1
ATOM 4881 O O . MET B 1 317 ? -2.754 24.172 4.992 1 84.94 317 MET B O 1
ATOM 4885 N N . LYS B 1 318 ? -1.662 25.953 4.379 1 81.38 318 LYS B N 1
ATOM 4886 C CA . LYS B 1 318 ? -1.767 26.547 5.703 1 81.38 318 LYS B CA 1
ATOM 4887 C C . LYS B 1 318 ? -3.227 26.719 6.117 1 81.38 318 LYS B C 1
ATOM 4889 O O . LYS B 1 318 ? -3.531 26.844 7.305 1 81.38 318 LYS B O 1
ATOM 4894 N N . SER B 1 319 ? -4.098 26.75 5.211 1 82.38 319 SER B N 1
ATOM 4895 C CA . SER B 1 319 ? -5.508 26.938 5.523 1 82.38 319 SER B CA 1
ATOM 4896 C C . SER B 1 319 ? -6.176 25.609 5.887 1 82.38 319 SER B C 1
ATOM 4898 O O . SER B 1 319 ? -7.203 25.594 6.566 1 82.38 319 SER B O 1
ATOM 4900 N N . VAL B 1 320 ? -5.617 24.547 5.457 1 84.69 320 VAL B N 1
ATOM 4901 C CA . VAL B 1 320 ? -6.297 23.266 5.641 1 84.69 320 VAL B CA 1
ATOM 4902 C C . VAL B 1 320 ? -5.383 22.297 6.391 1 84.69 320 VAL B C 1
ATOM 4904 O O . VAL B 1 320 ? -5.816 21.219 6.805 1 84.69 320 VAL B O 1
ATOM 4907 N N . GLY B 1 321 ? -4.363 22.766 6.637 1 74.06 321 GLY B N 1
ATOM 4908 C CA . GLY B 1 321 ? -3.473 21.953 7.441 1 74.06 321 GLY B CA 1
ATOM 4909 C C . GLY B 1 321 ? -2.617 21.016 6.617 1 74.06 321 GLY B C 1
ATOM 4910 O O . GLY B 1 321 ? -3.062 20.5 5.582 1 74.06 321 GLY B O 1
ATOM 4911 N N . GLY B 1 322 ? -1.32 20.984 6.754 1 65.62 322 GLY B N 1
ATOM 4912 C CA . GLY B 1 322 ? -0.365 20.078 6.137 1 65.62 322 GLY B CA 1
ATOM 4913 C C . GLY B 1 322 ? 0.607 19.484 7.133 1 65.62 322 GLY B C 1
ATOM 4914 O O . GLY B 1 322 ? 0.725 19.953 8.266 1 65.62 322 GLY B O 1
#

InterPro domains:
  IPR006638 Elp3/MiaA/NifB-like, radical SAM core domain [SM00729] (11-216)
  IPR007197 Radical SAM [PF04055] (16-174)
  IPR007197 Radical SAM [PS51918] (5-217)
  IPR007197 Radical SAM [SFLDS00029] (1-309)
  IPR010505 Molybdenum cofactor biosynthesis protein A-like, twitch domain [PF06463] (180-308)
  IPR013785 Aldolase-type TIM barrel [G3DSA:3.20.20.70] (1-322)
  IPR040064 Molybdenum cofactor biosynthesis protein A-like [SFLDG01383] (1-309)
  IPR050105 Molybdenum cofactor biosynthesis MoaA/MoaC [PTHR22960] (1-307)
  IPR058240 Radical SAM superfamily [SSF102114] (3-284)